Protein AF-A0A956SIF2-F1 (afdb_monomer_lite)

Radius of gyration: 22.91 Å; chains: 1; bounding box: 54×37×64 Å

Structure (mmCIF, N/CA/C/O backbone):
data_AF-A0A956SIF2-F1
#
_entry.id   AF-A0A956SIF2-F1
#
loop_
_atom_site.group_PDB
_atom_site.id
_atom_site.type_symbol
_atom_site.label_atom_id
_atom_site.label_alt_id
_atom_site.label_comp_id
_atom_site.label_asym_id
_atom_site.label_entity_id
_atom_site.label_seq_id
_atom_site.pdbx_PDB_ins_code
_atom_site.Cartn_x
_atom_site.Cartn_y
_atom_site.Cartn_z
_atom_site.occupancy
_atom_site.B_iso_or_equiv
_atom_site.auth_seq_id
_atom_site.auth_comp_id
_atom_site.auth_asym_id
_atom_site.auth_atom_id
_atom_site.pdbx_PDB_model_num
ATOM 1 N N . MET A 1 1 ? -20.694 8.276 26.377 1.00 60.16 1 MET A N 1
ATOM 2 C CA . MET A 1 1 ? -20.682 8.475 24.906 1.00 60.16 1 MET A CA 1
ATOM 3 C C . MET A 1 1 ? -21.919 7.781 24.366 1.00 60.16 1 MET A C 1
ATOM 5 O O . MET A 1 1 ? -22.034 6.595 24.635 1.00 60.16 1 MET A O 1
ATOM 9 N N . SER A 1 2 ? -22.864 8.487 23.737 1.00 79.62 2 SER A N 1
ATOM 10 C CA . SER A 1 2 ? -24.140 7.879 23.324 1.00 79.62 2 SER A CA 1
ATOM 11 C C . SER A 1 2 ? -23.956 6.894 22.166 1.00 79.62 2 SER A C 1
ATOM 13 O O . SER A 1 2 ? -23.118 7.118 21.286 1.00 79.62 2 SER A O 1
ATOM 15 N N . ASP A 1 3 ? -24.761 5.828 22.154 1.00 87.00 3 ASP A N 1
ATOM 16 C CA . ASP A 1 3 ? -24.793 4.824 21.080 1.00 87.00 3 ASP A CA 1
ATOM 17 C C . ASP A 1 3 ? -24.985 5.485 19.696 1.00 87.00 3 ASP A C 1
ATOM 19 O O . ASP A 1 3 ? -24.411 5.032 18.710 1.00 87.00 3 ASP A O 1
ATOM 23 N N . THR A 1 4 ? -25.678 6.630 19.629 1.00 92.31 4 THR A N 1
ATOM 24 C CA . THR A 1 4 ? -25.914 7.428 18.413 1.00 92.31 4 THR A CA 1
ATOM 25 C C . THR A 1 4 ? -24.638 7.800 17.653 1.00 92.31 4 THR A C 1
ATOM 27 O O . THR A 1 4 ? -24.607 7.671 16.433 1.00 92.31 4 THR A O 1
ATOM 30 N N . ARG A 1 5 ? -23.557 8.214 18.335 1.00 92.06 5 ARG A N 1
ATOM 31 C CA . ARG A 1 5 ? -22.318 8.641 17.647 1.00 92.06 5 ARG A CA 1
ATOM 32 C C . ARG A 1 5 ? -21.661 7.492 16.881 1.00 92.06 5 ARG A C 1
ATOM 34 O O . ARG A 1 5 ? -21.171 7.692 15.777 1.00 92.06 5 ARG A O 1
ATOM 41 N N . TRP A 1 6 ? -21.695 6.285 17.444 1.00 93.75 6 TRP A N 1
ATOM 42 C CA . TRP A 1 6 ? -21.158 5.085 16.798 1.00 93.75 6 TRP A CA 1
ATOM 43 C C . TRP A 1 6 ? -22.004 4.634 15.610 1.00 93.75 6 TRP A C 1
ATOM 45 O O . TRP A 1 6 ? -21.460 4.116 14.643 1.00 93.75 6 TRP A O 1
ATOM 55 N N . ARG A 1 7 ? -23.320 4.877 15.647 1.00 94.56 7 ARG A N 1
ATOM 56 C CA . ARG A 1 7 ? -24.207 4.636 14.497 1.00 94.56 7 ARG A CA 1
ATOM 57 C C . ARG A 1 7 ? -23.887 5.574 13.338 1.00 94.56 7 ARG A C 1
ATOM 59 O O . ARG A 1 7 ? -23.773 5.111 12.211 1.00 94.56 7 ARG A O 1
ATOM 66 N N . VAL A 1 8 ? -23.690 6.862 13.629 1.00 95.38 8 VAL A N 1
ATOM 67 C CA . VAL A 1 8 ? -23.274 7.853 12.623 1.00 95.38 8 VAL A CA 1
ATOM 68 C C . VAL A 1 8 ? -21.906 7.492 12.044 1.00 95.38 8 VAL A C 1
ATOM 70 O O . VAL A 1 8 ? -21.747 7.492 10.829 1.00 95.38 8 VAL A O 1
ATOM 73 N N . ALA A 1 9 ? -20.944 7.107 12.891 1.00 94.75 9 ALA A N 1
ATOM 74 C CA . ALA A 1 9 ? -19.629 6.655 12.437 1.00 94.75 9 ALA A CA 1
ATOM 75 C C . ALA A 1 9 ? -19.717 5.408 11.541 1.00 94.75 9 ALA A C 1
ATOM 77 O O . ALA A 1 9 ? -19.087 5.375 10.490 1.00 94.75 9 ALA A O 1
ATOM 78 N N . ALA A 1 10 ? -20.538 4.417 11.909 1.00 97.00 10 ALA A N 1
ATOM 79 C CA . ALA A 1 10 ? -20.771 3.233 11.084 1.00 97.00 10 ALA A CA 1
ATOM 80 C C . ALA A 1 10 ? -21.364 3.599 9.713 1.00 97.00 10 ALA A C 1
ATOM 82 O O . ALA A 1 10 ? -20.868 3.129 8.696 1.00 97.00 10 ALA A O 1
ATOM 83 N N . ALA A 1 11 ? -22.379 4.469 9.672 1.00 96.88 11 ALA A N 1
ATOM 84 C CA . ALA A 1 11 ? -22.995 4.911 8.421 1.00 96.88 11 ALA A CA 1
ATOM 85 C C . ALA A 1 11 ? -22.008 5.679 7.525 1.00 96.88 11 ALA A C 1
ATOM 87 O O . ALA A 1 11 ? -21.899 5.387 6.336 1.00 96.88 11 ALA A O 1
ATOM 88 N N . GLY A 1 12 ? -21.243 6.612 8.104 1.00 96.94 12 GLY A N 1
ATOM 89 C CA . GLY A 1 12 ? -20.192 7.328 7.380 1.00 96.94 12 GLY A CA 1
ATOM 90 C C . GLY A 1 12 ? -19.112 6.386 6.843 1.00 96.94 12 GLY A C 1
ATOM 91 O O . GLY A 1 12 ? -18.636 6.567 5.727 1.00 96.94 12 GLY A O 1
ATOM 92 N N . TRP A 1 13 ? -18.775 5.336 7.595 1.00 97.50 13 TRP A N 1
ATOM 93 C CA . TRP A 1 13 ? -17.820 4.331 7.143 1.00 97.50 13 TRP A CA 1
ATOM 94 C C . TRP A 1 13 ? -18.364 3.468 6.002 1.00 97.50 13 TRP A C 1
ATOM 96 O O . TRP A 1 13 ? -17.638 3.213 5.050 1.00 97.50 13 TRP A O 1
ATOM 106 N N . VAL A 1 14 ? -19.640 3.067 6.040 1.00 97.81 14 VAL A N 1
ATOM 107 C CA . VAL A 1 14 ? -20.282 2.381 4.903 1.00 97.81 14 VAL A CA 1
ATOM 108 C C . VAL A 1 14 ? -20.205 3.247 3.646 1.00 97.81 14 VAL A C 1
ATOM 110 O O . VAL A 1 14 ? -19.796 2.751 2.601 1.00 97.81 14 VAL A O 1
ATOM 113 N N . ALA A 1 15 ? -20.525 4.541 3.744 1.00 97.56 15 ALA A N 1
ATOM 114 C CA . ALA A 1 15 ? -20.428 5.456 2.607 1.00 97.56 15 ALA A CA 1
ATOM 115 C C . ALA A 1 15 ? -18.996 5.540 2.047 1.00 97.56 15 ALA A C 1
ATOM 117 O O . ALA A 1 15 ? -18.812 5.498 0.832 1.00 97.56 15 ALA A O 1
ATOM 118 N N . LEU A 1 16 ? -17.984 5.598 2.921 1.00 9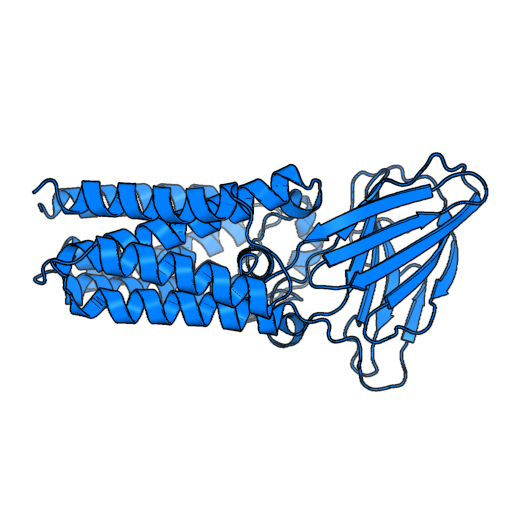5.88 16 LEU A N 1
ATOM 119 C CA . LEU A 1 16 ? -16.578 5.578 2.516 1.00 95.88 16 LEU A CA 1
ATOM 120 C C . LEU A 1 16 ? -16.203 4.273 1.802 1.00 95.88 16 LEU A C 1
ATOM 122 O O . LEU A 1 16 ? -15.580 4.321 0.747 1.00 95.88 16 LEU A O 1
ATOM 126 N N . VAL A 1 17 ? -16.588 3.120 2.358 1.00 96.50 17 VAL A N 1
ATOM 127 C CA . VAL A 1 17 ? -16.316 1.806 1.757 1.00 96.50 17 VAL A CA 1
ATOM 128 C C . VAL A 1 17 ? -16.916 1.734 0.358 1.00 96.50 17 VAL A C 1
ATOM 130 O O . VAL A 1 17 ? -16.192 1.434 -0.584 1.00 96.50 17 VAL A O 1
ATOM 133 N N . LEU A 1 18 ? -18.194 2.092 0.206 1.00 96.88 18 LEU A N 1
ATOM 134 C CA . LEU A 1 18 ? -18.869 2.104 -1.093 1.00 96.88 18 LEU A CA 1
ATOM 135 C C . LEU A 1 18 ? -18.176 3.046 -2.088 1.00 96.88 18 LEU A C 1
ATOM 137 O O . LEU A 1 18 ? -17.979 2.677 -3.242 1.00 96.88 18 LEU A O 1
ATOM 141 N N . ALA A 1 19 ? -17.756 4.237 -1.651 1.00 95.62 19 ALA A N 1
ATOM 142 C CA . ALA A 1 19 ? -17.047 5.180 -2.514 1.00 95.62 19 ALA A CA 1
ATOM 143 C C . ALA A 1 19 ? -15.689 4.638 -2.998 1.00 95.62 19 ALA A C 1
ATOM 145 O O . ALA A 1 19 ? -15.297 4.888 -4.137 1.00 95.62 19 ALA A O 1
ATOM 146 N N . LEU A 1 20 ? -14.969 3.898 -2.150 1.00 92.94 20 LEU A N 1
ATOM 147 C CA . LEU A 1 20 ? -13.656 3.341 -2.482 1.00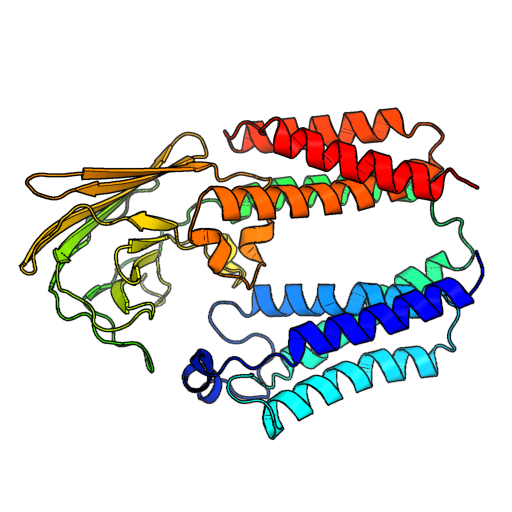 92.94 20 LEU A CA 1
ATOM 148 C C . LEU A 1 20 ? -13.745 2.080 -3.352 1.00 92.94 20 LEU A C 1
ATOM 150 O O . LEU A 1 20 ? -12.917 1.903 -4.249 1.00 92.94 20 LEU A O 1
ATOM 154 N N . THR A 1 21 ? -14.724 1.207 -3.105 1.00 94.25 21 THR A N 1
ATOM 155 C CA . THR A 1 21 ? -14.832 -0.087 -3.798 1.00 94.25 21 THR A CA 1
ATOM 156 C C . THR A 1 21 ? -15.588 0.012 -5.116 1.00 94.25 21 THR A C 1
ATOM 158 O O . THR A 1 21 ? -15.221 -0.661 -6.079 1.00 94.25 21 THR A O 1
ATOM 161 N N . LEU A 1 22 ? -16.591 0.887 -5.214 1.00 95.75 22 LEU A N 1
ATOM 162 C CA . LEU A 1 22 ? -17.439 0.994 -6.405 1.00 95.75 22 LEU A CA 1
ATOM 163 C C . LEU A 1 22 ? -16.898 1.969 -7.464 1.00 95.75 22 LEU A C 1
ATOM 165 O O . LEU A 1 22 ? -17.555 2.224 -8.471 1.00 95.75 22 LEU A O 1
ATOM 169 N N . TRP A 1 23 ? -15.695 2.515 -7.269 1.00 94.12 23 TRP A N 1
ATOM 170 C CA . TRP A 1 23 ? -15.050 3.351 -8.279 1.00 94.12 23 TRP A CA 1
ATOM 171 C C . TRP A 1 23 ? -14.576 2.491 -9.466 1.00 94.12 23 TRP A C 1
ATOM 173 O O . TRP A 1 23 ? -13.809 1.555 -9.236 1.00 94.12 23 TRP A O 1
ATOM 183 N N . PRO A 1 24 ? -14.960 2.767 -10.722 1.00 92.44 24 PRO A N 1
ATOM 184 C CA . PRO A 1 24 ? -14.575 1.937 -11.867 1.00 92.44 24 PRO A CA 1
ATOM 185 C C . PRO A 1 24 ? -13.070 2.008 -12.167 1.00 92.44 24 PRO A C 1
ATOM 187 O O . PRO A 1 24 ? -12.422 3.026 -11.918 1.00 92.44 24 PRO A O 1
ATOM 190 N N . ASN A 1 25 ? -12.511 0.936 -12.737 1.00 89.25 25 ASN A N 1
ATOM 191 C CA . ASN A 1 25 ? -11.107 0.892 -13.164 1.00 89.25 25 ASN A CA 1
ATOM 192 C C . ASN A 1 25 ? -10.946 0.185 -14.525 1.00 89.25 25 ASN A C 1
ATOM 194 O O . ASN A 1 25 ? -10.386 -0.909 -14.600 1.00 89.25 25 ASN A O 1
ATOM 198 N N . PRO A 1 26 ? -11.413 0.799 -15.628 1.00 86.25 26 PRO A N 1
ATOM 199 C CA . PRO A 1 26 ? -11.502 0.132 -16.929 1.00 86.25 26 PRO A CA 1
ATOM 200 C C . PRO A 1 26 ? -10.147 -0.359 -17.462 1.00 86.25 26 PRO A C 1
ATOM 202 O O . PRO A 1 26 ? -10.097 -1.362 -18.166 1.00 86.25 26 PRO A O 1
ATOM 205 N N . GLY A 1 27 ? -9.040 0.286 -17.074 1.00 82.25 27 GLY A N 1
ATOM 206 C CA . GLY A 1 27 ? -7.688 -0.121 -17.467 1.00 82.25 27 GLY A CA 1
ATOM 207 C C . GLY A 1 27 ? -7.222 -1.465 -16.895 1.00 82.25 27 GLY A C 1
ATOM 208 O O . GLY A 1 27 ? -6.195 -1.972 -17.328 1.00 82.25 27 GLY A O 1
ATOM 209 N N . ALA A 1 28 ? -7.947 -2.050 -15.936 1.00 84.06 28 ALA A N 1
ATOM 210 C CA . ALA A 1 28 ? -7.636 -3.360 -15.364 1.00 84.06 28 ALA A CA 1
ATOM 211 C C . ALA A 1 28 ? -8.506 -4.502 -15.921 1.00 84.06 28 ALA A C 1
ATOM 213 O O . ALA A 1 28 ? -8.266 -5.655 -15.574 1.00 84.06 28 ALA A O 1
ATOM 214 N N . ALA A 1 29 ? -9.495 -4.217 -16.780 1.00 85.31 29 ALA A N 1
ATOM 215 C CA . ALA A 1 29 ? -10.500 -5.200 -17.201 1.00 85.31 29 ALA A CA 1
ATOM 216 C C . ALA A 1 29 ? -9.904 -6.479 -17.811 1.00 85.31 29 ALA A C 1
ATOM 218 O O . ALA A 1 29 ? -10.391 -7.571 -17.534 1.00 85.31 29 ALA A O 1
ATOM 219 N N . GLN A 1 30 ? -8.825 -6.359 -18.589 1.00 82.38 30 GLN A N 1
ATOM 220 C CA . GLN A 1 30 ? -8.192 -7.514 -19.224 1.00 82.38 30 GLN A CA 1
ATOM 221 C C . GLN A 1 30 ? -7.457 -8.413 -18.223 1.00 82.38 30 GLN A C 1
ATOM 223 O O . GLN A 1 30 ? -7.614 -9.625 -18.280 1.00 82.38 30 GLN A O 1
ATOM 228 N N . ALA A 1 3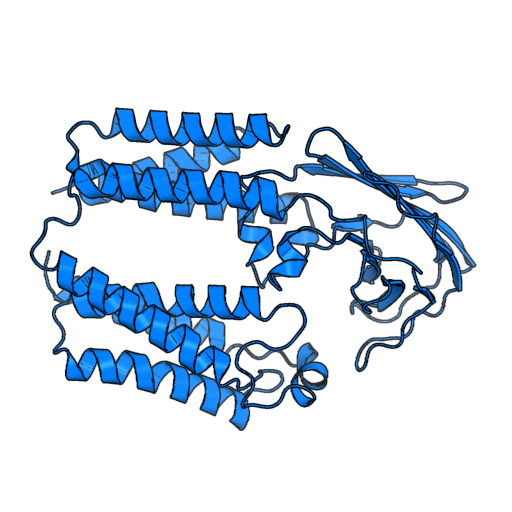1 ? -6.718 -7.828 -17.275 1.00 79.69 31 ALA A N 1
ATOM 229 C CA . ALA A 1 31 ? -6.026 -8.589 -16.232 1.00 79.69 31 ALA A CA 1
ATOM 230 C C . ALA A 1 31 ? -7.009 -9.306 -15.290 1.00 79.69 31 ALA A C 1
ATOM 232 O O . ALA A 1 31 ? -6.700 -10.358 -14.747 1.00 79.69 31 ALA A O 1
ATOM 233 N N . ILE A 1 32 ? -8.199 -8.733 -15.106 1.00 82.75 32 ILE A N 1
ATOM 234 C CA . ILE A 1 32 ? -9.249 -9.274 -14.237 1.00 82.75 32 ILE A CA 1
ATOM 235 C C . ILE A 1 32 ? -9.954 -10.472 -14.877 1.00 82.75 32 ILE A C 1
ATOM 237 O O . ILE A 1 32 ? -10.299 -11.416 -14.176 1.00 82.75 32 ILE A O 1
ATOM 241 N N . ALA A 1 33 ? -10.126 -10.478 -16.202 1.00 84.19 33 ALA A N 1
ATOM 242 C CA . ALA A 1 33 ? -10.767 -11.588 -16.911 1.00 84.19 33 ALA A CA 1
ATOM 243 C C . ALA A 1 33 ? -10.031 -12.933 -16.741 1.00 84.19 33 ALA A C 1
ATOM 245 O O . ALA A 1 33 ? -10.619 -13.990 -16.963 1.00 84.19 33 ALA A O 1
ATOM 246 N N . GLU A 1 34 ? -8.756 -12.899 -16.348 1.00 85.88 34 GLU A N 1
ATOM 247 C CA . GLU A 1 34 ? -7.930 -14.083 -16.107 1.00 85.88 34 GLU A CA 1
ATOM 248 C C . GLU A 1 34 ? -8.070 -14.636 -14.677 1.00 85.88 34 GLU A C 1
ATOM 250 O O . GLU A 1 34 ? -7.689 -15.782 -14.425 1.00 85.88 34 GLU A O 1
ATOM 255 N N . THR A 1 35 ? -8.632 -13.866 -13.738 1.00 88.00 35 THR A N 1
ATOM 256 C CA . THR A 1 35 ? -8.782 -14.287 -12.341 1.00 88.00 35 THR A CA 1
ATOM 257 C C . THR A 1 35 ? -10.119 -15.002 -12.130 1.00 88.00 35 THR A C 1
ATOM 259 O O . THR A 1 35 ? -11.181 -14.423 -12.354 1.00 88.00 35 THR A O 1
ATOM 262 N N . PRO A 1 36 ? -10.129 -16.260 -11.655 1.00 91.75 36 PRO A N 1
ATOM 263 C CA . PRO A 1 36 ? -11.376 -16.931 -11.318 1.00 91.75 36 PRO A CA 1
ATOM 264 C C . PRO A 1 36 ? -12.013 -16.339 -10.056 1.00 91.75 36 PRO A C 1
ATOM 266 O O . PRO A 1 36 ? -11.338 -16.176 -9.038 1.00 91.75 36 PRO A O 1
ATOM 269 N N . TRP A 1 37 ? -13.334 -16.152 -10.071 1.00 92.75 37 TRP A N 1
ATOM 270 C CA . TRP A 1 37 ? -14.084 -15.579 -8.943 1.00 92.75 37 TRP A CA 1
ATOM 271 C C . TRP A 1 37 ? -13.946 -16.369 -7.629 1.00 92.75 37 TRP A C 1
ATOM 273 O O . TRP A 1 37 ? -14.090 -15.812 -6.545 1.00 92.75 37 TRP A O 1
ATOM 283 N N . TRP A 1 38 ? -13.651 -17.673 -7.684 1.00 93.88 38 TRP A N 1
ATOM 284 C CA . TRP A 1 38 ? -13.454 -18.517 -6.493 1.00 93.88 38 TRP A CA 1
ATOM 285 C C . TRP A 1 38 ? -12.064 -18.383 -5.862 1.00 93.88 38 TRP A C 1
ATOM 287 O O . TRP A 1 38 ? -11.759 -19.071 -4.883 1.00 93.88 38 TRP A O 1
ATOM 297 N N . CYS A 1 39 ? -11.187 -17.545 -6.413 1.00 93.19 39 CYS A N 1
ATOM 298 C CA . CYS A 1 39 ? -9.853 -17.396 -5.872 1.00 93.19 39 CYS A CA 1
ATOM 299 C C . CYS A 1 39 ? -9.846 -16.634 -4.541 1.00 93.19 39 CYS A C 1
ATOM 301 O O . CYS A 1 39 ? -10.475 -15.589 -4.394 1.00 93.19 39 CYS A O 1
ATOM 303 N N . ILE A 1 40 ? -9.100 -17.160 -3.563 1.00 93.94 40 ILE A N 1
ATOM 304 C CA . ILE A 1 40 ? -8.977 -16.549 -2.231 1.00 93.94 40 ILE A CA 1
ATOM 305 C C . ILE A 1 40 ? -7.784 -15.588 -2.168 1.00 93.94 40 ILE A C 1
ATOM 307 O O . ILE A 1 40 ? -7.879 -14.517 -1.584 1.00 93.94 40 ILE A O 1
ATOM 311 N N . VAL A 1 41 ? -6.649 -15.967 -2.762 1.00 94.38 41 VAL A N 1
ATOM 312 C CA . VAL A 1 41 ? -5.435 -15.140 -2.816 1.00 94.38 41 VAL A CA 1
ATOM 313 C C . VAL A 1 41 ? -4.863 -15.237 -4.225 1.00 94.38 41 VAL A C 1
ATOM 315 O O . VAL A 1 41 ? -4.073 -16.140 -4.518 1.00 94.38 41 VAL A O 1
ATOM 318 N N . CYS A 1 42 ? -5.279 -14.324 -5.102 1.00 88.31 42 CYS A N 1
ATOM 319 C CA . CYS A 1 42 ? -4.889 -14.311 -6.511 1.00 88.31 42 CYS A CA 1
ATOM 320 C C . CYS A 1 42 ? -3.997 -13.133 -6.892 1.00 88.31 42 CYS A C 1
ATOM 322 O O . CYS A 1 42 ? -3.865 -12.156 -6.161 1.00 88.31 42 CYS A O 1
ATOM 324 N N . GLY A 1 43 ? -3.351 -13.273 -8.050 1.00 88.56 43 GLY A N 1
ATOM 325 C CA . GLY A 1 43 ? -2.475 -12.258 -8.618 1.00 88.56 43 GLY A CA 1
ATOM 326 C C . GLY A 1 43 ? -1.165 -12.050 -7.852 1.00 88.56 43 GLY A C 1
ATOM 327 O O . GLY A 1 43 ? -0.883 -12.666 -6.819 1.00 88.56 43 GLY A O 1
ATOM 328 N N . ALA A 1 44 ? -0.351 -11.136 -8.380 1.00 87.62 44 ALA A N 1
ATOM 329 C CA . ALA A 1 44 ? 0.945 -10.773 -7.806 1.00 87.62 44 ALA A CA 1
ATOM 330 C C . ALA A 1 44 ? 0.831 -10.054 -6.446 1.00 87.62 44 ALA A C 1
ATOM 332 O O . ALA A 1 44 ? 1.811 -9.976 -5.704 1.00 87.62 44 ALA A O 1
ATOM 333 N N . HIS A 1 45 ? -0.352 -9.525 -6.114 1.00 92.25 45 HIS A N 1
ATOM 334 C CA . HIS A 1 45 ? -0.584 -8.683 -4.936 1.00 92.25 45 HIS A CA 1
ATOM 335 C C . HIS A 1 45 ? -1.656 -9.220 -3.980 1.00 92.25 45 HIS A C 1
ATOM 337 O O . HIS A 1 45 ? -2.061 -8.500 -3.068 1.00 92.25 45 HIS A O 1
ATOM 343 N N . GLY A 1 46 ? -2.072 -10.484 -4.123 1.00 94.12 46 GLY A N 1
ATOM 344 C CA . GLY A 1 46 ? -3.190 -11.028 -3.346 1.00 94.12 46 GLY A CA 1
ATOM 345 C C . GLY A 1 46 ? -3.025 -10.926 -1.825 1.00 94.12 46 GLY A C 1
ATOM 346 O O . GLY A 1 46 ? -4.013 -10.822 -1.108 1.00 94.12 46 GLY A O 1
ATOM 347 N N . GLY A 1 47 ? -1.793 -10.903 -1.303 1.00 96.00 47 GLY A N 1
ATOM 348 C CA . GLY A 1 47 ? -1.558 -10.685 0.128 1.00 96.00 47 GLY A CA 1
ATOM 349 C C . GLY A 1 47 ? -1.861 -9.250 0.568 1.00 96.00 47 GLY A C 1
ATOM 350 O O . GLY A 1 47 ? -2.454 -9.038 1.628 1.00 96.00 47 GLY A O 1
ATOM 351 N N . ALA A 1 48 ? -1.495 -8.260 -0.253 1.00 95.44 48 ALA A N 1
ATOM 352 C CA . ALA A 1 48 ? -1.843 -6.865 0.004 1.00 95.44 48 ALA A CA 1
ATOM 353 C C . ALA A 1 48 ? -3.356 -6.656 -0.081 1.00 95.44 48 ALA A C 1
ATOM 355 O O . ALA A 1 48 ? -3.906 -5.947 0.758 1.00 95.44 48 ALA A O 1
ATOM 356 N N . ASP A 1 49 ? -4.017 -7.299 -1.040 1.00 94.25 49 ASP A N 1
ATOM 357 C CA . ASP A 1 49 ? -5.458 -7.156 -1.249 1.00 94.25 49 ASP A CA 1
ATOM 358 C C . ASP A 1 49 ? -6.247 -7.767 -0.069 1.00 94.25 49 ASP A C 1
ATOM 360 O O . ASP A 1 49 ? -7.106 -7.099 0.511 1.00 94.25 49 ASP A O 1
ATOM 364 N N . VAL A 1 50 ? -5.845 -8.945 0.436 1.00 96.25 50 VAL A N 1
ATOM 365 C CA . VAL A 1 50 ? -6.384 -9.511 1.693 1.00 96.25 50 VAL A CA 1
ATOM 366 C C . VAL A 1 50 ? -6.201 -8.546 2.869 1.00 96.25 50 VAL A C 1
ATOM 368 O O . VAL A 1 50 ? -7.137 -8.316 3.638 1.00 96.25 50 VAL A O 1
ATOM 371 N N . PHE A 1 51 ? -5.009 -7.964 3.031 1.00 95.62 51 PHE A N 1
ATOM 372 C CA . PHE A 1 51 ? -4.737 -7.042 4.136 1.00 95.62 51 PHE A CA 1
ATOM 373 C C . PHE A 1 51 ? -5.573 -5.757 4.041 1.00 95.62 51 PHE A C 1
ATOM 375 O O . PHE A 1 51 ? -6.124 -5.301 5.044 1.00 95.62 51 PHE A O 1
ATOM 382 N N . GLN A 1 52 ? -5.703 -5.190 2.841 1.00 94.75 52 GLN A N 1
ATOM 383 C CA . GLN A 1 52 ? -6.538 -4.017 2.584 1.00 94.75 52 GLN A CA 1
ATOM 384 C C . GLN A 1 52 ? -8.005 -4.300 2.922 1.00 94.75 52 GLN A C 1
ATOM 386 O O . 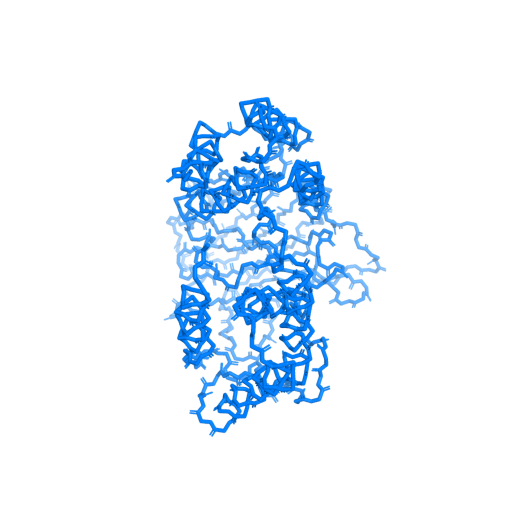GLN A 1 52 ? -8.614 -3.515 3.646 1.00 94.75 52 GLN A O 1
ATOM 391 N N . ASN A 1 53 ? -8.546 -5.438 2.482 1.00 95.75 53 ASN A N 1
ATOM 392 C CA . ASN A 1 53 ? -9.933 -5.826 2.739 1.00 95.75 53 ASN A CA 1
ATOM 393 C C . ASN A 1 53 ? -10.201 -6.095 4.230 1.00 95.75 53 ASN A C 1
ATOM 395 O O . ASN A 1 53 ? -11.205 -5.643 4.786 1.00 95.75 53 ASN A O 1
ATOM 399 N N . LEU A 1 54 ? -9.256 -6.711 4.948 1.00 96.69 54 LEU A N 1
ATOM 400 C CA . LEU A 1 54 ? -9.338 -6.827 6.410 1.00 96.69 54 LEU A CA 1
ATOM 401 C C . LEU A 1 54 ? -9.437 -5.449 7.085 1.00 96.69 54 LEU A C 1
ATOM 403 O O . LEU A 1 54 ? -10.287 -5.239 7.956 1.00 96.69 54 LEU A O 1
ATOM 407 N N . LEU A 1 55 ? -8.582 -4.503 6.686 1.00 94.69 55 LEU A N 1
ATOM 408 C CA . LEU A 1 55 ? -8.576 -3.148 7.239 1.00 94.69 55 LEU A CA 1
ATOM 409 C C . LEU A 1 55 ? -9.801 -2.324 6.830 1.00 94.69 55 LEU A C 1
ATOM 411 O O . LEU A 1 55 ? -10.193 -1.424 7.573 1.00 94.69 55 LEU A O 1
ATOM 415 N N . LEU A 1 56 ? -10.411 -2.626 5.686 1.00 95.50 56 LEU A N 1
ATOM 416 C CA . LEU A 1 56 ? -11.522 -1.862 5.137 1.00 95.50 56 LEU A CA 1
ATOM 417 C C . LEU A 1 56 ? -12.795 -2.010 5.980 1.00 95.50 56 LEU A C 1
ATOM 419 O O . LEU A 1 56 ? -13.428 -1.003 6.289 1.00 95.50 56 LEU A O 1
ATOM 423 N N . LEU A 1 57 ? -13.164 -3.223 6.412 1.00 97.44 57 LEU A N 1
ATOM 424 C CA . LEU A 1 57 ? -14.377 -3.439 7.225 1.00 97.44 57 LEU A CA 1
ATOM 425 C C . LEU A 1 57 ? -14.143 -3.525 8.736 1.00 97.44 57 LEU A C 1
ATOM 427 O O . LEU A 1 57 ? -15.110 -3.443 9.503 1.00 97.44 57 LEU A O 1
ATOM 431 N N . LEU A 1 58 ? -12.896 -3.622 9.201 1.00 97.62 58 LEU A N 1
ATOM 432 C CA . LEU A 1 58 ? -12.599 -3.635 10.637 1.00 97.62 58 LEU A CA 1
ATOM 433 C C . LEU A 1 58 ? -13.165 -2.408 11.381 1.00 97.62 58 LEU A C 1
ATOM 435 O O . LEU A 1 58 ? -13.821 -2.600 12.413 1.00 97.62 58 LEU A O 1
ATOM 439 N N . PRO A 1 59 ? -13.028 -1.162 10.886 1.00 96.38 59 PRO A N 1
ATOM 440 C CA . PRO A 1 59 ? -13.601 0.001 11.561 1.00 96.38 59 PRO A CA 1
ATOM 441 C C . PRO A 1 59 ? -15.136 0.006 11.570 1.00 96.38 59 PRO A C 1
ATOM 443 O O . PRO A 1 59 ? -15.734 0.416 12.571 1.00 96.38 59 PRO A O 1
ATOM 446 N N . LEU A 1 60 ? -15.787 -0.508 10.517 1.00 98.00 60 LEU A N 1
ATOM 447 C CA . LEU A 1 60 ? -17.245 -0.677 10.491 1.00 98.00 60 LEU A CA 1
ATOM 448 C C . LEU A 1 60 ? -17.700 -1.636 11.590 1.00 98.00 60 LEU A C 1
ATOM 450 O O . LEU A 1 60 ? -18.548 -1.281 12.412 1.00 98.00 60 LEU A O 1
ATOM 454 N N . GLY A 1 61 ? -17.099 -2.828 11.636 1.00 98.06 61 GLY A N 1
ATOM 455 C CA . GLY A 1 61 ? -17.371 -3.822 12.668 1.00 98.06 61 GLY A CA 1
ATOM 456 C C . GLY A 1 61 ? -17.203 -3.233 14.066 1.00 98.06 61 GLY A C 1
ATOM 457 O O . GLY A 1 61 ? -18.099 -3.343 14.908 1.00 98.06 61 GLY A O 1
ATOM 458 N N . PHE A 1 62 ? -16.094 -2.521 14.290 1.00 96.62 62 PHE A N 1
ATOM 459 C CA . PHE A 1 62 ? -15.818 -1.839 15.552 1.00 96.62 62 PHE A CA 1
ATOM 460 C C . PHE A 1 62 ? -16.939 -0.875 15.943 1.00 96.62 62 PHE A C 1
ATOM 462 O O . PHE A 1 62 ? -17.431 -0.938 17.073 1.00 96.62 62 PHE A O 1
ATOM 469 N N . CYS A 1 63 ? -17.395 -0.030 15.016 1.00 96.81 63 CYS A N 1
ATOM 470 C CA . CYS A 1 63 ? -18.487 0.907 15.268 1.00 96.81 63 CYS A CA 1
ATOM 471 C C . CYS A 1 63 ? -19.807 0.190 15.593 1.00 96.81 63 CYS A C 1
ATOM 473 O O . CYS A 1 63 ? -20.492 0.584 16.540 1.00 96.81 63 CYS A O 1
ATOM 475 N N . LEU A 1 64 ? -20.145 -0.891 14.881 1.00 97.56 64 LEU A N 1
ATOM 476 C CA . LEU A 1 64 ? -21.356 -1.685 15.135 1.00 97.56 64 LEU A CA 1
ATOM 477 C C . LEU A 1 64 ? -21.337 -2.326 16.531 1.00 97.56 64 LEU A C 1
ATOM 479 O O . LEU A 1 64 ? -22.308 -2.213 17.288 1.00 97.56 64 LEU A O 1
ATOM 483 N N . GLY A 1 65 ? -20.217 -2.952 16.905 1.00 96.88 65 GLY A N 1
ATOM 484 C CA . GLY A 1 65 ? -20.043 -3.570 18.221 1.00 96.88 65 GLY A CA 1
ATOM 485 C C . GLY A 1 65 ? -20.050 -2.550 19.351 1.00 96.88 65 GLY A C 1
ATOM 486 O O . GLY A 1 65 ? -20.702 -2.747 20.380 1.00 96.88 65 GLY A O 1
ATOM 487 N N . ARG A 1 66 ? -19.370 -1.419 19.142 1.00 94.50 66 ARG A N 1
ATOM 488 C CA . ARG A 1 66 ? -19.260 -0.357 20.142 1.00 94.50 66 ARG A CA 1
ATOM 489 C C . ARG A 1 66 ? -20.558 0.422 20.328 1.00 94.50 66 ARG A C 1
ATOM 491 O O . ARG A 1 66 ? -20.838 0.833 21.455 1.00 94.50 66 ARG A O 1
ATOM 498 N N . GLY A 1 67 ? -21.327 0.599 19.252 1.00 95.44 67 GLY A N 1
ATOM 499 C CA . GLY A 1 67 ? -22.642 1.244 19.226 1.00 95.44 67 GLY A CA 1
ATOM 500 C C . GLY A 1 67 ? -23.793 0.347 19.675 1.00 95.44 67 GLY A C 1
ATOM 501 O O . GLY A 1 67 ? -24.946 0.777 19.639 1.00 95.44 67 GLY A O 1
ATOM 502 N N . GLY A 1 68 ? -23.498 -0.894 20.075 1.00 95.38 68 GLY A N 1
ATOM 503 C CA . GLY A 1 68 ? -24.465 -1.746 20.749 1.00 95.38 68 GLY A CA 1
ATOM 504 C C . GLY A 1 68 ? -25.525 -2.379 19.866 1.00 95.38 68 GLY A C 1
ATOM 505 O O . GLY A 1 68 ? -26.610 -2.687 20.360 1.00 95.38 68 GLY A O 1
ATOM 506 N N . TRP A 1 69 ? -25.242 -2.546 18.577 1.00 96.56 69 TRP A N 1
ATOM 507 C CA . TRP A 1 69 ? -26.176 -3.189 17.661 1.00 96.56 69 TRP A CA 1
ATOM 508 C C . TRP A 1 69 ? -26.423 -4.654 18.058 1.00 96.56 69 TRP A C 1
ATOM 510 O O . TRP A 1 69 ? -25.501 -5.319 18.548 1.00 96.56 69 TRP A O 1
ATOM 520 N N . PRO A 1 70 ? -27.643 -5.190 17.843 1.00 97.00 70 PRO A N 1
ATOM 521 C CA . PRO A 1 70 ? -27.910 -6.610 18.043 1.00 97.00 70 PRO A CA 1
ATOM 522 C C . PRO A 1 70 ? -26.946 -7.464 17.213 1.00 97.00 70 PRO A C 1
ATOM 524 O O . PRO A 1 70 ? -26.803 -7.230 16.013 1.00 97.00 70 PRO A O 1
ATOM 527 N N . ARG A 1 71 ? -26.318 -8.476 17.833 1.00 96.94 71 ARG A N 1
ATOM 528 C CA . ARG A 1 71 ? -25.259 -9.292 17.203 1.00 96.94 71 ARG A CA 1
ATOM 529 C C . ARG A 1 71 ? -25.666 -9.849 15.838 1.00 96.94 71 ARG A C 1
ATOM 531 O O . ARG A 1 71 ? -24.896 -9.722 14.896 1.00 96.94 71 ARG A O 1
ATOM 538 N N . GLY A 1 72 ? -26.882 -10.388 15.720 1.00 97.88 72 GLY A N 1
ATOM 539 C CA . GLY A 1 72 ? -27.394 -10.920 14.454 1.00 97.88 72 GLY A CA 1
ATOM 540 C C . GLY A 1 72 ? -27.466 -9.869 13.342 1.00 97.88 72 GLY A C 1
ATOM 541 O O . GLY A 1 72 ? -27.052 -10.143 12.224 1.00 97.88 72 GLY A O 1
ATOM 542 N N . ARG A 1 73 ? -27.897 -8.638 13.657 1.00 97.94 73 ARG A N 1
ATOM 543 C CA . ARG A 1 73 ? -27.945 -7.535 12.679 1.00 97.94 73 ARG A CA 1
ATOM 544 C C . ARG A 1 73 ? -26.545 -7.074 12.280 1.00 97.94 73 ARG A C 1
ATOM 546 O O . ARG A 1 73 ? -26.309 -6.822 11.108 1.00 97.94 73 ARG A O 1
ATOM 553 N N . SER A 1 74 ? -25.618 -6.989 13.234 1.00 97.81 74 SER A N 1
ATOM 554 C CA . SER A 1 74 ? -24.230 -6.616 12.940 1.00 97.81 74 SER A CA 1
ATOM 555 C C . SER A 1 74 ? -23.539 -7.642 12.048 1.00 97.81 74 SER A C 1
ATOM 557 O O . SER A 1 74 ? -22.868 -7.257 11.098 1.00 97.81 74 SER A O 1
ATOM 559 N N . LEU A 1 75 ? -23.725 -8.937 12.330 1.00 98.19 75 LEU A N 1
ATOM 560 C CA . LEU A 1 75 ? -23.199 -10.014 11.492 1.00 98.19 75 LEU A CA 1
ATOM 561 C C . LEU A 1 75 ? -23.812 -9.956 10.094 1.00 98.19 75 LEU A C 1
ATOM 563 O O . LEU A 1 75 ? -23.075 -9.980 9.117 1.00 98.19 75 LEU A O 1
ATOM 567 N N . LEU A 1 76 ? -25.134 -9.784 9.998 1.00 98.00 76 LEU A N 1
ATOM 568 C CA . LEU A 1 76 ? -25.814 -9.631 8.715 1.00 98.00 76 LEU A CA 1
ATOM 569 C C . LEU A 1 76 ? -25.206 -8.491 7.882 1.00 98.00 76 LEU A C 1
ATOM 571 O O . LEU A 1 76 ? -24.901 -8.701 6.717 1.00 98.00 76 LEU A O 1
ATOM 575 N N . VAL A 1 77 ? -24.961 -7.316 8.474 1.00 97.75 77 VAL A N 1
ATOM 576 C CA . VAL A 1 77 ? -24.310 -6.191 7.774 1.00 97.75 77 VAL A CA 1
ATOM 577 C C . VAL A 1 77 ? -22.894 -6.555 7.323 1.00 97.75 77 VAL A C 1
ATOM 579 O O . VAL A 1 77 ? -22.546 -6.309 6.174 1.00 97.75 77 VAL A O 1
ATOM 582 N N . VAL A 1 78 ? -22.087 -7.153 8.203 1.00 97.81 78 VAL A N 1
ATOM 583 C CA . VAL A 1 78 ? -20.691 -7.516 7.905 1.00 97.81 78 VAL A CA 1
ATOM 584 C C . VAL A 1 78 ? -20.575 -8.577 6.804 1.00 97.81 78 VAL A C 1
ATOM 586 O O . VAL A 1 78 ? -19.585 -8.564 6.083 1.00 97.81 78 VAL A O 1
ATOM 589 N N . PHE A 1 79 ? -21.566 -9.458 6.640 1.00 97.88 79 PHE A N 1
ATOM 590 C CA . PHE A 1 79 ? -21.580 -10.461 5.569 1.00 97.88 79 PHE A CA 1
ATOM 591 C C . PHE A 1 79 ? -22.260 -9.968 4.287 1.00 97.88 79 PHE A C 1
ATOM 593 O O . PHE A 1 79 ? -21.725 -10.166 3.202 1.00 97.88 79 PHE A O 1
ATOM 600 N N . LEU A 1 80 ? -23.419 -9.309 4.384 1.00 98.19 80 LEU A N 1
ATOM 601 C CA . LEU A 1 80 ? -24.165 -8.873 3.200 1.00 98.19 80 LEU A CA 1
ATOM 602 C C . LEU A 1 80 ? -23.501 -7.702 2.478 1.00 98.19 80 LEU A C 1
ATOM 604 O O . LEU A 1 80 ? -23.600 -7.628 1.258 1.00 98.19 80 LEU A O 1
ATOM 608 N N . LEU A 1 81 ? -22.833 -6.794 3.199 1.00 98.06 81 LEU A N 1
ATOM 609 C CA . LEU A 1 81 ? -22.167 -5.649 2.579 1.00 98.06 81 LEU A CA 1
ATOM 610 C C . LEU A 1 81 ? -21.075 -6.071 1.577 1.00 98.06 81 LEU A C 1
ATOM 612 O O . LEU A 1 81 ? -21.170 -5.639 0.431 1.00 98.06 81 LEU A O 1
ATOM 616 N N . PRO A 1 82 ? -20.076 -6.905 1.934 1.00 97.62 82 PRO A N 1
ATOM 617 C CA . PRO A 1 82 ? -19.067 -7.327 0.969 1.00 97.62 82 PRO A CA 1
ATOM 618 C C . PRO A 1 82 ? -19.650 -8.195 -0.151 1.00 97.62 82 PRO A C 1
ATOM 620 O O . PRO A 1 82 ? -19.297 -7.976 -1.299 1.00 97.62 82 PRO A O 1
ATOM 623 N N . ILE A 1 83 ? -20.609 -9.091 0.128 1.00 97.94 83 ILE A N 1
ATOM 624 C CA . ILE A 1 83 ? -21.297 -9.859 -0.931 1.00 97.94 83 ILE A CA 1
ATOM 625 C C . ILE A 1 83 ? -21.972 -8.916 -1.938 1.00 97.94 83 ILE A C 1
ATOM 627 O O . ILE A 1 83 ? -21.860 -9.115 -3.143 1.00 97.94 83 ILE A O 1
ATOM 631 N N . GLY A 1 84 ? -22.662 -7.882 -1.450 1.00 98.00 84 GLY A N 1
ATOM 632 C CA . GLY A 1 84 ? -23.323 -6.896 -2.301 1.00 98.00 84 GLY A CA 1
ATOM 633 C C . GLY A 1 84 ? -22.343 -6.053 -3.118 1.00 98.00 84 GLY A C 1
ATOM 634 O O . GLY A 1 84 ? -22.616 -5.779 -4.283 1.00 98.00 84 GLY A O 1
ATOM 635 N N . ILE A 1 85 ? -21.204 -5.667 -2.531 1.00 97.19 85 ILE A N 1
ATOM 636 C CA . ILE A 1 85 ? -20.137 -4.931 -3.227 1.00 97.19 85 ILE A CA 1
ATOM 637 C C . ILE A 1 85 ? -19.557 -5.777 -4.362 1.00 97.19 85 ILE A C 1
ATOM 639 O O . ILE A 1 85 ? -19.545 -5.313 -5.498 1.00 97.19 85 ILE A O 1
ATOM 643 N N . GLU A 1 86 ? -19.151 -7.012 -4.074 1.00 96.06 86 GLU A N 1
ATOM 644 C CA . GLU A 1 86 ? -18.528 -7.916 -5.050 1.00 96.06 86 GLU A CA 1
ATOM 645 C C . GLU A 1 86 ? -19.511 -8.305 -6.162 1.00 96.06 86 GLU A C 1
ATOM 647 O O . GLU A 1 86 ? -19.165 -8.295 -7.342 1.00 96.06 86 GLU A O 1
ATOM 652 N N . ALA A 1 87 ? -20.781 -8.558 -5.818 1.00 96.81 87 ALA A N 1
ATOM 653 C CA . ALA A 1 87 ? -21.826 -8.799 -6.810 1.00 96.81 87 ALA A CA 1
ATOM 654 C C . ALA A 1 87 ? -22.031 -7.580 -7.722 1.00 96.81 87 ALA A C 1
ATOM 656 O O . ALA A 1 87 ? -22.139 -7.730 -8.937 1.00 96.81 87 ALA A O 1
ATOM 657 N N . LEU A 1 88 ? -22.059 -6.365 -7.163 1.00 96.88 88 LEU A N 1
ATOM 658 C CA . LEU A 1 88 ? -22.199 -5.148 -7.960 1.00 96.88 88 LEU A CA 1
ATOM 659 C C . LEU A 1 88 ? -20.968 -4.906 -8.841 1.00 96.88 88 LEU A C 1
ATOM 661 O O . LEU A 1 88 ? -21.116 -4.508 -9.994 1.00 96.88 88 LEU A O 1
ATOM 665 N N . GLN A 1 89 ? -19.770 -5.179 -8.326 1.00 95.31 89 GLN A N 1
ATOM 666 C CA . GLN A 1 89 ? -18.530 -5.072 -9.085 1.00 95.31 89 GLN A CA 1
ATOM 667 C C . GLN A 1 89 ? -18.515 -6.035 -10.273 1.00 95.31 89 GLN A C 1
ATOM 669 O O . GLN A 1 89 ? -18.335 -5.586 -11.402 1.00 95.31 89 GLN A O 1
ATOM 674 N N . GLY A 1 90 ? -18.805 -7.317 -10.036 1.00 93.44 90 GLY A N 1
ATOM 675 C CA . GLY A 1 90 ? -18.814 -8.344 -11.078 1.00 93.44 90 GLY A CA 1
ATOM 676 C C . GLY A 1 90 ? -19.930 -8.179 -12.113 1.00 93.44 90 GLY A C 1
ATOM 677 O O . GLY A 1 90 ? -19.751 -8.563 -13.266 1.00 93.44 90 GLY A O 1
ATOM 678 N N . LEU A 1 91 ? -21.076 -7.601 -11.732 1.00 95.25 91 LEU A N 1
ATOM 679 C CA . LEU A 1 91 ? -22.230 -7.458 -12.628 1.00 95.25 91 LEU A CA 1
ATOM 680 C C . LEU A 1 91 ? -22.311 -6.105 -13.343 1.00 95.25 91 LEU A C 1
ATOM 682 O O . LEU A 1 91 ? -22.884 -6.040 -14.428 1.00 95.25 91 LEU A O 1
ATOM 686 N N . ALA A 1 92 ? -21.807 -5.022 -12.745 1.00 95.62 92 ALA A N 1
ATOM 687 C CA . ALA A 1 92 ? -22.123 -3.669 -13.209 1.00 95.62 92 ALA A CA 1
ATOM 688 C C . ALA A 1 92 ? -20.934 -2.705 -13.301 1.00 95.62 92 ALA A C 1
ATOM 690 O O . ALA A 1 92 ? -21.105 -1.621 -13.861 1.00 95.62 92 ALA A O 1
ATOM 691 N N . ILE A 1 93 ? -19.751 -3.038 -12.768 1.00 94.56 93 ILE A N 1
ATOM 692 C CA . ILE A 1 93 ? -18.628 -2.090 -12.696 1.00 94.56 93 ILE A CA 1
ATOM 693 C C . ILE A 1 93 ? -17.457 -2.585 -13.553 1.00 94.56 93 ILE A C 1
ATOM 695 O O . ILE A 1 93 ? -16.699 -3.455 -13.128 1.00 94.56 93 ILE A O 1
ATOM 699 N N . PRO A 1 94 ? -17.243 -1.994 -14.743 1.00 91.44 94 PRO A N 1
ATOM 700 C CA . PRO A 1 94 ? -16.151 -2.389 -15.620 1.00 91.44 94 PRO A CA 1
ATOM 701 C C . PRO A 1 94 ? -14.777 -2.273 -14.950 1.00 91.44 94 PRO A C 1
ATOM 703 O O . PRO A 1 94 ? -14.432 -1.249 -14.345 1.00 91.44 94 PRO A O 1
ATOM 706 N N . GLY A 1 95 ? -13.970 -3.322 -15.117 1.00 88.44 95 GLY A N 1
ATOM 707 C CA . GLY A 1 95 ? -12.600 -3.364 -14.617 1.00 88.44 95 GLY A CA 1
ATOM 708 C C . GLY A 1 95 ? -12.486 -3.498 -13.098 1.00 88.44 95 GLY A C 1
ATOM 709 O O . GLY A 1 95 ? -11.511 -3.025 -12.511 1.00 88.44 95 GLY A O 1
ATOM 710 N N . ARG A 1 96 ? -13.471 -4.135 -12.458 1.00 90.94 96 ARG A N 1
ATOM 711 C CA . ARG A 1 96 ? -13.369 -4.630 -11.083 1.00 90.94 96 ARG A CA 1
ATOM 712 C C . ARG A 1 96 ? -13.480 -6.148 -11.056 1.00 90.94 96 ARG A C 1
ATOM 714 O O . ARG A 1 96 ? -14.261 -6.719 -11.808 1.00 90.94 96 ARG A O 1
ATOM 721 N N . ASP A 1 97 ? -12.633 -6.759 -10.235 1.00 88.00 97 ASP A N 1
ATOM 722 C CA . ASP A 1 97 ? -12.632 -8.197 -9.993 1.00 88.00 97 ASP A CA 1
ATOM 723 C C . ASP A 1 97 ? -13.664 -8.501 -8.913 1.00 88.00 97 ASP A C 1
ATOM 725 O O . ASP A 1 97 ? -13.799 -7.713 -7.979 1.00 88.00 97 ASP A O 1
ATOM 729 N N . ALA A 1 98 ? -14.397 -9.596 -9.083 1.00 92.00 98 ALA A N 1
ATOM 730 C CA .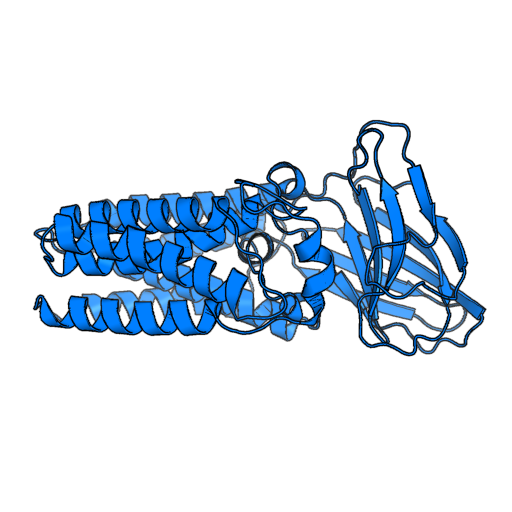 ALA A 1 98 ? -15.304 -10.108 -8.072 1.00 92.00 98 ALA A CA 1
ATOM 731 C C . ALA A 1 98 ? -14.669 -11.369 -7.489 1.00 92.00 98 ALA A C 1
ATOM 733 O O . ALA A 1 98 ? -14.712 -12.433 -8.112 1.00 92.00 98 ALA A O 1
ATOM 734 N N . ALA A 1 99 ? -14.071 -11.255 -6.307 1.00 93.62 99 ALA A N 1
ATOM 735 C CA . ALA A 1 99 ? -13.264 -12.315 -5.720 1.00 93.62 99 ALA A CA 1
ATOM 736 C C . ALA A 1 99 ? -13.865 -12.826 -4.407 1.00 93.62 99 ALA A C 1
ATOM 738 O O . ALA A 1 99 ? -14.143 -12.085 -3.462 1.00 93.62 99 ALA A O 1
ATOM 739 N N . LEU A 1 100 ? -13.984 -14.150 -4.288 1.00 96.31 100 LEU A N 1
ATOM 740 C CA . LEU A 1 100 ? -14.380 -14.808 -3.043 1.00 96.31 100 LEU A CA 1
ATOM 741 C C . LEU A 1 100 ? -13.421 -14.453 -1.896 1.00 96.31 100 LEU A C 1
ATOM 743 O O . LEU A 1 100 ? -13.856 -14.296 -0.753 1.00 96.31 100 LEU A O 1
ATOM 747 N N . GLY A 1 101 ? -12.128 -14.297 -2.198 1.00 95.81 101 GLY A N 1
ATOM 748 C CA . GLY A 1 101 ? -11.123 -13.816 -1.251 1.00 95.81 101 GLY A CA 1
ATOM 749 C C . GLY A 1 101 ? -11.478 -12.477 -0.616 1.00 95.81 101 GLY A C 1
ATOM 750 O O . GLY A 1 101 ? -11.344 -12.325 0.601 1.00 95.81 101 GLY A O 1
ATOM 751 N N . ASP A 1 102 ? -12.019 -11.552 -1.403 1.00 94.94 102 ASP A N 1
ATOM 752 C CA . ASP A 1 102 ? -12.357 -10.205 -0.958 1.00 94.94 102 ASP A CA 1
ATOM 753 C C . ASP A 1 102 ? -13.595 -10.216 -0.063 1.00 94.94 102 ASP A C 1
ATOM 755 O O . ASP A 1 102 ? -13.591 -9.575 0.995 1.00 94.94 102 ASP A O 1
ATOM 759 N N . VAL A 1 103 ? -14.602 -11.040 -0.388 1.00 97.12 103 VAL A N 1
ATOM 760 C CA . VAL A 1 103 ? -15.751 -11.290 0.503 1.00 97.12 103 VAL A CA 1
ATOM 761 C C . VAL A 1 103 ? -15.280 -11.798 1.865 1.00 97.12 103 VAL A C 1
ATOM 763 O O . VAL A 1 103 ? -15.681 -11.270 2.907 1.00 97.12 103 VAL A O 1
ATOM 766 N N . LEU A 1 104 ? -14.426 -12.826 1.866 1.00 97.81 104 LEU A N 1
ATOM 767 C CA . LEU A 1 104 ? -13.954 -13.476 3.086 1.00 97.81 104 LEU A CA 1
ATOM 768 C C . LEU A 1 104 ? -13.079 -12.539 3.925 1.00 97.81 104 LEU A C 1
ATOM 770 O O . LEU A 1 104 ? -13.305 -12.417 5.129 1.00 97.81 104 LEU A O 1
ATOM 774 N N . ALA A 1 105 ? -12.115 -11.850 3.311 1.00 97.19 105 ALA A N 1
ATOM 775 C CA . ALA A 1 105 ? -11.223 -10.923 4.000 1.00 97.19 105 ALA A CA 1
ATOM 776 C C . ALA A 1 105 ? -12.001 -9.757 4.629 1.00 97.19 105 ALA A C 1
ATOM 778 O O . ALA A 1 105 ? -11.835 -9.471 5.818 1.00 97.19 105 ALA A O 1
ATOM 779 N N . ASN A 1 106 ? -12.921 -9.142 3.881 1.00 97.44 106 ASN A N 1
ATOM 780 C CA . ASN A 1 106 ? -13.791 -8.091 4.402 1.00 97.44 106 ASN A CA 1
ATOM 781 C C . ASN A 1 106 ? -14.669 -8.602 5.560 1.00 97.44 106 ASN A C 1
ATOM 783 O O . ASN A 1 106 ? -14.740 -7.966 6.617 1.00 97.44 106 ASN A O 1
ATOM 787 N N . ALA A 1 107 ? -15.297 -9.774 5.416 1.00 98.06 107 ALA A N 1
ATOM 788 C CA . ALA A 1 107 ? -16.125 -10.360 6.469 1.00 98.06 107 ALA A CA 1
ATOM 789 C C . ALA A 1 107 ? -15.318 -10.653 7.747 1.00 98.06 107 ALA A C 1
ATOM 791 O O . ALA A 1 107 ? -15.751 -10.298 8.846 1.00 98.06 107 ALA A O 1
ATOM 792 N N . VAL A 1 108 ? -14.117 -11.233 7.624 1.00 98.38 108 VAL A N 1
ATOM 793 C CA . VAL A 1 108 ? -13.209 -11.469 8.760 1.00 98.38 108 VAL A CA 1
ATOM 794 C C . VAL A 1 108 ? -12.835 -10.148 9.433 1.00 98.38 108 VAL A C 1
ATOM 796 O O . VAL A 1 108 ? -12.937 -10.041 10.657 1.00 98.38 108 VAL A O 1
ATOM 799 N N . GLY A 1 109 ? -12.477 -9.122 8.655 1.00 98.00 109 GLY A N 1
ATOM 800 C CA . GLY A 1 109 ? -12.174 -7.783 9.163 1.00 98.00 109 GLY A CA 1
ATOM 801 C C . GLY A 1 109 ? -13.334 -7.209 9.975 1.00 98.00 109 GLY A C 1
ATOM 802 O O . GLY A 1 109 ? -13.158 -6.811 11.130 1.00 98.00 109 GLY A O 1
ATOM 803 N N . GLY A 1 110 ? -14.548 -7.253 9.423 1.00 98.38 110 GLY A N 1
ATOM 804 C CA . GLY A 1 110 ? -15.755 -6.788 10.100 1.00 98.38 110 GLY A CA 1
ATOM 805 C C . GLY A 1 110 ? -16.110 -7.590 11.357 1.00 98.38 110 GLY A C 1
ATOM 806 O O . GLY A 1 110 ? -16.503 -6.996 12.362 1.00 98.38 110 GLY A O 1
ATOM 807 N N . VAL A 1 111 ? -15.926 -8.915 11.365 1.00 98.56 111 VAL A N 1
ATOM 808 C CA . VAL A 1 111 ? -16.163 -9.756 12.553 1.00 98.56 111 VAL A CA 1
ATOM 809 C C . VAL A 1 111 ? -15.145 -9.449 13.653 1.00 98.56 111 VAL A C 1
ATOM 811 O O . VAL A 1 111 ? -15.532 -9.288 14.814 1.00 98.56 111 VAL A O 1
ATOM 814 N N . LEU A 1 112 ? -13.861 -9.308 13.307 1.00 98.06 112 LEU A N 1
ATOM 815 C CA . LEU A 1 112 ? -12.811 -8.914 14.249 1.00 98.06 112 LEU A CA 1
ATOM 816 C C . LEU A 1 112 ? -13.103 -7.538 14.848 1.00 98.06 112 LEU A C 1
ATOM 818 O O . LEU A 1 112 ? -13.108 -7.379 16.071 1.00 98.06 112 LEU A O 1
ATOM 822 N N . GLY A 1 113 ? -13.431 -6.563 13.998 1.00 97.38 113 GLY A N 1
ATOM 823 C CA . GLY A 1 113 ? -13.869 -5.240 14.422 1.00 97.38 113 GLY A CA 1
ATOM 824 C C . GLY A 1 113 ? -15.048 -5.317 15.391 1.00 97.38 113 GLY A C 1
ATOM 825 O O . GLY A 1 113 ? -14.992 -4.750 16.482 1.00 97.38 113 GLY A O 1
ATOM 826 N N . LEU A 1 114 ? -16.092 -6.071 15.036 1.00 98.25 114 LEU A N 1
ATOM 827 C CA . LEU A 1 114 ? -17.293 -6.274 15.851 1.00 98.25 114 LEU A CA 1
ATOM 828 C C . LEU A 1 114 ? -16.965 -6.856 17.226 1.00 98.25 114 LEU A C 1
ATOM 830 O O . LEU A 1 114 ? -17.444 -6.336 18.238 1.00 98.25 114 LEU A O 1
ATOM 834 N N . ALA A 1 115 ? -16.126 -7.889 17.279 1.00 97.25 115 ALA A N 1
ATOM 835 C CA . ALA A 1 115 ? -15.694 -8.510 18.524 1.00 97.25 115 ALA A CA 1
ATOM 836 C C . ALA A 1 115 ? -14.924 -7.520 19.416 1.00 97.25 115 ALA A C 1
ATOM 838 O O . ALA A 1 115 ? -15.216 -7.407 20.611 1.00 97.25 115 ALA A O 1
ATOM 839 N N . ILE A 1 116 ? -13.989 -6.757 18.837 1.00 94.00 116 ILE A N 1
ATOM 840 C 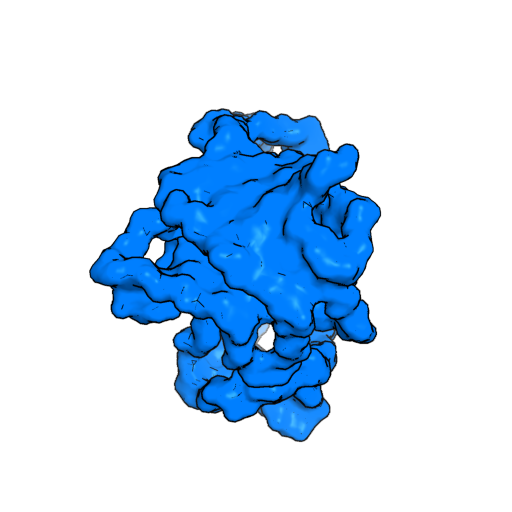CA . ILE A 1 116 ? -13.218 -5.727 19.548 1.00 94.00 116 ILE A CA 1
ATOM 841 C C . ILE A 1 116 ? -14.155 -4.630 20.074 1.00 94.00 116 ILE A C 1
ATOM 843 O O . ILE A 1 116 ? -14.138 -4.316 21.267 1.00 94.00 116 ILE A O 1
ATOM 847 N N . GLY A 1 117 ? -15.016 -4.080 19.216 1.00 93.81 117 GLY A N 1
ATOM 848 C CA . GLY A 1 117 ? -15.956 -3.014 19.565 1.00 93.81 117 GLY A CA 1
ATOM 849 C C . GLY A 1 117 ? -16.938 -3.430 20.661 1.00 93.81 117 GLY A C 1
ATOM 850 O O . GLY A 1 117 ? -17.148 -2.684 21.620 1.00 93.81 117 GLY A O 1
ATOM 851 N N . ALA A 1 118 ? -17.487 -4.646 20.573 1.00 95.12 118 ALA A N 1
ATOM 852 C CA . ALA A 1 118 ? -18.386 -5.205 21.580 1.00 95.12 118 ALA A CA 1
ATOM 853 C C . ALA A 1 118 ? -17.674 -5.424 22.924 1.00 95.12 118 ALA A C 1
ATOM 855 O O . ALA A 1 118 ? -18.197 -5.034 23.970 1.00 95.12 118 ALA A O 1
ATOM 856 N N . ARG A 1 119 ? -16.450 -5.975 22.911 1.00 92.88 119 ARG A N 1
ATOM 857 C CA . ARG A 1 119 ? -15.631 -6.162 24.123 1.00 92.88 119 ARG A CA 1
ATOM 858 C C . ARG A 1 119 ? -15.299 -4.835 24.809 1.00 92.88 119 ARG A C 1
ATOM 860 O O . ARG A 1 119 ? -15.193 -4.782 26.035 1.00 92.88 119 ARG A O 1
ATOM 867 N N . LEU A 1 120 ? -15.147 -3.763 24.034 1.00 89.88 120 LEU A N 1
ATOM 868 C CA . LEU A 1 120 ? -14.849 -2.420 24.531 1.00 89.88 120 LEU A CA 1
ATOM 869 C C . LEU A 1 120 ? -16.100 -1.563 24.792 1.00 89.88 120 LEU A C 1
ATOM 871 O O . LEU A 1 120 ? -15.965 -0.410 25.202 1.00 89.88 120 LEU A O 1
ATOM 875 N N . ARG A 1 121 ? -17.322 -2.094 24.620 1.00 90.62 121 ARG A N 1
ATOM 876 C CA . ARG A 1 121 ? -18.575 -1.331 24.788 1.00 90.62 121 ARG A CA 1
ATOM 877 C C . ARG A 1 121 ? -18.742 -0.729 26.182 1.00 90.62 121 ARG A C 1
ATOM 879 O O . ARG A 1 121 ? -19.097 0.443 26.313 1.00 90.62 121 ARG A O 1
ATOM 886 N N . HIS A 1 122 ? -18.462 -1.516 27.212 1.00 86.75 122 HIS A N 1
ATOM 887 C CA . HIS A 1 122 ? -18.619 -1.098 28.610 1.00 86.75 122 HIS A CA 1
ATOM 888 C C . HIS A 1 122 ? -17.307 -0.642 29.246 1.00 86.75 122 HIS A C 1
ATOM 890 O O . HIS A 1 122 ? -17.299 -0.183 30.383 1.00 86.75 122 HIS A O 1
ATOM 896 N N . ARG A 1 123 ? -16.191 -0.754 28.519 1.00 83.81 123 ARG A N 1
ATOM 897 C CA . ARG A 1 123 ? -14.898 -0.280 28.998 1.00 83.81 123 ARG A CA 1
ATOM 898 C C . ARG A 1 123 ? -14.702 1.166 28.548 1.00 83.81 123 ARG A C 1
ATOM 900 O O . ARG A 1 123 ? -15.052 1.497 27.405 1.00 83.81 123 ARG A O 1
ATOM 907 N N . PRO A 1 124 ? -14.159 2.042 29.411 1.00 75.00 124 PRO A N 1
ATOM 908 C CA . PRO A 1 124 ? -13.668 3.320 28.938 1.00 75.00 124 PRO A CA 1
ATOM 909 C C . PRO A 1 124 ? -12.652 3.022 27.844 1.00 75.00 124 PRO A C 1
ATOM 911 O O . PRO A 1 124 ? -11.756 2.201 28.003 1.00 75.00 124 PRO A O 1
ATOM 914 N N . ILE A 1 125 ? -12.874 3.632 26.691 1.00 66.38 125 ILE A N 1
ATOM 915 C CA . ILE A 1 125 ? -12.094 3.391 25.482 1.00 66.38 125 ILE A CA 1
ATOM 916 C C . ILE A 1 125 ? -10.596 3.646 25.727 1.00 66.38 125 ILE A C 1
ATOM 918 O O . ILE A 1 125 ? -9.741 2.937 25.210 1.00 66.38 125 ILE A O 1
ATOM 922 N N . ALA A 1 126 ? -10.298 4.595 26.602 1.00 66.06 126 ALA A N 1
ATOM 923 C CA . ALA A 1 126 ? -8.972 4.887 27.088 1.00 66.06 126 ALA A CA 1
ATOM 924 C C . ALA A 1 126 ? -8.666 4.006 28.316 1.00 66.06 126 ALA A C 1
ATOM 926 O O . ALA A 1 126 ? -8.738 4.466 29.453 1.00 66.06 126 ALA A O 1
ATOM 927 N N . THR A 1 127 ? -8.368 2.715 28.121 1.00 73.00 127 THR A N 1
ATOM 928 C CA . THR A 1 127 ? -7.779 1.909 29.209 1.00 73.00 127 THR A CA 1
ATOM 929 C C . THR A 1 127 ? -6.262 1.951 29.115 1.00 73.00 127 THR A C 1
ATOM 931 O O . THR A 1 127 ? -5.716 1.695 28.043 1.00 73.00 127 THR A O 1
ATOM 934 N N . ALA A 1 128 ? -5.575 2.166 30.241 1.00 81.06 128 ALA A N 1
ATOM 935 C CA . ALA A 1 128 ? -4.111 2.132 30.312 1.00 81.06 128 ALA A CA 1
ATOM 936 C C . ALA A 1 128 ? -3.483 0.851 29.718 1.00 81.06 128 ALA A C 1
ATOM 938 O O . ALA A 1 128 ? -2.337 0.862 29.284 1.00 81.06 128 ALA A O 1
ATOM 939 N N . ARG A 1 129 ? -4.253 -0.247 29.653 1.00 85.50 129 ARG A N 1
ATOM 940 C CA . ARG A 1 129 ? -3.842 -1.537 29.079 1.00 85.50 129 ARG A CA 1
ATOM 941 C C . ARG A 1 129 ? -3.712 -1.532 27.551 1.00 85.50 129 ARG A C 1
ATOM 943 O O . ARG A 1 129 ? -3.046 -2.411 27.021 1.00 85.50 129 ARG A O 1
ATOM 950 N N . LEU A 1 130 ? -4.336 -0.585 26.843 1.00 87.31 130 LEU A N 1
ATOM 951 C CA . LEU A 1 130 ? -4.245 -0.502 25.379 1.00 87.31 130 LEU A CA 1
ATOM 952 C C . LEU A 1 130 ? -2.978 0.208 24.906 1.00 87.31 130 LEU A C 1
ATOM 954 O O . LEU A 1 130 ? -2.501 -0.094 23.819 1.00 87.31 130 LEU A O 1
ATOM 958 N N . ALA A 1 131 ? -2.413 1.108 25.713 1.00 89.38 131 ALA A N 1
ATOM 959 C CA . ALA A 1 131 ? -1.192 1.829 25.368 1.00 89.38 131 ALA A CA 1
ATOM 960 C C . ALA A 1 131 ? 0.001 0.904 25.041 1.00 89.38 131 ALA A C 1
ATOM 962 O O . ALA A 1 131 ? 0.550 1.049 23.948 1.00 89.38 131 ALA A O 1
ATOM 963 N N . PRO A 1 132 ? 0.368 -0.098 25.873 1.00 90.44 132 PRO A N 1
ATOM 964 C CA . PRO A 1 132 ? 1.459 -1.012 25.527 1.00 90.44 132 PRO A CA 1
ATOM 965 C C . PRO A 1 132 ? 1.151 -1.852 24.283 1.00 90.44 132 PRO A C 1
ATOM 967 O O . PRO A 1 132 ? 2.053 -2.103 23.493 1.00 90.44 132 PRO A O 1
ATOM 970 N N . ALA A 1 133 ? -0.108 -2.249 24.067 1.00 91.12 133 ALA A N 1
ATOM 971 C CA . ALA A 1 133 ? -0.497 -2.988 22.868 1.00 91.12 133 ALA A CA 1
ATOM 972 C C . ALA A 1 133 ? -0.366 -2.126 21.602 1.00 91.12 133 ALA A C 1
ATOM 974 O O . ALA A 1 133 ? 0.183 -2.586 20.608 1.00 91.12 133 ALA A O 1
ATOM 975 N N . ALA A 1 134 ? -0.814 -0.868 21.643 1.00 91.88 134 ALA A N 1
ATOM 976 C CA . ALA A 1 134 ? -0.689 0.064 20.524 1.00 91.88 134 ALA A CA 1
ATOM 977 C C . ALA A 1 134 ? 0.782 0.374 20.206 1.00 91.88 134 ALA A C 1
ATOM 979 O O . ALA A 1 134 ? 1.172 0.373 19.041 1.00 91.88 134 ALA A O 1
ATOM 980 N N . VAL A 1 135 ? 1.612 0.565 21.236 1.00 93.12 135 VAL A N 1
ATOM 981 C CA . VAL A 1 135 ? 3.063 0.728 21.079 1.00 93.12 135 VAL A CA 1
ATOM 982 C C . VAL A 1 135 ? 3.718 -0.527 20.513 1.00 93.12 135 VAL A C 1
ATOM 984 O O . VAL A 1 135 ? 4.517 -0.421 19.589 1.00 93.12 135 VAL A O 1
ATOM 987 N N . GLY A 1 136 ? 3.361 -1.710 21.018 1.00 94.44 136 GLY A N 1
ATOM 988 C CA . GLY A 1 136 ? 3.861 -2.982 20.501 1.00 94.44 136 GLY A CA 1
ATOM 989 C C . GLY A 1 136 ? 3.494 -3.194 19.033 1.00 94.44 136 GLY A C 1
ATOM 990 O O . GLY A 1 136 ? 4.346 -3.591 18.245 1.00 94.44 136 GLY A O 1
ATOM 991 N N . LEU A 1 137 ? 2.262 -2.855 18.639 1.00 94.50 137 LEU A N 1
ATOM 992 C CA . LEU A 1 137 ? 1.821 -2.895 17.242 1.00 94.50 137 LEU A CA 1
ATOM 993 C C . LEU A 1 137 ? 2.582 -1.896 16.367 1.00 94.50 137 LEU A C 1
ATOM 995 O O . LEU A 1 137 ? 2.971 -2.245 15.257 1.00 94.50 137 LEU A O 1
ATOM 999 N N . PHE A 1 138 ? 2.835 -0.681 16.858 1.00 96.06 138 PHE A N 1
ATOM 1000 C CA . PHE A 1 138 ? 3.629 0.305 16.126 1.00 96.06 138 PHE A CA 1
ATOM 1001 C C . PHE A 1 138 ? 5.091 -0.139 15.972 1.00 96.06 138 PHE A C 1
ATOM 1003 O O . PHE A 1 138 ? 5.649 -0.057 14.882 1.00 96.06 138 PHE A O 1
ATOM 1010 N N . ALA A 1 139 ? 5.701 -0.687 17.026 1.00 95.69 139 ALA A N 1
ATOM 1011 C CA . ALA A 1 139 ? 7.046 -1.254 16.964 1.00 95.69 139 ALA A CA 1
ATOM 1012 C C . ALA A 1 139 ? 7.119 -2.438 15.985 1.00 95.69 139 ALA A C 1
ATOM 1014 O O . ALA A 1 139 ? 8.035 -2.500 15.166 1.00 95.69 139 ALA A O 1
ATOM 1015 N N . LEU A 1 140 ? 6.126 -3.335 16.017 1.00 96.19 140 LEU A N 1
ATOM 1016 C CA . LEU A 1 140 ? 6.009 -4.448 15.074 1.00 96.19 140 LEU A CA 1
ATOM 1017 C C . LEU A 1 140 ? 5.854 -3.948 13.636 1.00 96.19 140 LEU A C 1
ATOM 1019 O O . LEU A 1 140 ? 6.495 -4.483 12.738 1.00 96.19 140 LEU A O 1
ATOM 1023 N N . GLN A 1 141 ? 5.055 -2.902 13.415 1.00 96.06 141 GLN A N 1
ATOM 1024 C CA . GLN A 1 141 ? 4.922 -2.265 12.109 1.00 96.06 141 GLN A CA 1
ATOM 1025 C C . GLN A 1 141 ? 6.266 -1.724 11.614 1.00 96.06 141 GLN A C 1
ATOM 1027 O O . GLN A 1 141 ? 6.617 -1.962 10.460 1.00 96.06 141 GLN A O 1
ATOM 1032 N N . LEU A 1 142 ? 7.021 -1.007 12.451 1.00 95.81 142 LEU A N 1
ATOM 1033 C CA . LEU A 1 142 ? 8.318 -0.440 12.069 1.00 95.81 142 LEU A CA 1
ATOM 1034 C C . LEU A 1 142 ? 9.337 -1.542 11.747 1.00 95.81 142 LEU A C 1
ATOM 1036 O O . LEU A 1 142 ? 9.950 -1.518 10.678 1.00 95.81 142 LEU A O 1
ATOM 1040 N N . ALA A 1 143 ? 9.472 -2.535 12.632 1.00 95.75 143 ALA A N 1
ATOM 1041 C CA . ALA A 1 143 ? 10.377 -3.667 12.444 1.00 95.75 143 ALA A CA 1
ATOM 1042 C C . ALA A 1 143 ? 9.994 -4.499 11.210 1.00 95.75 143 ALA A C 1
ATOM 1044 O O . ALA A 1 143 ? 10.839 -4.792 10.366 1.00 95.75 143 ALA A O 1
ATOM 1045 N N . GLY A 1 144 ? 8.704 -4.813 11.067 1.00 96.44 144 GLY A N 1
ATOM 1046 C CA . GLY A 1 144 ? 8.162 -5.539 9.924 1.00 96.44 144 GLY A CA 1
ATOM 1047 C C . GLY A 1 144 ? 8.381 -4.789 8.615 1.00 96.44 144 GLY A C 1
ATOM 1048 O O . GLY A 1 144 ? 8.848 -5.383 7.654 1.00 96.44 144 GLY A O 1
ATOM 1049 N N . SER A 1 145 ? 8.138 -3.477 8.578 1.00 95.94 145 SER A N 1
ATOM 1050 C CA . SER A 1 145 ? 8.372 -2.662 7.377 1.00 95.94 145 SER A CA 1
ATOM 1051 C C . SER A 1 145 ? 9.851 -2.626 7.005 1.00 95.94 145 SER A C 1
ATOM 1053 O O . SER A 1 145 ? 10.180 -2.775 5.832 1.00 95.94 145 SER A O 1
ATOM 1055 N N . SER A 1 146 ? 10.740 -2.475 7.995 1.00 95.12 146 SER A N 1
ATOM 1056 C CA . SER A 1 146 ? 12.189 -2.515 7.772 1.00 95.12 146 SER A CA 1
ATOM 1057 C C . SER A 1 146 ? 12.611 -3.837 7.135 1.00 95.12 146 SER A C 1
ATOM 1059 O O . SER A 1 146 ? 13.308 -3.830 6.127 1.00 95.12 146 SER A O 1
ATOM 1061 N N . TRP A 1 147 ? 12.143 -4.959 7.688 1.00 96.00 147 TRP A N 1
ATOM 1062 C CA . TRP A 1 147 ? 12.464 -6.295 7.194 1.00 96.00 147 TRP A CA 1
ATOM 1063 C C . TRP A 1 147 ? 11.853 -6.576 5.812 1.00 96.00 147 TRP A C 1
ATOM 1065 O O . TRP A 1 147 ? 12.535 -7.097 4.934 1.00 96.00 147 TRP A O 1
ATOM 1075 N N . LEU A 1 148 ? 10.585 -6.214 5.593 1.00 96.75 148 LEU A N 1
ATOM 1076 C CA . LEU A 1 148 ? 9.851 -6.482 4.349 1.00 96.75 148 LEU A CA 1
ATOM 1077 C C . LEU A 1 148 ? 10.357 -5.660 3.156 1.00 96.75 148 LEU A C 1
ATOM 1079 O O . LEU A 1 148 ? 10.279 -6.136 2.025 1.00 96.75 148 LEU A O 1
ATOM 1083 N N . LEU A 1 149 ? 10.870 -4.448 3.396 1.00 95.00 149 LEU A N 1
ATOM 1084 C CA . LEU A 1 149 ? 11.419 -3.559 2.363 1.00 95.00 149 LEU A CA 1
ATOM 1085 C C . LEU A 1 149 ? 12.876 -3.878 1.990 1.00 95.00 149 LEU A C 1
ATOM 1087 O O . LEU A 1 149 ? 13.436 -3.224 1.109 1.00 95.00 149 LEU A O 1
ATOM 1091 N N . GLU A 1 150 ? 13.517 -4.853 2.640 1.00 94.06 150 GLU A N 1
ATOM 1092 C CA . GLU A 1 150 ? 14.851 -5.289 2.234 1.00 94.06 150 GLU A CA 1
ATOM 1093 C C . GLU A 1 150 ? 14.805 -5.982 0.859 1.00 94.06 150 GLU A C 1
ATOM 1095 O O . GLU A 1 150 ? 13.974 -6.875 0.655 1.00 94.06 150 GLU A O 1
ATOM 1100 N N . PRO A 1 151 ? 15.696 -5.608 -0.084 1.00 93.38 151 PRO A N 1
ATOM 1101 C CA . PRO A 1 151 ? 15.830 -6.292 -1.361 1.00 93.38 151 PRO A CA 1
ATOM 1102 C C . PRO A 1 151 ? 16.169 -7.771 -1.187 1.00 93.38 151 PRO A C 1
ATOM 1104 O O . PRO A 1 151 ? 16.975 -8.153 -0.338 1.00 93.38 151 PRO A O 1
ATOM 1107 N N . GLU A 1 152 ? 15.598 -8.594 -2.055 1.00 93.31 152 GLU A N 1
ATOM 1108 C CA . GLU A 1 152 ? 15.830 -10.030 -2.140 1.00 93.31 152 GLU A CA 1
ATOM 1109 C C . GLU A 1 152 ? 16.259 -10.397 -3.566 1.00 93.31 152 GLU A C 1
ATOM 1111 O O . GLU A 1 152 ? 15.562 -11.091 -4.309 1.00 93.31 152 GLU A O 1
ATOM 1116 N N . LEU A 1 153 ? 17.435 -9.902 -3.960 1.00 86.88 153 LEU A N 1
ATOM 1117 C CA . LEU A 1 153 ? 18.013 -10.126 -5.292 1.00 86.88 153 LEU A CA 1
ATOM 1118 C C . LEU A 1 153 ? 18.660 -11.515 -5.456 1.00 86.88 153 LEU A C 1
ATOM 1120 O O . LEU A 1 153 ? 18.981 -11.926 -6.569 1.00 86.88 153 LEU A O 1
ATOM 1124 N N . ALA A 1 154 ? 18.815 -12.274 -4.368 1.00 82.81 154 ALA A N 1
ATOM 1125 C CA . ALA A 1 154 ? 19.307 -13.648 -4.397 1.00 82.81 154 ALA A CA 1
ATOM 1126 C C . ALA A 1 154 ? 18.158 -14.633 -4.687 1.00 82.81 154 ALA A C 1
ATOM 1128 O O . ALA A 1 154 ? 17.549 -15.184 -3.776 1.00 82.81 154 ALA A O 1
ATOM 1129 N N . GLY A 1 155 ? 17.827 -14.834 -5.965 1.00 83.81 155 GLY A N 1
ATOM 1130 C CA . GLY A 1 155 ? 16.907 -15.891 -6.405 1.00 83.81 155 GLY A CA 1
ATOM 1131 C C . GLY A 1 155 ? 17.622 -17.183 -6.817 1.00 83.81 155 GLY A C 1
ATOM 1132 O O . GLY A 1 155 ? 18.790 -17.121 -7.222 1.00 83.81 155 GLY A O 1
ATOM 1133 N N . PRO A 1 156 ? 16.943 -18.347 -6.757 1.00 90.19 156 PRO A N 1
ATOM 1134 C CA . PRO A 1 156 ? 17.466 -19.595 -7.303 1.00 90.19 156 PRO A CA 1
ATOM 1135 C C . PRO A 1 156 ? 17.829 -19.433 -8.784 1.00 90.19 156 PRO A C 1
ATOM 1137 O O . PRO A 1 156 ? 17.102 -18.817 -9.561 1.00 90.19 156 PRO A O 1
ATOM 1140 N N . ARG A 1 157 ? 18.980 -19.985 -9.165 1.00 92.00 157 ARG A N 1
ATOM 1141 C CA . ARG A 1 157 ? 19.472 -19.997 -10.547 1.00 92.00 157 ARG A CA 1
ATOM 1142 C C . ARG A 1 157 ? 18.905 -21.198 -11.325 1.00 92.00 157 ARG A C 1
ATOM 1144 O O . ARG A 1 157 ? 18.568 -22.194 -10.684 1.00 92.00 157 ARG A O 1
ATOM 1151 N N . PRO A 1 158 ? 18.868 -21.150 -12.671 1.00 94.50 158 PRO A N 1
ATOM 1152 C CA . PRO A 1 158 ? 19.300 -20.045 -13.537 1.00 94.50 158 PRO A CA 1
ATOM 1153 C C . PRO A 1 158 ? 18.365 -18.833 -13.461 1.00 94.50 158 PRO A C 1
ATOM 1155 O O . PRO A 1 158 ? 17.207 -18.959 -13.080 1.00 94.50 158 PRO A O 1
ATOM 1158 N N . TRP A 1 159 ? 18.895 -17.657 -13.794 1.00 94.31 159 TRP A N 1
ATOM 1159 C CA . TRP A 1 159 ? 18.078 -16.463 -14.007 1.00 94.31 159 TRP A CA 1
ATOM 1160 C C . TRP A 1 159 ? 17.752 -16.353 -15.492 1.00 94.31 159 TRP A C 1
ATOM 1162 O O . TRP A 1 159 ? 18.626 -16.605 -16.325 1.00 94.31 159 TRP A O 1
ATOM 1172 N N . VAL A 1 160 ? 16.515 -15.990 -15.809 1.00 95.31 160 VAL A N 1
ATOM 1173 C CA . VAL A 1 160 ? 16.016 -15.887 -17.181 1.00 95.31 160 VAL A CA 1
ATOM 1174 C C . VAL A 1 160 ? 15.717 -14.425 -17.480 1.00 95.31 160 VAL A C 1
ATOM 1176 O O . VAL A 1 160 ? 14.941 -13.779 -16.777 1.00 95.31 160 VAL A O 1
ATOM 1179 N N . GLU A 1 161 ? 16.378 -13.884 -18.501 1.00 95.56 161 GLU A N 1
ATOM 1180 C CA . GLU A 1 161 ? 16.115 -12.534 -18.996 1.00 95.56 161 GLU A CA 1
ATOM 1181 C C . GLU A 1 161 ? 15.014 -12.592 -20.058 1.00 95.56 161 GLU A C 1
ATOM 1183 O O . GLU A 1 161 ? 15.113 -13.330 -21.038 1.00 95.56 161 GLU A O 1
ATOM 1188 N N . HIS A 1 162 ? 13.971 -11.793 -19.860 1.00 95.81 162 HIS A N 1
ATOM 1189 C CA . HIS A 1 162 ? 12.868 -11.608 -20.791 1.00 95.81 162 HIS A CA 1
ATOM 1190 C C . HIS A 1 162 ? 12.961 -10.194 -21.377 1.00 95.81 162 HIS A C 1
ATOM 1192 O O . HIS A 1 162 ? 12.438 -9.247 -20.776 1.00 95.81 162 HIS A O 1
ATOM 1198 N N . PRO A 1 163 ? 13.653 -10.011 -22.517 1.00 96.06 163 PRO A N 1
ATOM 1199 C CA . PRO A 1 163 ? 13.659 -8.733 -23.211 1.00 96.06 163 PRO A CA 1
ATOM 1200 C C . PRO A 1 163 ? 12.282 -8.497 -23.838 1.00 96.06 163 PRO A C 1
ATOM 1202 O O . PRO A 1 163 ? 11.754 -9.368 -24.526 1.00 96.06 163 PRO A O 1
ATOM 1205 N N . ILE A 1 164 ? 11.713 -7.313 -23.610 1.00 95.12 164 ILE A N 1
ATOM 1206 C CA . ILE A 1 164 ? 10.427 -6.869 -24.166 1.00 95.12 164 ILE A CA 1
ATOM 1207 C C . ILE A 1 164 ? 9.316 -7.902 -23.870 1.00 95.12 164 ILE A C 1
ATOM 1209 O O . ILE A 1 164 ? 8.746 -8.502 -24.791 1.00 95.12 164 ILE A O 1
ATOM 1213 N N . PRO A 1 165 ? 9.030 -8.181 -22.579 1.00 94.81 165 PRO A N 1
ATOM 1214 C CA . PRO A 1 165 ? 8.048 -9.193 -22.217 1.00 94.81 165 PRO A CA 1
ATOM 1215 C C . PRO A 1 165 ? 6.656 -8.771 -22.698 1.00 94.81 165 PRO A C 1
ATOM 1217 O O . PRO A 1 165 ? 6.274 -7.603 -22.617 1.00 94.81 165 PRO A O 1
ATOM 1220 N N . ARG A 1 166 ? 5.892 -9.739 -23.212 1.00 93.31 166 ARG A N 1
ATOM 1221 C CA . ARG A 1 166 ? 4.521 -9.520 -23.678 1.00 93.31 166 ARG A CA 1
ATOM 1222 C C . ARG A 1 166 ? 3.553 -9.763 -22.533 1.00 93.31 166 ARG A C 1
ATOM 1224 O O . ARG A 1 166 ? 3.190 -10.905 -22.267 1.00 93.31 166 ARG A O 1
ATOM 1231 N N . ASP A 1 167 ? 3.130 -8.682 -21.895 1.00 88.75 167 ASP A N 1
ATOM 1232 C CA . ASP A 1 167 ? 2.037 -8.725 -20.932 1.00 88.75 167 ASP A CA 1
ATOM 1233 C C . ASP A 1 167 ? 0.699 -8.502 -21.647 1.00 88.75 167 ASP A C 1
ATOM 1235 O O . ASP A 1 167 ? 0.560 -7.511 -22.376 1.00 88.75 167 ASP A O 1
ATOM 1239 N N . PRO A 1 168 ? -0.311 -9.359 -21.428 1.00 86.19 168 PRO A N 1
ATOM 1240 C CA . PRO A 1 168 ? -1.662 -9.114 -21.915 1.00 86.19 168 PRO A CA 1
ATOM 1241 C C . PRO A 1 168 ? -2.164 -7.718 -21.514 1.00 86.19 168 PRO A C 1
ATOM 1243 O O . PRO A 1 168 ? -2.076 -7.311 -20.355 1.00 86.19 168 PRO A O 1
ATOM 1246 N N . GLY A 1 169 ? -2.679 -6.966 -22.489 1.00 83.56 169 GLY A N 1
ATOM 1247 C CA . GLY A 1 169 ? -3.267 -5.641 -22.266 1.00 83.56 169 GLY A CA 1
ATOM 1248 C C . GLY A 1 169 ? -2.283 -4.500 -22.017 1.00 83.56 169 GLY A C 1
ATOM 1249 O O . GLY A 1 169 ? -2.718 -3.398 -21.686 1.00 83.56 169 GLY A O 1
ATOM 1250 N N . ARG A 1 170 ? -0.974 -4.725 -22.179 1.00 87.44 170 ARG A N 1
ATOM 1251 C CA . ARG A 1 170 ? 0.029 -3.653 -22.152 1.00 87.44 170 ARG A CA 1
ATOM 1252 C C . ARG A 1 170 ? 0.621 -3.413 -23.542 1.00 87.44 170 ARG A C 1
ATOM 1254 O O . ARG A 1 170 ? 0.771 -4.367 -24.310 1.00 87.44 170 ARG A O 1
ATOM 1261 N N . PRO A 1 171 ? 0.982 -2.160 -23.873 1.00 90.38 171 PRO A N 1
ATOM 1262 C CA . PRO A 1 171 ? 1.695 -1.867 -25.109 1.00 90.38 171 PRO A CA 1
ATOM 1263 C C . PRO A 1 171 ? 3.053 -2.579 -25.139 1.00 90.38 171 PRO A C 1
ATOM 1265 O O . PRO A 1 171 ? 3.676 -2.826 -24.103 1.00 90.38 171 PRO A O 1
ATOM 1268 N N . ILE A 1 172 ? 3.519 -2.893 -26.348 1.00 92.94 172 ILE A N 1
ATOM 1269 C CA . ILE A 1 172 ? 4.832 -3.502 -26.581 1.00 92.94 172 ILE A CA 1
ATOM 1270 C C . ILE A 1 172 ? 5.862 -2.384 -26.733 1.00 92.94 172 ILE A C 1
ATOM 1272 O O . ILE A 1 172 ? 5.666 -1.447 -27.506 1.00 92.94 172 ILE A O 1
ATOM 1276 N N . TYR A 1 173 ? 6.981 -2.487 -26.018 1.00 94.06 173 TYR A N 1
ATOM 1277 C CA . TYR A 1 173 ? 8.074 -1.535 -26.169 1.00 94.06 173 TYR A CA 1
ATOM 1278 C C . TYR A 1 173 ? 8.715 -1.644 -27.561 1.00 94.06 173 TYR A C 1
ATOM 1280 O O . TYR A 1 173 ? 9.183 -2.711 -27.948 1.00 94.06 173 TYR A O 1
ATOM 1288 N N . ALA A 1 174 ? 8.761 -0.532 -28.300 1.00 93.44 174 ALA A N 1
ATOM 1289 C CA . ALA A 1 174 ? 9.292 -0.485 -29.667 1.00 93.44 174 ALA A CA 1
ATOM 1290 C C . ALA A 1 174 ? 10.831 -0.392 -29.750 1.00 93.44 174 ALA A C 1
ATOM 1292 O O . ALA A 1 174 ? 11.395 -0.468 -30.839 1.00 93.44 174 ALA A O 1
ATOM 1293 N N . GLY A 1 175 ? 11.513 -0.175 -28.621 1.00 90.75 175 GLY A N 1
ATOM 1294 C CA . GLY A 1 175 ? 12.975 -0.117 -28.570 1.00 90.75 175 GLY A CA 1
ATOM 1295 C C . GLY A 1 175 ? 13.616 -1.500 -28.462 1.00 90.75 175 GLY A C 1
ATOM 1296 O O . GLY A 1 175 ? 12.967 -2.524 -28.644 1.00 90.75 175 GLY A O 1
ATOM 1297 N N . ALA A 1 176 ? 14.905 -1.531 -28.129 1.00 91.19 176 ALA A N 1
ATOM 1298 C CA . ALA A 1 176 ? 15.663 -2.765 -27.931 1.00 91.19 176 ALA A CA 1
ATOM 1299 C C . ALA A 1 176 ? 16.255 -2.828 -26.518 1.00 91.19 176 ALA A C 1
ATOM 1301 O O . ALA A 1 176 ? 16.595 -1.802 -25.927 1.00 91.19 176 ALA A O 1
ATOM 1302 N N . VAL A 1 177 ? 16.409 -4.039 -25.984 1.00 88.38 177 VAL A N 1
ATOM 1303 C CA . VAL A 1 177 ? 17.137 -4.291 -24.734 1.00 88.38 177 VAL A CA 1
ATOM 1304 C C . VAL A 1 177 ? 18.492 -4.860 -25.107 1.00 88.38 177 VAL A C 1
ATOM 1306 O O . VAL A 1 177 ? 18.563 -5.913 -25.733 1.00 88.38 177 VAL A O 1
ATOM 1309 N N . ALA A 1 178 ? 19.563 -4.149 -24.758 1.00 83.50 178 ALA A N 1
ATOM 1310 C CA . ALA A 1 178 ? 20.907 -4.605 -25.075 1.00 83.50 178 ALA A CA 1
ATOM 1311 C C . ALA A 1 178 ? 21.374 -5.662 -24.070 1.00 83.50 178 ALA A C 1
ATOM 1313 O O . ALA A 1 178 ? 21.934 -6.679 -24.478 1.00 83.50 178 ALA A O 1
ATOM 1314 N N . ARG A 1 179 ? 21.187 -5.409 -22.761 1.00 84.00 179 ARG A N 1
ATOM 1315 C CA . ARG A 1 179 ? 21.621 -6.332 -21.699 1.00 84.00 179 ARG A CA 1
ATOM 1316 C C . ARG A 1 179 ? 21.152 -5.935 -20.294 1.00 84.00 179 ARG A C 1
ATOM 1318 O O . ARG A 1 179 ? 21.246 -4.759 -19.928 1.00 84.00 179 ARG A O 1
ATOM 1325 N N . ALA A 1 180 ? 20.821 -6.924 -19.464 1.00 82.25 180 ALA A N 1
ATOM 1326 C CA . ALA A 1 180 ? 20.855 -6.811 -18.004 1.00 82.25 180 ALA A CA 1
ATOM 1327 C C . ALA A 1 180 ? 22.267 -7.083 -17.456 1.00 82.25 180 ALA A C 1
ATOM 1329 O O . ALA A 1 180 ? 22.874 -8.122 -17.737 1.00 82.25 180 ALA A O 1
ATOM 1330 N N . ALA A 1 181 ? 22.802 -6.198 -16.613 1.00 86.50 181 ALA A N 1
ATOM 1331 C CA . ALA A 1 181 ? 23.920 -6.598 -15.762 1.00 86.50 181 ALA A CA 1
ATOM 1332 C C . ALA A 1 181 ? 23.403 -7.603 -14.713 1.00 86.50 181 ALA A C 1
ATOM 1334 O O . ALA A 1 181 ? 22.319 -7.382 -14.165 1.00 86.50 181 ALA A O 1
ATOM 1335 N N . PRO A 1 182 ? 24.149 -8.678 -14.386 1.00 85.38 182 PRO A N 1
ATOM 1336 C CA . PRO A 1 182 ? 23.754 -9.584 -13.314 1.00 85.38 182 PRO A CA 1
ATOM 1337 C C . PRO A 1 182 ? 23.506 -8.786 -12.024 1.00 85.38 182 PRO A C 1
ATOM 1339 O O . PRO A 1 182 ? 24.401 -8.032 -11.619 1.00 85.38 182 PRO A O 1
ATOM 1342 N N . PRO A 1 183 ? 22.332 -8.915 -11.379 1.00 87.69 183 PRO A N 1
ATOM 1343 C CA . PRO A 1 183 ? 22.038 -8.177 -10.162 1.00 87.69 183 PRO A CA 1
ATOM 1344 C C . PRO A 1 183 ? 23.063 -8.513 -9.077 1.00 87.69 183 PRO A C 1
ATOM 1346 O O . PRO A 1 183 ? 23.411 -9.674 -8.845 1.00 87.69 183 PRO A O 1
ATOM 1349 N N . ARG A 1 184 ? 23.546 -7.470 -8.405 1.00 89.94 184 ARG A N 1
ATOM 1350 C CA . ARG A 1 184 ? 24.312 -7.564 -7.158 1.00 89.94 184 ARG A CA 1
ATOM 1351 C C . ARG A 1 184 ? 23.365 -7.337 -5.987 1.00 89.94 184 ARG A C 1
ATOM 1353 O O . ARG A 1 184 ? 22.251 -6.871 -6.186 1.00 89.94 184 ARG A O 1
ATOM 1360 N N . ALA A 1 185 ? 23.796 -7.647 -4.766 1.00 86.06 185 ALA A N 1
ATOM 1361 C CA . ALA A 1 185 ? 22.943 -7.531 -3.578 1.00 86.06 185 ALA A CA 1
ATOM 1362 C C . ALA A 1 185 ? 22.336 -6.124 -3.384 1.00 86.06 185 ALA A C 1
ATOM 1364 O O . ALA A 1 185 ? 21.246 -5.988 -2.833 1.00 86.06 185 ALA A O 1
ATOM 1365 N N . ASP A 1 186 ? 23.028 -5.092 -3.856 1.00 90.38 186 ASP A N 1
ATOM 1366 C CA . ASP A 1 186 ? 22.719 -3.679 -3.663 1.00 90.38 186 ASP A CA 1
ATOM 1367 C C . ASP A 1 186 ? 22.569 -2.892 -4.975 1.00 90.38 186 ASP A C 1
ATOM 1369 O O . ASP A 1 186 ? 22.275 -1.698 -4.928 1.00 90.38 186 ASP A O 1
ATOM 1373 N N . GLN A 1 187 ? 22.763 -3.520 -6.141 1.00 94.56 187 GLN A N 1
ATOM 1374 C CA . GLN A 1 187 ? 22.803 -2.818 -7.423 1.00 94.56 187 GLN A CA 1
ATOM 1375 C C . GLN A 1 187 ? 22.201 -3.631 -8.573 1.00 94.56 187 GLN A C 1
ATOM 1377 O O . GLN A 1 187 ? 22.518 -4.806 -8.764 1.00 94.56 187 GLN A O 1
ATOM 1382 N N . VAL A 1 188 ? 21.408 -2.955 -9.402 1.00 94.94 188 VAL A N 1
ATOM 1383 C CA . VAL A 1 188 ? 20.896 -3.448 -10.685 1.00 94.94 188 VAL A CA 1
ATOM 1384 C C . VAL A 1 188 ? 21.197 -2.412 -11.767 1.00 94.94 188 VAL A C 1
ATOM 1386 O O . VAL A 1 188 ? 21.110 -1.209 -11.516 1.00 94.94 188 VAL A O 1
ATOM 1389 N N . SER A 1 189 ? 21.563 -2.861 -12.969 1.00 96.06 189 SER A N 1
ATOM 1390 C CA . SER A 1 189 ? 21.771 -1.980 -14.120 1.00 96.06 189 SER A CA 1
ATOM 1391 C C . SER A 1 189 ? 21.239 -2.614 -15.399 1.00 96.06 189 SER A C 1
ATOM 1393 O O . SER A 1 189 ? 21.446 -3.801 -15.643 1.00 96.06 189 SER A O 1
ATOM 1395 N N . TRP A 1 190 ? 20.615 -1.791 -16.231 1.00 96.25 190 TRP A N 1
ATOM 1396 C CA . TRP A 1 190 ? 20.051 -2.144 -17.526 1.00 96.25 190 TRP A CA 1
ATOM 1397 C C . TRP A 1 190 ? 20.615 -1.229 -18.608 1.00 96.25 190 TRP A C 1
ATOM 1399 O O . TRP A 1 190 ? 20.799 -0.033 -18.374 1.00 96.25 190 TRP A O 1
ATOM 1409 N N . THR A 1 191 ? 20.848 -1.774 -19.798 1.00 96.81 191 THR A N 1
ATOM 1410 C CA . THR A 1 191 ? 21.177 -0.984 -20.989 1.00 96.81 191 THR A CA 1
ATOM 1411 C C . THR A 1 191 ? 20.108 -1.203 -22.048 1.00 96.81 191 THR A C 1
ATOM 1413 O O . THR A 1 191 ? 19.871 -2.336 -22.474 1.00 96.81 191 THR A O 1
ATOM 1416 N N . VAL A 1 192 ? 19.453 -0.120 -22.464 1.00 96.69 192 VAL A N 1
ATOM 1417 C CA . VAL A 1 192 ? 18.313 -0.154 -23.389 1.00 96.69 192 VAL A CA 1
ATOM 1418 C C . VAL A 1 192 ? 18.438 0.922 -24.453 1.00 96.69 192 VAL A C 1
ATOM 1420 O O . VAL A 1 192 ? 18.973 1.997 -24.204 1.00 96.69 192 VAL A O 1
ATOM 1423 N N . THR A 1 193 ? 17.916 0.648 -25.638 1.00 96.44 193 THR A N 1
ATOM 1424 C CA . THR A 1 193 ? 17.753 1.637 -26.700 1.00 96.44 193 THR A CA 1
ATOM 1425 C C . THR A 1 193 ? 16.415 2.334 -26.516 1.00 96.44 193 THR A C 1
ATOM 1427 O O . THR A 1 193 ? 15.377 1.672 -26.429 1.00 96.44 193 THR A O 1
ATOM 1430 N N . TRP A 1 194 ? 16.431 3.661 -26.446 1.00 95.88 194 TRP A N 1
ATOM 1431 C CA . TRP A 1 194 ? 15.244 4.486 -26.288 1.00 95.88 194 TRP A CA 1
ATOM 1432 C C . TRP A 1 194 ? 14.382 4.457 -27.548 1.00 95.88 194 TRP A C 1
ATOM 1434 O O . TRP A 1 194 ? 14.873 4.631 -28.662 1.00 95.88 194 TRP A O 1
ATOM 1444 N N . ALA A 1 195 ? 13.081 4.286 -27.367 1.00 93.81 195 ALA A N 1
ATOM 1445 C CA . ALA A 1 195 ? 12.076 4.497 -28.400 1.00 93.81 195 ALA A CA 1
ATOM 1446 C C . ALA A 1 195 ? 11.029 5.479 -27.865 1.00 93.81 195 ALA A C 1
ATOM 1448 O O . ALA A 1 195 ? 10.881 5.578 -26.651 1.00 93.81 195 ALA A O 1
ATOM 1449 N N . PRO A 1 196 ? 10.282 6.214 -28.699 1.00 83.56 196 PRO A N 1
ATOM 1450 C CA . PRO A 1 196 ? 9.105 6.957 -28.253 1.00 83.56 196 PRO A CA 1
ATOM 1451 C C . PRO A 1 196 ? 7.976 5.985 -27.854 1.00 83.56 196 PRO A C 1
ATOM 1453 O O . PRO A 1 196 ? 8.046 4.796 -28.152 1.00 83.56 196 PRO A O 1
ATOM 1456 N N . ALA A 1 197 ? 7.003 6.456 -27.076 1.00 81.62 197 ALA A N 1
ATOM 1457 C CA . ALA A 1 197 ? 5.802 5.696 -26.728 1.00 81.62 197 ALA A CA 1
ATOM 1458 C C . ALA A 1 197 ? 4.625 6.621 -26.943 1.00 81.62 197 ALA A C 1
ATOM 1460 O O . ALA A 1 197 ? 4.652 7.767 -26.489 1.00 81.62 197 ALA A O 1
ATOM 1461 N N . ASP A 1 198 ? 3.607 6.084 -27.594 1.00 77.31 198 ASP A N 1
ATOM 1462 C CA . ASP A 1 198 ? 2.401 6.828 -27.926 1.00 77.31 198 ASP A CA 1
ATOM 1463 C C . ASP A 1 198 ? 1.389 6.812 -26.766 1.00 77.31 198 ASP A C 1
ATOM 1465 O O . ASP A 1 198 ? 0.439 7.590 -26.757 1.00 77.31 198 ASP A O 1
ATOM 1469 N N . GLU A 1 199 ? 1.611 5.972 -25.742 1.00 75.31 199 GLU A N 1
ATOM 1470 C CA . GLU A 1 199 ? 0.652 5.734 -24.663 1.00 75.31 199 GLU A CA 1
ATOM 1471 C C . GLU A 1 199 ? 1.170 6.082 -23.250 1.00 75.31 199 GLU A C 1
ATOM 1473 O O . GLU A 1 199 ? 2.328 5.825 -22.907 1.00 75.31 199 GLU A O 1
ATOM 1478 N N . PRO A 1 200 ? 0.293 6.596 -22.361 1.00 76.81 200 PRO A N 1
ATOM 1479 C CA . PRO A 1 200 ? 0.616 6.886 -20.960 1.00 76.81 200 PRO A CA 1
ATOM 1480 C C . PRO A 1 200 ? 0.655 5.635 -20.055 1.00 76.81 200 PRO A C 1
ATOM 1482 O O . PRO A 1 200 ? 0.856 5.757 -18.836 1.00 76.81 200 PRO A O 1
ATOM 1485 N N . ALA A 1 201 ? 0.406 4.448 -20.617 1.00 83.12 201 ALA A N 1
ATOM 1486 C CA . ALA A 1 201 ? 0.395 3.177 -19.904 1.00 83.12 201 ALA A CA 1
ATOM 1487 C C . ALA A 1 201 ? 1.814 2.719 -19.514 1.00 83.12 201 ALA A C 1
ATOM 1489 O O . ALA A 1 201 ? 2.813 3.112 -20.117 1.00 83.12 201 ALA A O 1
ATOM 1490 N N . MET A 1 202 ? 1.901 1.881 -18.477 1.00 87.25 202 MET A N 1
ATOM 1491 C CA . MET A 1 202 ? 3.157 1.217 -18.115 1.00 87.25 202 MET A CA 1
ATOM 1492 C C . MET A 1 202 ? 3.515 0.211 -19.214 1.00 87.25 202 MET A C 1
ATOM 1494 O O . MET A 1 202 ? 2.761 -0.731 -19.446 1.00 87.25 202 MET A O 1
ATOM 1498 N N . THR A 1 203 ? 4.647 0.422 -19.877 1.00 92.94 203 THR A N 1
ATOM 1499 C CA . THR A 1 203 ? 5.156 -0.410 -20.974 1.00 92.94 203 THR A CA 1
ATOM 1500 C C . THR A 1 203 ? 6.348 -1.225 -20.468 1.00 92.94 203 THR A C 1
ATOM 1502 O O . THR A 1 203 ? 7.381 -0.621 -20.162 1.00 92.94 203 THR A O 1
ATOM 1505 N N . PRO A 1 204 ? 6.250 -2.560 -20.370 1.00 95.06 204 PRO A N 1
ATOM 1506 C CA . PRO A 1 204 ? 7.375 -3.394 -19.964 1.00 95.06 204 PRO A CA 1
ATOM 1507 C C . PRO A 1 204 ? 8.526 -3.318 -20.970 1.00 95.06 204 PRO A C 1
ATOM 1509 O O . PRO A 1 204 ? 8.320 -3.493 -22.170 1.00 95.06 204 PRO A O 1
ATOM 1512 N N . ILE A 1 205 ? 9.745 -3.073 -20.485 1.00 95.81 205 ILE A N 1
ATOM 1513 C CA . ILE A 1 205 ? 10.959 -3.063 -21.312 1.00 95.81 205 ILE A CA 1
ATOM 1514 C C . ILE A 1 205 ? 11.735 -4.360 -21.124 1.00 95.81 205 ILE A C 1
ATOM 1516 O O . ILE A 1 205 ? 12.107 -4.996 -22.105 1.00 95.81 205 ILE A O 1
ATOM 1520 N N . ALA A 1 206 ? 11.990 -4.761 -19.881 1.00 96.81 206 ALA A N 1
ATOM 1521 C CA . ALA A 1 206 ? 12.755 -5.965 -19.583 1.00 96.81 206 ALA A CA 1
ATOM 1522 C C . ALA A 1 206 ? 12.374 -6.546 -18.223 1.00 96.81 206 ALA A C 1
ATOM 1524 O O . ALA A 1 206 ? 11.997 -5.813 -17.306 1.00 96.81 206 ALA A O 1
ATOM 1525 N N . ARG A 1 207 ? 12.518 -7.863 -18.077 1.00 96.19 207 ARG A N 1
ATOM 1526 C CA . ARG A 1 207 ? 12.392 -8.563 -16.795 1.00 96.19 207 ARG A CA 1
ATOM 1527 C C . ARG A 1 207 ? 13.517 -9.557 -16.611 1.00 96.19 207 ARG A C 1
ATOM 1529 O O . ARG A 1 207 ? 13.966 -10.179 -17.567 1.00 96.19 207 ARG A O 1
ATOM 1536 N N . LEU A 1 208 ? 13.940 -9.715 -15.367 1.00 95.62 208 LEU A N 1
ATOM 1537 C CA . LEU A 1 208 ? 14.793 -10.810 -14.943 1.00 95.62 208 LEU A CA 1
ATOM 1538 C C . LEU A 1 208 ? 14.011 -11.656 -13.947 1.00 95.62 208 LEU A C 1
ATOM 1540 O O . LEU A 1 208 ? 13.598 -11.148 -12.905 1.00 95.62 208 LEU A O 1
ATOM 1544 N N . GLU A 1 209 ? 13.830 -12.930 -14.255 1.00 95.94 209 GLU A N 1
ATOM 1545 C CA . GLU A 1 209 ? 13.129 -13.891 -13.408 1.00 95.94 209 GLU A CA 1
ATOM 1546 C C . GLU A 1 209 ? 14.103 -14.922 -12.841 1.00 95.94 209 GLU A C 1
ATOM 1548 O O . GLU A 1 209 ? 15.151 -15.211 -13.424 1.00 95.94 209 GLU A O 1
ATOM 1553 N N . ASP A 1 210 ? 13.783 -15.461 -11.668 1.00 95.25 210 ASP A N 1
ATOM 1554 C CA . ASP A 1 210 ? 14.494 -16.612 -11.121 1.00 95.25 210 ASP A CA 1
ATOM 1555 C C . ASP A 1 210 ? 13.975 -17.939 -11.700 1.00 95.25 210 ASP A C 1
ATOM 1557 O O . ASP A 1 210 ? 13.017 -17.976 -12.470 1.00 95.25 210 ASP A O 1
ATOM 1561 N N . ALA A 1 211 ? 14.582 -19.059 -11.301 1.00 95.44 211 ALA A N 1
ATOM 1562 C CA . ALA A 1 211 ? 14.191 -20.386 -11.784 1.00 95.44 211 ALA A CA 1
ATOM 1563 C C . ALA A 1 211 ? 12.736 -20.789 -11.458 1.00 95.44 211 ALA A C 1
ATOM 1565 O O . ALA A 1 211 ? 12.260 -21.808 -11.955 1.00 95.44 211 ALA A O 1
ATOM 1566 N N . LYS A 1 212 ? 12.036 -20.034 -10.601 1.00 95.31 212 LYS A N 1
ATOM 1567 C CA . LYS A 1 212 ? 10.627 -20.247 -10.246 1.00 95.31 212 LYS A CA 1
ATOM 1568 C C . LYS A 1 212 ? 9.686 -19.296 -10.996 1.00 95.31 212 LYS A C 1
ATOM 1570 O O . LYS A 1 212 ? 8.498 -19.280 -10.682 1.00 95.31 212 LYS A O 1
ATOM 1575 N N . GLY A 1 213 ? 10.198 -18.483 -11.923 1.00 94.00 213 GLY A N 1
ATOM 1576 C CA . GLY A 1 213 ? 9.426 -17.450 -12.620 1.00 94.00 213 GLY A CA 1
ATOM 1577 C C . GLY A 1 213 ? 9.094 -16.242 -11.739 1.00 94.00 213 GLY A C 1
ATOM 1578 O O . GLY A 1 213 ? 8.170 -15.489 -12.026 1.00 94.00 213 GLY A O 1
ATOM 1579 N N . SER A 1 214 ? 9.785 -16.058 -10.606 1.00 93.62 214 SER A N 1
ATOM 1580 C CA . SER A 1 214 ? 9.577 -14.873 -9.771 1.00 93.62 214 SER A CA 1
ATOM 1581 C C . SER A 1 214 ? 10.443 -13.727 -10.276 1.00 93.62 214 SER A C 1
ATOM 1583 O O . SER A 1 214 ? 11.666 -13.856 -10.350 1.00 93.62 214 SER A O 1
ATOM 1585 N N . VAL A 1 215 ? 9.819 -12.585 -10.563 1.00 94.25 215 VAL A N 1
ATOM 1586 C CA . VAL A 1 215 ? 10.512 -11.373 -11.019 1.00 94.25 215 VAL A CA 1
ATOM 1587 C C . VAL A 1 215 ? 11.497 -10.896 -9.948 1.00 94.25 215 VAL A C 1
ATOM 1589 O O . VAL A 1 215 ? 11.101 -10.525 -8.844 1.00 94.25 215 VAL A O 1
ATOM 1592 N N . LEU A 1 216 ? 12.789 -10.902 -10.280 1.00 95.12 216 LEU A N 1
ATOM 1593 C CA . LEU A 1 216 ? 13.884 -10.346 -9.481 1.00 95.12 216 LEU A CA 1
ATOM 1594 C C . LEU A 1 216 ? 13.994 -8.841 -9.669 1.00 95.12 216 LEU A C 1
ATOM 1596 O O . LEU A 1 216 ? 14.199 -8.096 -8.713 1.00 95.12 216 LEU A O 1
ATOM 1600 N N . THR A 1 217 ? 13.877 -8.396 -10.913 1.00 96.00 217 THR A N 1
ATOM 1601 C CA . THR A 1 217 ? 13.844 -6.985 -11.270 1.00 96.00 217 THR A CA 1
ATOM 1602 C C . THR A 1 217 ? 13.112 -6.805 -12.592 1.00 96.00 217 THR A C 1
ATOM 1604 O O . THR A 1 217 ? 13.188 -7.663 -13.474 1.00 96.00 217 THR A O 1
ATOM 1607 N N . ALA A 1 218 ? 12.393 -5.695 -12.714 1.00 95.81 218 ALA A N 1
ATOM 1608 C CA . ALA A 1 218 ? 11.755 -5.274 -13.948 1.00 95.81 218 ALA A CA 1
ATOM 1609 C C . ALA A 1 218 ? 12.179 -3.846 -14.285 1.00 95.81 218 ALA A C 1
ATOM 1611 O O . ALA A 1 218 ? 12.430 -3.030 -13.394 1.00 95.81 218 ALA A O 1
ATOM 1612 N N . LEU A 1 219 ? 12.268 -3.569 -15.579 1.00 96.56 219 LEU A N 1
ATOM 1613 C CA . LEU A 1 219 ? 12.386 -2.234 -16.129 1.00 96.56 219 LEU A CA 1
ATOM 1614 C C . LEU A 1 219 ? 11.135 -1.972 -16.959 1.00 96.56 219 LEU A C 1
ATOM 1616 O O . LEU A 1 219 ? 10.856 -2.688 -17.922 1.00 96.56 219 LEU A O 1
ATOM 1620 N N . ASP A 1 220 ? 10.421 -0.917 -16.609 1.00 95.31 220 ASP A N 1
ATOM 1621 C CA . ASP A 1 220 ? 9.217 -0.468 -17.286 1.00 95.31 220 ASP A CA 1
ATOM 1622 C C . ASP A 1 220 ? 9.370 0.994 -17.700 1.00 95.31 220 ASP A C 1
ATOM 1624 O O . ASP A 1 220 ? 10.202 1.746 -17.186 1.00 95.31 220 ASP A O 1
ATOM 1628 N N . ARG A 1 221 ? 8.521 1.434 -18.618 1.00 93.56 221 ARG A N 1
ATOM 1629 C CA . ARG A 1 221 ? 8.418 2.828 -19.027 1.00 93.56 221 ARG A CA 1
ATOM 1630 C C . ARG A 1 221 ? 7.031 3.372 -18.765 1.00 93.56 221 ARG A C 1
ATOM 1632 O O . ARG A 1 221 ? 6.038 2.682 -18.967 1.00 93.56 221 ARG A O 1
ATOM 1639 N N . ARG A 1 222 ? 6.964 4.655 -18.419 1.00 91.31 222 ARG A N 1
ATOM 1640 C CA . ARG A 1 222 ? 5.718 5.414 -18.361 1.00 91.31 222 ARG A CA 1
ATOM 1641 C C . ARG A 1 222 ? 5.933 6.835 -18.861 1.00 91.31 222 ARG A C 1
ATOM 1643 O O . ARG A 1 222 ? 6.492 7.656 -18.139 1.00 91.31 222 ARG A O 1
ATOM 1650 N N . GLY A 1 223 ? 5.478 7.130 -20.077 1.00 90.81 223 GLY A N 1
ATOM 1651 C CA . GLY A 1 223 ? 5.713 8.433 -20.703 1.00 90.81 223 GLY A CA 1
ATOM 1652 C C . GLY A 1 223 ? 7.210 8.739 -20.834 1.00 90.81 223 GLY A C 1
ATOM 1653 O O . GLY A 1 223 ? 7.946 8.004 -21.496 1.00 90.81 223 GLY A O 1
ATOM 1654 N N . ASP A 1 224 ? 7.650 9.809 -20.180 1.00 91.88 224 ASP A N 1
ATOM 1655 C CA . ASP A 1 224 ? 9.030 10.308 -20.091 1.00 91.88 224 ASP A CA 1
ATOM 1656 C C . ASP A 1 224 ? 9.794 9.795 -18.854 1.00 91.88 224 ASP A C 1
ATOM 1658 O O . ASP A 1 224 ? 10.869 10.295 -18.537 1.00 91.88 224 ASP A O 1
ATOM 1662 N N . HIS A 1 225 ? 9.258 8.801 -18.141 1.00 93.81 225 HIS A N 1
ATOM 1663 C CA . HIS A 1 225 ? 9.904 8.182 -16.984 1.00 93.81 225 HIS A CA 1
ATOM 1664 C C . HIS A 1 225 ? 10.229 6.708 -17.240 1.00 93.81 225 HIS A C 1
ATOM 1666 O O . HIS A 1 225 ? 9.479 5.990 -17.908 1.00 93.81 225 HIS A O 1
ATOM 1672 N N . LEU A 1 226 ? 11.318 6.241 -16.630 1.00 94.94 226 LEU A N 1
ATOM 1673 C CA . LEU A 1 226 ? 11.646 4.824 -16.489 1.00 94.94 226 LEU A CA 1
ATOM 1674 C C . LEU A 1 226 ? 11.370 4.379 -15.056 1.00 94.94 226 LEU A C 1
ATOM 1676 O O . LEU A 1 226 ? 11.742 5.065 -14.106 1.00 94.94 226 LEU A O 1
ATOM 1680 N N . GLY A 1 227 ? 10.696 3.245 -14.908 1.00 93.88 227 GLY A N 1
ATOM 1681 C CA . GLY A 1 227 ? 10.442 2.580 -13.642 1.00 93.88 227 GLY A CA 1
ATOM 1682 C C . GLY A 1 227 ? 11.343 1.374 -13.484 1.00 93.88 227 GLY A C 1
ATOM 1683 O O . GLY A 1 227 ? 11.410 0.543 -14.381 1.00 93.88 227 GLY A O 1
ATOM 1684 N N . ILE A 1 228 ? 12.024 1.271 -12.348 1.00 95.00 228 ILE A N 1
ATOM 1685 C CA . ILE A 1 228 ? 12.701 0.036 -11.958 1.00 95.00 228 ILE A CA 1
ATOM 1686 C C . ILE A 1 228 ? 11.925 -0.582 -10.804 1.00 95.00 228 ILE A C 1
ATOM 1688 O O . ILE A 1 228 ? 11.588 0.109 -9.845 1.00 95.00 228 ILE A O 1
ATOM 1692 N N . GLU A 1 229 ? 11.692 -1.883 -10.879 1.00 94.62 229 GLU A N 1
ATOM 1693 C CA . GLU A 1 229 ? 11.251 -2.712 -9.765 1.00 94.62 229 GLU A CA 1
ATOM 1694 C C . GLU A 1 229 ? 12.386 -3.655 -9.369 1.00 94.62 229 GLU A C 1
ATOM 1696 O O . GLU A 1 229 ? 13.120 -4.173 -10.214 1.00 94.62 229 GLU A O 1
ATOM 1701 N N . VAL A 1 230 ? 12.537 -3.885 -8.071 1.00 94.56 230 VAL A N 1
ATOM 1702 C CA . VAL A 1 230 ? 13.497 -4.830 -7.492 1.00 94.56 230 VAL A CA 1
ATOM 1703 C C . VAL A 1 230 ? 12.738 -5.641 -6.477 1.00 94.56 230 VAL A C 1
ATOM 1705 O O . VAL A 1 230 ? 12.040 -5.074 -5.643 1.00 94.56 230 VAL A O 1
ATOM 1708 N N . ARG A 1 231 ? 12.853 -6.962 -6.541 1.00 95.38 231 ARG A N 1
ATOM 1709 C CA . ARG A 1 231 ? 12.200 -7.846 -5.588 1.00 95.38 231 ARG A CA 1
ATOM 1710 C C . ARG A 1 231 ? 12.640 -7.497 -4.174 1.00 95.38 231 ARG A C 1
ATOM 1712 O O . ARG A 1 231 ? 13.834 -7.434 -3.885 1.00 95.38 231 ARG A O 1
ATOM 1719 N N . ILE A 1 232 ? 11.663 -7.314 -3.300 1.00 95.62 232 ILE A N 1
ATOM 1720 C CA . ILE A 1 232 ? 11.838 -7.163 -1.855 1.00 95.62 232 ILE A CA 1
ATOM 1721 C C . ILE A 1 232 ? 11.248 -8.382 -1.146 1.00 95.62 232 ILE A C 1
ATOM 1723 O O . ILE A 1 232 ? 10.415 -9.084 -1.725 1.00 95.62 232 ILE A O 1
ATOM 1727 N N . ARG A 1 233 ? 11.608 -8.607 0.121 1.00 96.50 233 ARG A N 1
ATOM 1728 C CA . ARG A 1 233 ? 11.074 -9.733 0.916 1.00 96.50 233 ARG A CA 1
ATOM 1729 C C . ARG A 1 233 ? 9.549 -9.760 0.990 1.00 96.50 233 ARG A C 1
ATOM 1731 O O . ARG A 1 233 ? 8.943 -10.824 1.083 1.00 96.50 233 ARG A O 1
ATOM 1738 N N . ALA A 1 234 ? 8.910 -8.594 0.902 1.00 96.44 234 ALA A N 1
ATOM 1739 C CA . ALA A 1 234 ? 7.456 -8.481 0.857 1.00 96.44 234 ALA A CA 1
ATOM 1740 C C . ALA A 1 234 ? 6.806 -9.254 -0.311 1.00 96.44 234 ALA A C 1
ATOM 1742 O O . ALA A 1 234 ? 5.650 -9.667 -0.196 1.00 96.44 234 ALA A O 1
ATOM 1743 N N . ALA A 1 235 ? 7.543 -9.514 -1.398 1.00 94.81 235 ALA A N 1
ATOM 1744 C CA . ALA A 1 235 ? 7.057 -10.303 -2.527 1.00 94.81 235 ALA A CA 1
ATOM 1745 C C . ALA A 1 235 ? 6.735 -11.757 -2.135 1.00 94.81 235 ALA A C 1
ATOM 1747 O O . ALA A 1 235 ? 5.779 -12.328 -2.657 1.00 94.81 235 ALA A O 1
ATOM 1748 N N . ALA A 1 236 ? 7.448 -12.337 -1.158 1.00 94.69 236 ALA A N 1
ATOM 1749 C CA . ALA A 1 236 ? 7.155 -13.677 -0.638 1.00 94.69 236 ALA A CA 1
ATOM 1750 C C . ALA A 1 236 ? 5.776 -13.757 0.043 1.00 94.69 236 ALA A C 1
ATOM 1752 O O . ALA A 1 236 ? 5.149 -14.814 0.072 1.00 94.69 236 ALA A O 1
ATOM 1753 N N . LEU A 1 237 ? 5.285 -12.625 0.554 1.00 96.12 237 LEU A N 1
ATOM 1754 C CA . LEU A 1 237 ? 3.952 -12.485 1.136 1.00 96.12 237 LEU A CA 1
ATOM 1755 C C . LEU A 1 237 ? 2.921 -11.957 0.128 1.00 96.12 237 LEU A C 1
ATOM 1757 O O . LEU A 1 237 ? 1.809 -11.619 0.527 1.00 96.12 237 LEU A O 1
ATOM 1761 N N . ARG A 1 238 ? 3.280 -11.852 -1.162 1.00 95.62 238 ARG A N 1
ATOM 1762 C CA . ARG A 1 238 ? 2.454 -11.229 -2.213 1.00 95.62 238 ARG A CA 1
ATOM 1763 C C . ARG A 1 238 ? 1.962 -9.833 -1.817 1.00 95.62 238 ARG A C 1
ATOM 1765 O O . ARG A 1 238 ? 0.824 -9.459 -2.098 1.00 95.62 238 ARG A O 1
ATOM 1772 N N . LEU A 1 239 ? 2.805 -9.081 -1.111 1.00 96.12 239 LEU A N 1
ATOM 1773 C CA . LEU A 1 239 ? 2.590 -7.660 -0.866 1.00 96.12 239 LEU A CA 1
ATOM 1774 C C . LEU A 1 239 ? 3.071 -6.852 -2.075 1.00 96.12 239 LEU A C 1
ATOM 1776 O O . LEU A 1 239 ? 3.745 -7.368 -2.970 1.00 96.12 239 LEU A O 1
ATOM 1780 N N . ARG A 1 240 ? 2.714 -5.569 -2.123 1.00 94.56 240 ARG A N 1
ATOM 1781 C CA . ARG A 1 240 ? 3.086 -4.705 -3.245 1.00 94.56 240 ARG A CA 1
ATOM 1782 C C . ARG A 1 240 ? 4.586 -4.440 -3.237 1.00 94.56 240 ARG A C 1
ATOM 1784 O O . ARG A 1 240 ? 5.171 -4.130 -2.200 1.00 94.56 240 ARG A O 1
ATOM 1791 N N . ASN A 1 241 ? 5.180 -4.538 -4.421 1.00 93.12 241 ASN A N 1
ATOM 1792 C CA . ASN A 1 241 ? 6.558 -4.154 -4.667 1.00 93.12 241 ASN A CA 1
ATOM 1793 C C . ASN A 1 241 ? 6.570 -2.742 -5.274 1.00 93.12 241 ASN A C 1
ATOM 1795 O O . ASN A 1 241 ? 5.947 -2.542 -6.319 1.00 93.12 241 ASN A O 1
ATOM 1799 N N . PRO A 1 242 ? 7.177 -1.733 -4.629 1.00 92.81 242 PRO A N 1
ATOM 1800 C CA . PRO A 1 242 ? 7.197 -0.394 -5.192 1.00 92.81 242 PRO A CA 1
ATOM 1801 C C . PRO A 1 242 ? 8.094 -0.327 -6.437 1.00 92.81 242 PRO A C 1
ATOM 1803 O O . PRO A 1 242 ? 9.251 -0.734 -6.393 1.00 92.81 242 PRO A O 1
ATOM 1806 N N . ALA A 1 243 ? 7.580 0.263 -7.516 1.00 91.75 243 ALA A N 1
ATOM 1807 C CA . ALA A 1 243 ? 8.383 0.696 -8.650 1.00 91.75 243 ALA A CA 1
ATOM 1808 C C . ALA A 1 243 ? 8.921 2.100 -8.382 1.00 91.75 243 ALA A C 1
ATOM 1810 O O . ALA A 1 243 ? 8.203 2.987 -7.910 1.00 91.75 243 ALA A O 1
ATOM 1811 N N . TRP A 1 244 ? 10.186 2.334 -8.697 1.00 92.25 244 TRP A N 1
ATOM 1812 C CA . TRP A 1 244 ? 10.805 3.640 -8.527 1.00 92.25 244 TRP A CA 1
ATOM 1813 C C . TRP A 1 244 ? 10.984 4.298 -9.886 1.00 92.25 244 TRP A C 1
ATOM 1815 O O . TRP A 1 244 ? 11.682 3.775 -10.752 1.00 92.25 244 TRP A O 1
ATOM 1825 N N . LEU A 1 245 ? 10.339 5.452 -10.060 1.00 93.31 245 LEU A N 1
ATOM 1826 C CA . LEU A 1 245 ? 10.360 6.204 -11.310 1.00 93.31 245 LEU A CA 1
ATOM 1827 C C . LEU A 1 245 ? 11.505 7.222 -11.322 1.00 93.31 245 LEU A C 1
ATOM 1829 O O . LEU A 1 245 ? 11.710 7.948 -10.344 1.00 93.31 245 LEU A O 1
ATOM 1833 N N . VAL A 1 246 ? 12.202 7.324 -12.446 1.00 94.75 246 VAL A N 1
ATOM 1834 C CA . VAL A 1 246 ? 13.242 8.320 -12.719 1.00 94.75 246 VAL A CA 1
ATOM 1835 C C . VAL A 1 246 ? 12.952 8.976 -14.076 1.00 94.75 246 VAL A C 1
ATOM 1837 O O . VAL A 1 246 ? 12.637 8.259 -15.030 1.00 94.75 246 VAL A O 1
ATOM 1840 N N . PRO A 1 247 ? 12.986 10.318 -14.181 1.00 95.00 247 PRO A N 1
ATOM 1841 C CA . PRO A 1 247 ? 12.767 10.995 -15.454 1.00 95.00 247 PRO A CA 1
ATOM 1842 C C . PRO A 1 247 ? 13.891 10.647 -16.425 1.00 95.00 247 PRO A C 1
ATOM 1844 O O . PRO A 1 247 ? 15.056 10.572 -16.032 1.00 95.00 247 PRO A O 1
ATOM 1847 N N . VAL A 1 248 ? 13.555 10.442 -17.690 1.00 95.62 248 VAL A N 1
ATOM 1848 C CA . VAL A 1 248 ? 14.539 10.212 -18.744 1.00 95.62 248 VAL A CA 1
ATOM 1849 C C . VAL A 1 248 ? 15.121 11.575 -19.146 1.00 95.62 248 VAL A C 1
ATOM 1851 O O . VAL A 1 248 ? 14.350 12.506 -19.384 1.00 95.62 248 VAL A O 1
ATOM 1854 N N . PRO A 1 249 ? 16.456 11.744 -19.191 1.00 96.62 249 PRO A N 1
ATOM 1855 C CA . PRO A 1 249 ? 17.062 12.940 -19.781 1.00 96.62 249 PRO A CA 1
ATOM 1856 C C . PRO A 1 249 ? 16.620 13.102 -21.247 1.00 96.62 249 PRO A C 1
ATOM 1858 O O . PRO A 1 249 ? 16.139 12.137 -21.842 1.00 96.62 249 PRO A O 1
ATOM 1861 N N . PRO A 1 250 ? 16.809 14.278 -21.871 1.00 95.81 250 PRO A N 1
ATOM 1862 C CA . PRO A 1 250 ? 16.588 14.433 -23.306 1.00 95.81 250 PRO A CA 1
ATOM 1863 C C . PRO A 1 250 ? 17.270 13.304 -24.097 1.00 95.81 250 PRO A C 1
ATOM 1865 O O . PRO A 1 250 ? 18.487 13.142 -24.059 1.00 95.81 250 PRO A O 1
ATOM 1868 N N . ALA A 1 251 ? 16.462 12.485 -24.771 1.00 95.31 251 ALA A N 1
ATOM 1869 C CA . ALA A 1 251 ? 16.913 11.314 -25.513 1.00 95.31 251 ALA A CA 1
ATOM 1870 C C . ALA A 1 251 ? 16.148 11.220 -26.832 1.00 95.31 251 ALA A C 1
ATOM 1872 O O . ALA A 1 251 ? 14.923 11.380 -26.880 1.00 95.31 251 ALA A O 1
ATOM 1873 N N . ARG A 1 252 ? 16.873 10.956 -27.913 1.00 95.62 252 ARG A N 1
ATOM 1874 C CA . ARG A 1 252 ? 16.324 10.718 -29.245 1.00 95.62 252 ARG A CA 1
ATOM 1875 C C . ARG A 1 252 ? 16.000 9.232 -29.415 1.00 95.62 252 ARG A C 1
ATOM 1877 O O . ARG A 1 252 ? 16.639 8.385 -28.789 1.00 95.62 252 ARG A O 1
ATOM 1884 N N . PRO A 1 253 ? 15.011 8.882 -30.252 1.00 95.50 253 PRO A N 1
ATOM 1885 C CA . PRO A 1 253 ? 14.811 7.496 -30.659 1.00 95.50 253 PRO A CA 1
ATOM 1886 C C . PRO A 1 253 ? 16.125 6.896 -31.186 1.00 95.50 253 PRO A C 1
ATOM 1888 O O . PRO A 1 253 ? 16.775 7.502 -32.034 1.00 95.50 253 PRO A O 1
ATOM 1891 N N . GLY A 1 254 ? 16.517 5.729 -30.676 1.00 95.12 254 GLY A N 1
ATOM 1892 C CA . GLY A 1 254 ? 17.790 5.075 -30.994 1.00 95.12 254 GLY A CA 1
ATOM 1893 C C . GLY A 1 254 ? 18.925 5.344 -29.998 1.00 95.12 254 GLY A C 1
ATOM 1894 O O . GLY A 1 254 ? 19.911 4.605 -30.004 1.00 95.12 254 GLY A O 1
ATOM 1895 N N . ASP A 1 255 ? 18.793 6.330 -29.106 1.00 96.50 255 ASP A N 1
ATOM 1896 C CA . ASP A 1 255 ? 19.814 6.598 -28.091 1.00 96.50 255 ASP A CA 1
ATOM 1897 C C . ASP A 1 255 ? 19.932 5.434 -27.102 1.00 96.50 255 ASP A C 1
ATOM 1899 O O . ASP A 1 255 ? 18.943 4.816 -26.707 1.00 96.50 255 ASP A O 1
ATOM 1903 N N . THR A 1 256 ? 21.154 5.143 -26.657 1.00 96.81 256 THR A N 1
ATOM 1904 C CA . THR A 1 256 ? 21.389 4.135 -25.617 1.00 96.81 256 THR A CA 1
ATOM 1905 C C . THR A 1 256 ? 21.297 4.769 -24.235 1.00 96.81 256 THR A C 1
ATOM 1907 O O . THR A 1 256 ? 22.029 5.706 -23.914 1.00 96.81 256 THR A O 1
ATOM 1910 N N . LEU A 1 257 ? 20.421 4.217 -23.402 1.00 97.50 257 LEU A N 1
ATOM 1911 C CA . LEU A 1 257 ? 20.232 4.586 -22.009 1.00 97.50 257 LEU A CA 1
ATOM 1912 C C . LEU A 1 257 ? 20.845 3.516 -21.110 1.00 97.50 257 LEU A C 1
ATOM 1914 O O . LEU A 1 257 ? 20.578 2.324 -21.265 1.00 97.50 257 LEU A O 1
ATOM 1918 N N . THR A 1 258 ? 21.628 3.948 -20.128 1.00 97.62 258 THR A N 1
ATOM 1919 C CA . THR A 1 258 ? 22.035 3.113 -18.996 1.00 97.62 258 THR A CA 1
ATOM 1920 C C . THR A 1 258 ? 21.201 3.501 -17.790 1.00 97.62 258 THR A C 1
ATOM 1922 O O . THR A 1 258 ? 21.294 4.625 -17.296 1.00 97.62 258 THR A O 1
ATOM 1925 N N . VAL A 1 259 ? 20.381 2.568 -17.323 1.00 97.12 259 VAL A N 1
ATOM 1926 C CA . VAL A 1 259 ? 19.502 2.734 -16.170 1.00 97.12 259 VAL A CA 1
ATOM 1927 C C . VAL A 1 259 ? 20.113 1.962 -15.018 1.00 97.12 259 VAL A C 1
ATOM 1929 O O . VAL A 1 259 ? 20.394 0.776 -15.160 1.00 97.12 259 VAL A O 1
ATOM 1932 N N . SER A 1 260 ? 20.326 2.601 -13.877 1.00 96.94 260 SER A N 1
ATOM 1933 C CA . SER A 1 260 ? 20.860 1.927 -12.697 1.00 96.94 260 SER A CA 1
ATOM 1934 C C . SER A 1 260 ? 20.036 2.236 -11.460 1.00 96.94 260 SER A C 1
ATOM 1936 O O . SER A 1 260 ? 19.514 3.339 -11.295 1.00 96.94 260 SER A O 1
ATOM 1938 N N . LEU A 1 261 ? 19.938 1.238 -10.590 1.00 96.25 261 LEU A N 1
ATOM 1939 C CA . LEU A 1 261 ? 19.405 1.353 -9.247 1.00 96.25 261 LEU A CA 1
ATOM 1940 C C . LEU A 1 261 ? 20.462 0.836 -8.282 1.00 96.25 261 LEU A C 1
ATOM 1942 O O . LEU A 1 261 ? 20.952 -0.280 -8.438 1.00 96.25 261 LEU A O 1
ATOM 1946 N N . ARG A 1 262 ? 20.805 1.646 -7.282 1.00 96.25 262 ARG A N 1
ATOM 1947 C CA . ARG A 1 262 ? 21.730 1.289 -6.206 1.00 96.25 262 ARG A CA 1
ATOM 1948 C C . ARG A 1 262 ? 21.105 1.598 -4.853 1.00 96.25 262 ARG A C 1
ATOM 1950 O O . ARG A 1 262 ? 20.564 2.684 -4.663 1.00 96.25 262 ARG A O 1
ATOM 1957 N N . ARG A 1 263 ? 21.202 0.675 -3.900 1.00 94.00 263 ARG A N 1
ATOM 1958 C CA . ARG A 1 263 ? 20.789 0.891 -2.512 1.00 94.00 263 ARG A CA 1
ATOM 1959 C C . ARG A 1 263 ? 22.006 1.231 -1.662 1.00 94.00 263 ARG A C 1
ATOM 1961 O O . ARG A 1 263 ? 22.944 0.453 -1.593 1.00 94.00 263 ARG A O 1
ATOM 1968 N N . GLU A 1 264 ? 21.968 2.366 -0.981 1.00 94.75 264 GLU A N 1
ATOM 1969 C CA . GLU A 1 264 ? 23.044 2.812 -0.094 1.00 94.75 264 GLU A CA 1
ATOM 1970 C C . GLU A 1 264 ? 22.435 3.505 1.127 1.00 94.75 264 GLU A C 1
ATOM 1972 O O . GLU A 1 264 ? 21.589 4.381 0.974 1.00 94.75 264 GLU A O 1
ATOM 1977 N N . ALA A 1 265 ? 22.821 3.082 2.337 1.00 91.06 265 ALA A N 1
ATOM 1978 C CA . ALA A 1 265 ? 22.410 3.701 3.604 1.00 91.06 265 ALA A CA 1
ATOM 1979 C C . ALA A 1 265 ? 20.900 4.035 3.692 1.00 91.06 265 ALA A C 1
ATOM 1981 O O . ALA A 1 265 ? 20.513 5.182 3.893 1.00 91.06 265 ALA A O 1
ATOM 1982 N N . GLY A 1 266 ? 20.026 3.045 3.464 1.00 90.62 266 GLY A N 1
ATOM 1983 C CA . GLY A 1 266 ? 18.569 3.248 3.540 1.00 90.62 266 GLY A CA 1
ATOM 1984 C C . GLY A 1 266 ? 17.981 4.117 2.417 1.00 90.62 266 GLY A C 1
ATOM 1985 O O . GLY A 1 266 ? 16.808 4.486 2.452 1.00 90.62 266 GLY A O 1
ATOM 1986 N N . ARG A 1 267 ? 18.769 4.457 1.395 1.00 94.19 267 ARG A N 1
ATOM 1987 C CA . ARG A 1 267 ? 18.320 5.207 0.223 1.00 94.19 267 ARG A CA 1
ATOM 1988 C C . ARG A 1 267 ? 18.415 4.357 -1.028 1.00 94.19 267 ARG A C 1
ATOM 1990 O O . ARG A 1 267 ? 19.301 3.517 -1.169 1.00 94.19 267 ARG A O 1
ATOM 1997 N N . ILE A 1 268 ? 17.497 4.603 -1.950 1.00 93.81 268 ILE A N 1
ATOM 1998 C CA . ILE A 1 268 ? 17.514 4.047 -3.297 1.00 93.81 268 ILE A CA 1
ATOM 1999 C C . ILE A 1 268 ? 17.920 5.171 -4.238 1.00 93.81 268 ILE A C 1
ATOM 2001 O O . ILE A 1 268 ? 17.224 6.179 -4.347 1.00 93.81 268 ILE A O 1
ATOM 2005 N N . HIS A 1 269 ? 19.066 5.001 -4.883 1.00 96.38 269 HIS A N 1
ATOM 2006 C CA . HIS A 1 269 ? 19.612 5.887 -5.896 1.00 96.38 269 HIS A CA 1
ATOM 2007 C C . HIS A 1 269 ? 19.267 5.320 -7.265 1.00 96.38 269 HIS A C 1
ATOM 2009 O O . HIS A 1 269 ? 19.708 4.229 -7.613 1.00 96.38 269 HIS A O 1
ATOM 2015 N N . LEU A 1 270 ? 18.482 6.065 -8.027 1.00 95.88 270 LEU A N 1
ATOM 2016 C CA . LEU A 1 270 ? 18.150 5.770 -9.409 1.00 95.88 270 LEU A CA 1
ATOM 2017 C C . LEU A 1 270 ? 18.897 6.731 -10.313 1.00 95.88 270 LEU A C 1
ATOM 2019 O O . LEU A 1 270 ? 18.959 7.923 -10.017 1.00 95.88 270 LEU A O 1
ATOM 2023 N N . GLY A 1 271 ? 19.431 6.229 -11.416 1.00 97.38 271 GLY A N 1
ATOM 2024 C CA . GLY A 1 271 ? 20.095 7.044 -12.421 1.00 97.38 271 GLY A CA 1
ATOM 2025 C C . GLY A 1 271 ? 19.748 6.576 -13.822 1.00 97.38 271 GLY A C 1
ATOM 2026 O O . GLY A 1 271 ? 19.747 5.374 -14.080 1.00 97.38 271 GLY A O 1
ATOM 2027 N N . VAL A 1 272 ? 19.499 7.522 -14.722 1.00 97.81 272 VAL A N 1
ATOM 2028 C CA . VAL A 1 272 ? 19.450 7.289 -16.167 1.00 97.81 272 VAL A CA 1
ATOM 2029 C C . VAL A 1 272 ? 20.558 8.112 -16.792 1.00 97.81 272 VAL A C 1
ATOM 2031 O O . VAL A 1 272 ? 20.670 9.310 -16.539 1.00 97.81 272 VAL A O 1
ATOM 2034 N N . ARG A 1 273 ? 21.390 7.477 -17.607 1.00 98.06 273 ARG A N 1
ATOM 2035 C CA . ARG A 1 273 ? 22.498 8.131 -18.296 1.00 98.06 273 ARG A CA 1
ATOM 2036 C C . ARG A 1 273 ? 22.432 7.850 -19.790 1.00 98.06 273 ARG A C 1
ATOM 2038 O O . ARG A 1 273 ? 22.263 6.699 -20.184 1.00 98.06 273 ARG A O 1
ATOM 2045 N N . THR A 1 274 ? 22.604 8.889 -20.598 1.00 97.19 274 THR A N 1
ATOM 2046 C CA . THR A 1 274 ? 22.860 8.804 -22.042 1.00 97.19 274 THR A CA 1
ATOM 2047 C C . THR A 1 274 ? 24.340 9.085 -22.311 1.00 97.19 274 THR A C 1
ATOM 2049 O O . THR A 1 274 ? 25.144 9.232 -21.385 1.00 97.19 274 THR A O 1
ATOM 2052 N N . ALA A 1 275 ? 24.728 9.167 -23.583 1.00 96.44 275 ALA A N 1
ATOM 2053 C CA . ALA A 1 275 ? 26.061 9.635 -23.946 1.00 96.44 275 ALA A CA 1
ATOM 2054 C C . ALA A 1 275 ? 26.316 11.102 -23.537 1.00 96.44 275 ALA A C 1
ATOM 2056 O O . ALA A 1 275 ? 27.460 11.459 -23.265 1.00 96.44 275 ALA A O 1
ATOM 2057 N N . GLN A 1 276 ? 25.270 11.935 -23.498 1.00 97.06 276 GLN A N 1
ATOM 2058 C CA . GLN A 1 276 ? 25.370 13.393 -23.348 1.00 97.06 276 GLN A CA 1
ATOM 2059 C C . GLN A 1 276 ? 24.872 13.886 -21.986 1.00 97.06 276 GLN A C 1
ATOM 2061 O O . GLN A 1 276 ? 25.476 14.782 -21.407 1.00 97.06 276 GLN A O 1
ATOM 2066 N N . ASP A 1 277 ? 23.823 13.261 -21.453 1.00 97.62 277 ASP A N 1
ATOM 2067 C CA . ASP A 1 277 ? 23.085 13.748 -20.292 1.00 97.62 277 ASP A CA 1
ATOM 2068 C C . ASP A 1 277 ? 22.902 12.662 -19.231 1.00 97.62 277 ASP A C 1
ATOM 2070 O O . ASP A 1 277 ? 23.019 11.457 -19.481 1.00 97.62 277 ASP A O 1
ATOM 2074 N N . SER A 1 278 ? 22.575 13.087 -18.012 1.00 97.56 278 SER A N 1
ATOM 2075 C CA . SER A 1 278 ? 22.175 12.169 -16.951 1.00 97.56 278 SER A CA 1
ATOM 2076 C C . SER A 1 278 ? 21.150 12.794 -16.021 1.00 97.56 278 SER A C 1
ATOM 2078 O O . SER A 1 278 ? 21.225 13.979 -15.700 1.00 97.56 278 SER A O 1
ATOM 2080 N N . THR A 1 279 ? 20.217 11.976 -15.556 1.00 97.44 279 THR A N 1
ATOM 2081 C CA . THR A 1 279 ? 19.292 12.301 -14.474 1.00 97.44 279 THR A CA 1
ATOM 2082 C C . THR A 1 279 ? 19.504 11.314 -13.340 1.00 97.44 279 THR A C 1
ATOM 2084 O O . THR A 1 279 ? 19.808 10.138 -13.552 1.00 97.44 279 THR A O 1
ATOM 2087 N N . ALA A 1 280 ? 19.338 11.786 -12.109 1.00 96.44 280 ALA A N 1
ATOM 2088 C CA . ALA A 1 280 ? 19.387 10.935 -10.936 1.00 96.44 280 ALA A CA 1
ATOM 2089 C C . ALA A 1 280 ? 18.310 11.341 -9.932 1.00 96.44 280 ALA A C 1
ATOM 2091 O O . ALA A 1 280 ? 17.945 12.511 -9.822 1.00 96.44 280 ALA A O 1
ATOM 2092 N N . ARG A 1 281 ? 17.813 10.361 -9.181 1.00 94.44 281 ARG A N 1
ATOM 2093 C CA . ARG A 1 281 ? 16.847 10.535 -8.096 1.00 94.44 281 ARG A CA 1
ATOM 2094 C C . ARG A 1 281 ? 17.293 9.704 -6.903 1.00 94.44 281 ARG A C 1
ATOM 2096 O O . ARG A 1 281 ? 17.806 8.603 -7.067 1.00 94.44 281 ARG A O 1
ATOM 2103 N N . SER A 1 282 ? 17.087 10.212 -5.692 1.00 94.19 282 SER A N 1
ATOM 2104 C CA . SER A 1 282 ? 17.377 9.464 -4.469 1.00 94.19 282 SER A CA 1
ATOM 2105 C C . SER A 1 282 ? 16.195 9.510 -3.514 1.00 94.19 282 SER A C 1
ATOM 2107 O O . SER A 1 282 ? 15.849 10.580 -3.017 1.00 94.19 282 SER A O 1
ATOM 2109 N N . VAL A 1 283 ? 15.617 8.349 -3.217 1.00 92.38 283 VAL A N 1
ATOM 2110 C CA . VAL A 1 283 ? 14.446 8.213 -2.341 1.00 92.38 283 VAL A CA 1
ATOM 2111 C C . VAL A 1 283 ? 14.850 7.497 -1.056 1.00 92.38 283 VAL A C 1
ATOM 2113 O O . VAL A 1 283 ? 15.501 6.455 -1.104 1.00 92.38 283 VAL A O 1
ATOM 2116 N N . ALA A 1 284 ? 14.476 8.049 0.098 1.00 93.06 284 ALA A N 1
ATOM 2117 C CA . ALA A 1 284 ? 14.657 7.373 1.380 1.00 93.06 284 ALA A CA 1
ATOM 2118 C C . ALA A 1 284 ? 13.603 6.267 1.542 1.00 93.06 284 ALA A C 1
ATOM 2120 O O . ALA A 1 284 ? 12.410 6.518 1.363 1.00 93.06 284 ALA A O 1
ATOM 2121 N N . VAL A 1 285 ? 14.039 5.056 1.891 1.00 93.19 285 VAL A N 1
ATOM 2122 C CA . VAL A 1 285 ? 13.172 3.893 2.107 1.00 93.19 285 VAL A CA 1
ATOM 2123 C C . VAL A 1 285 ? 13.552 3.235 3.426 1.00 93.19 285 VAL A C 1
ATOM 2125 O O . VAL A 1 285 ? 14.675 2.778 3.614 1.00 93.19 285 VAL A O 1
ATOM 2128 N N . GLY A 1 286 ? 12.594 3.189 4.343 1.00 93.88 286 GLY A N 1
ATOM 2129 C CA . GLY A 1 286 ? 12.825 2.819 5.737 1.00 93.88 286 GLY A CA 1
ATOM 2130 C C . GLY A 1 286 ? 11.556 2.356 6.438 1.00 93.88 286 GLY A C 1
ATOM 2131 O O . GLY A 1 286 ? 10.494 2.252 5.821 1.00 93.88 286 GLY A O 1
ATOM 2132 N N . SER A 1 287 ? 11.664 2.098 7.738 1.00 95.69 287 SER A N 1
ATOM 2133 C CA . SER A 1 287 ? 10.595 1.520 8.568 1.00 95.69 287 SER A CA 1
ATOM 2134 C C . SER A 1 287 ? 9.275 2.308 8.570 1.00 95.69 287 SER A C 1
ATOM 2136 O O . SER A 1 287 ? 8.205 1.721 8.732 1.00 95.69 287 SER A O 1
ATOM 2138 N N . GLN A 1 288 ? 9.304 3.618 8.318 1.00 94.44 288 GLN A N 1
ATOM 2139 C CA . GLN A 1 288 ? 8.107 4.459 8.228 1.00 94.44 288 GLN A CA 1
ATOM 2140 C C . GLN A 1 288 ? 7.288 4.260 6.936 1.00 94.44 288 GLN A C 1
ATOM 2142 O O . GLN A 1 288 ? 6.160 4.745 6.838 1.00 94.44 288 GLN A O 1
ATOM 2147 N N . HIS A 1 289 ? 7.823 3.528 5.954 1.00 95.38 289 HIS A N 1
ATOM 2148 C CA . HIS A 1 289 ? 7.238 3.356 4.620 1.00 95.38 289 HIS A CA 1
ATOM 2149 C C . HIS A 1 289 ? 6.424 2.068 4.454 1.00 95.38 289 HIS A C 1
ATOM 2151 O O . HIS A 1 289 ? 6.135 1.663 3.331 1.00 95.38 289 HIS A O 1
ATOM 2157 N N . GLY A 1 290 ? 6.013 1.423 5.550 1.00 94.56 290 GLY A N 1
ATOM 2158 C CA . GLY A 1 290 ? 5.201 0.201 5.492 1.00 94.56 290 GLY A CA 1
ATOM 2159 C C . GLY A 1 290 ? 3.894 0.340 4.711 1.00 94.56 290 GLY A C 1
ATOM 2160 O O . GLY A 1 290 ? 3.408 -0.638 4.148 1.00 94.56 290 GLY A O 1
ATOM 2161 N N . TRP A 1 291 ? 3.362 1.562 4.597 1.00 95.00 291 TRP A N 1
ATOM 2162 C CA . TRP A 1 291 ? 2.211 1.852 3.745 1.00 95.00 291 TRP A CA 1
ATOM 2163 C C . TRP A 1 291 ? 2.455 1.476 2.275 1.00 95.00 291 TRP A C 1
ATOM 2165 O O . TRP A 1 291 ? 1.517 1.062 1.604 1.00 95.00 291 TRP A O 1
ATOM 2175 N N . ALA A 1 292 ? 3.687 1.564 1.762 1.00 94.31 292 ALA A N 1
ATOM 2176 C CA . ALA A 1 292 ? 3.998 1.273 0.360 1.00 94.31 292 ALA A CA 1
ATOM 2177 C C . ALA A 1 292 ? 3.769 -0.205 -0.007 1.00 94.31 292 ALA A C 1
ATOM 2179 O O . ALA A 1 292 ? 3.500 -0.514 -1.164 1.00 94.31 292 ALA A O 1
ATOM 2180 N N . LEU A 1 293 ? 3.808 -1.100 0.985 1.00 95.19 293 LEU A N 1
ATOM 2181 C CA . LEU A 1 293 ? 3.585 -2.540 0.816 1.00 95.19 293 LEU A CA 1
ATOM 2182 C C . LEU A 1 293 ? 2.106 -2.894 0.609 1.00 95.19 293 LEU A C 1
ATOM 2184 O O . LEU A 1 293 ? 1.781 -3.972 0.114 1.00 95.19 293 LEU A O 1
ATOM 2188 N N . ILE A 1 294 ? 1.208 -1.993 1.010 1.00 93.81 294 ILE A N 1
ATOM 2189 C CA . ILE A 1 294 ? -0.237 -2.234 1.072 1.00 93.81 294 ILE A CA 1
ATOM 2190 C C . ILE A 1 294 ? -1.050 -1.124 0.413 1.00 93.81 294 ILE A C 1
ATOM 2192 O O . ILE A 1 294 ? -2.267 -1.186 0.444 1.00 93.81 294 ILE A O 1
ATOM 2196 N N . ASN A 1 295 ? -0.443 -0.079 -0.141 1.00 91.06 295 ASN A N 1
ATOM 2197 C CA . ASN A 1 295 ? -1.187 1.026 -0.737 1.00 91.06 295 ASN A CA 1
ATOM 2198 C C . ASN A 1 295 ? -1.515 0.702 -2.207 1.00 91.06 295 ASN A C 1
ATOM 2200 O O . ASN A 1 295 ? -0.585 0.527 -2.997 1.00 91.06 295 ASN A O 1
ATOM 2204 N N . PRO A 1 296 ? -2.802 0.643 -2.608 1.00 81.56 296 PRO A N 1
ATOM 2205 C CA . PRO A 1 296 ? -3.172 0.362 -3.995 1.00 81.56 296 PRO A CA 1
ATOM 2206 C C . PRO A 1 296 ? -2.921 1.558 -4.922 1.00 81.56 296 PRO A C 1
ATOM 2208 O O . PRO A 1 296 ? -2.899 1.417 -6.144 1.00 81.56 296 PRO A O 1
ATOM 2211 N N . PHE A 1 297 ? -2.714 2.751 -4.364 1.00 79.56 297 PHE A N 1
ATOM 2212 C CA . PHE A 1 297 ? -2.483 3.964 -5.123 1.00 79.56 297 PHE A CA 1
ATOM 2213 C C . PHE A 1 297 ? -1.012 4.038 -5.576 1.00 79.56 297 PHE A C 1
ATOM 2215 O O . PHE A 1 297 ? -0.151 4.631 -4.918 1.00 79.56 297 PHE A O 1
ATOM 2222 N N . SER A 1 298 ? -0.756 3.542 -6.792 1.00 61.06 298 SER A N 1
ATOM 2223 C CA . SER A 1 298 ? 0.494 3.743 -7.546 1.00 61.06 298 SER A CA 1
ATOM 2224 C C . SER A 1 298 ? 0.942 5.207 -7.769 1.00 61.06 298 SER A C 1
ATOM 2226 O O . SER A 1 298 ? 2.129 5.404 -8.034 1.00 61.06 298 SER A O 1
ATOM 2228 N N . PRO A 1 299 ? 0.101 6.273 -7.671 1.00 53.25 299 PRO A N 1
ATOM 2229 C CA . PRO A 1 299 ? 0.570 7.660 -7.793 1.00 53.25 299 PRO A CA 1
ATOM 2230 C C . PRO A 1 299 ? 1.667 8.057 -6.798 1.00 53.25 299 PRO A C 1
ATOM 2232 O O . PRO A 1 299 ? 2.397 9.013 -7.052 1.00 53.25 299 PRO A O 1
ATOM 2235 N N . SER A 1 300 ? 1.821 7.311 -5.701 1.00 51.66 300 SER A N 1
ATOM 2236 C CA . SER A 1 300 ? 2.866 7.525 -4.699 1.00 51.66 300 SER A CA 1
ATOM 2237 C C . SER A 1 300 ? 4.300 7.383 -5.236 1.00 51.66 300 SER A C 1
ATOM 2239 O O . SER A 1 300 ? 5.228 7.902 -4.622 1.00 51.66 300 SER A O 1
ATOM 2241 N N . GLN A 1 301 ? 4.479 6.781 -6.416 1.00 62.72 301 GLN A N 1
ATOM 2242 C CA . GLN A 1 301 ? 5.779 6.586 -7.069 1.00 62.72 301 GLN A CA 1
ATOM 2243 C C . GLN A 1 301 ? 6.158 7.723 -8.040 1.00 62.72 301 GLN A C 1
ATOM 2245 O O . GLN A 1 301 ? 7.314 7.816 -8.461 1.00 62.72 301 GLN A O 1
ATOM 2250 N N . ARG A 1 302 ? 5.207 8.617 -8.372 1.00 69.44 302 ARG A N 1
ATOM 2251 C CA . ARG A 1 302 ? 5.393 9.687 -9.374 1.00 69.44 302 ARG A CA 1
ATOM 2252 C C . ARG A 1 302 ? 6.284 10.829 -8.905 1.00 69.44 302 ARG A C 1
ATOM 2254 O O . ARG A 1 302 ? 6.946 11.446 -9.726 1.00 69.44 302 ARG A O 1
ATOM 2261 N N . SER A 1 303 ? 6.286 11.141 -7.611 1.00 84.00 303 SER A N 1
ATOM 2262 C CA . SER A 1 303 ? 7.090 12.244 -7.085 1.00 84.00 303 SER A CA 1
ATOM 2263 C C . SER A 1 303 ? 7.451 12.050 -5.621 1.00 84.00 303 SER A C 1
ATOM 2265 O O . SER A 1 303 ? 6.708 11.426 -4.859 1.00 84.00 303 SER A O 1
ATOM 2267 N N . ASP A 1 304 ? 8.570 12.649 -5.216 1.00 87.31 304 ASP A N 1
ATOM 2268 C CA . ASP A 1 304 ? 9.013 12.672 -3.818 1.00 87.31 304 ASP A CA 1
ATOM 2269 C C . ASP A 1 304 ? 7.961 13.326 -2.910 1.00 87.31 304 ASP A C 1
ATOM 2271 O O . ASP A 1 304 ? 7.735 12.882 -1.786 1.00 87.31 304 ASP A O 1
ATOM 2275 N N . ALA A 1 305 ? 7.225 14.313 -3.429 1.00 90.56 305 ALA A N 1
ATOM 2276 C CA . ALA A 1 305 ? 6.126 14.953 -2.715 1.00 90.56 305 ALA A CA 1
ATOM 2277 C C . ALA A 1 305 ? 4.955 13.994 -2.446 1.00 90.56 305 ALA A C 1
ATOM 2279 O O . ALA A 1 305 ? 4.343 14.043 -1.379 1.00 90.56 305 ALA A O 1
ATOM 2280 N N . SER A 1 306 ? 4.603 13.115 -3.393 1.00 89.31 306 SER A N 1
ATOM 2281 C CA . SER A 1 306 ? 3.545 12.130 -3.148 1.00 89.31 306 SER A CA 1
ATOM 2282 C C . SER A 1 306 ? 3.982 11.076 -2.136 1.00 89.31 306 SER A C 1
ATOM 2284 O O . SER A 1 306 ? 3.183 10.714 -1.274 1.00 89.31 306 SER A O 1
ATOM 2286 N N . TRP A 1 307 ? 5.230 10.619 -2.225 1.00 90.56 307 TRP A N 1
ATOM 2287 C CA . TRP A 1 307 ? 5.828 9.689 -1.271 1.00 90.56 307 TRP A CA 1
ATOM 2288 C C . TRP A 1 307 ? 5.809 10.268 0.153 1.00 90.56 307 TRP A C 1
ATOM 2290 O O . TRP A 1 307 ? 5.252 9.660 1.065 1.00 90.56 307 TRP A O 1
ATOM 2300 N N . ALA A 1 308 ? 6.290 11.505 0.319 1.00 92.38 308 ALA A N 1
ATOM 2301 C CA . ALA A 1 308 ? 6.294 12.206 1.601 1.00 92.38 308 ALA A CA 1
ATOM 2302 C C . ALA A 1 308 ? 4.881 12.407 2.176 1.00 92.38 308 ALA A C 1
ATOM 2304 O O . ALA A 1 308 ? 4.664 12.168 3.363 1.00 92.38 308 ALA A O 1
ATOM 2305 N N . ARG A 1 309 ? 3.897 12.797 1.349 1.00 93.50 309 ARG A N 1
ATOM 2306 C CA . ARG A 1 309 ? 2.502 12.985 1.796 1.00 93.50 309 ARG A CA 1
ATOM 2307 C C . ARG A 1 309 ? 1.883 11.701 2.344 1.00 93.50 309 ARG A C 1
ATOM 2309 O O . ARG A 1 309 ? 1.214 11.752 3.373 1.00 93.50 309 ARG A O 1
ATOM 2316 N N . TRP A 1 310 ? 2.107 10.564 1.686 1.00 92.88 310 TRP A N 1
ATOM 2317 C CA . TRP A 1 310 ? 1.598 9.280 2.172 1.00 92.88 310 TRP A CA 1
ATOM 2318 C C . TRP A 1 310 ? 2.289 8.840 3.459 1.00 92.88 310 TRP A C 1
ATOM 2320 O O . TRP A 1 310 ? 1.602 8.392 4.374 1.00 92.88 310 TRP A O 1
ATOM 2330 N N . THR A 1 311 ? 3.602 9.047 3.586 1.00 93.88 311 THR A N 1
ATOM 2331 C CA . THR A 1 311 ? 4.318 8.784 4.843 1.00 93.88 311 THR A CA 1
ATOM 2332 C C . THR A 1 311 ? 3.802 9.662 5.986 1.00 93.88 311 THR A C 1
ATOM 2334 O O . THR A 1 311 ? 3.549 9.159 7.079 1.00 93.88 311 THR A O 1
ATOM 2337 N N . VAL A 1 312 ? 3.557 10.950 5.732 1.00 95.31 312 VAL A N 1
ATOM 2338 C CA . VAL A 1 312 ? 2.944 11.877 6.698 1.00 95.31 312 VAL A CA 1
ATOM 2339 C C . VAL A 1 312 ? 1.556 11.397 7.126 1.00 95.31 312 VAL A C 1
ATOM 2341 O O . VAL A 1 312 ? 1.297 11.286 8.322 1.00 95.31 312 VAL A O 1
ATOM 2344 N N . ALA A 1 313 ? 0.678 11.058 6.178 1.00 94.62 313 ALA A N 1
ATOM 2345 C CA . ALA A 1 313 ? -0.670 10.573 6.481 1.00 94.62 313 ALA A CA 1
ATOM 2346 C C . ALA A 1 313 ? -0.649 9.249 7.265 1.00 94.62 313 ALA A C 1
ATOM 2348 O O . ALA A 1 313 ? -1.411 9.070 8.217 1.00 94.62 313 ALA A O 1
ATOM 2349 N N . TRP A 1 314 ? 0.259 8.342 6.902 1.00 95.25 314 TRP A N 1
ATOM 2350 C CA . TRP A 1 314 ? 0.471 7.072 7.587 1.00 95.25 314 TRP A CA 1
ATOM 2351 C C . TRP A 1 314 ? 0.892 7.270 9.047 1.00 95.25 314 TRP A C 1
ATOM 2353 O O . TRP A 1 314 ? 0.278 6.712 9.960 1.00 95.25 314 TRP A O 1
ATOM 2363 N N . LEU A 1 315 ? 1.904 8.107 9.284 1.00 96.31 315 LEU A N 1
ATOM 2364 C CA . LEU A 1 315 ? 2.399 8.404 10.628 1.00 96.31 315 LEU A CA 1
ATOM 2365 C C . LEU A 1 315 ? 1.393 9.207 11.454 1.00 96.31 315 LEU A C 1
ATOM 2367 O O . LEU A 1 315 ? 1.273 8.964 12.652 1.00 96.31 315 LEU A O 1
ATOM 2371 N N . LEU A 1 316 ? 0.624 10.101 10.829 1.00 96.44 316 LEU A N 1
ATOM 2372 C CA . LEU A 1 316 ? -0.491 10.789 11.475 1.00 96.44 316 LEU A CA 1
ATOM 2373 C C . LEU A 1 316 ? -1.521 9.780 12.005 1.00 96.44 316 LEU A C 1
ATOM 2375 O O . LEU A 1 316 ? -1.918 9.867 13.166 1.00 96.44 316 LEU A O 1
ATOM 2379 N N . GLY A 1 317 ? -1.907 8.792 11.191 1.00 94.44 317 GLY A N 1
ATOM 2380 C CA . GLY A 1 317 ? -2.835 7.729 11.588 1.00 94.44 317 GLY A CA 1
ATOM 2381 C C . GLY A 1 317 ? -2.322 6.891 12.764 1.00 94.44 317 GLY A C 1
ATOM 2382 O O . GLY A 1 317 ? -3.049 6.680 13.739 1.00 94.44 317 GLY A O 1
ATOM 2383 N N . TRP A 1 318 ? -1.051 6.479 12.728 1.00 95.81 318 TRP A N 1
ATOM 2384 C CA . TRP A 1 318 ? -0.411 5.798 13.862 1.00 95.81 318 TRP A CA 1
ATOM 2385 C C . TRP A 1 318 ? -0.353 6.674 15.111 1.00 95.81 318 TRP A C 1
ATOM 2387 O O . TRP A 1 318 ? -0.670 6.207 16.206 1.00 95.81 318 TRP A O 1
ATOM 2397 N N . GLY A 1 319 ? -0.021 7.955 14.948 1.00 95.62 319 GLY A N 1
ATOM 2398 C CA . GLY A 1 319 ? -0.029 8.941 16.021 1.00 95.62 319 GLY A CA 1
ATOM 2399 C C . GLY A 1 319 ? -1.394 9.012 16.688 1.00 95.62 319 GLY A C 1
ATOM 2400 O O . GLY A 1 319 ? -1.487 8.905 17.909 1.00 95.62 319 GLY A O 1
ATOM 2401 N N . MET A 1 320 ? -2.466 9.095 15.896 1.00 94.31 320 MET A N 1
ATOM 2402 C CA . MET A 1 320 ? -3.836 9.108 16.409 1.00 94.31 320 MET A CA 1
ATOM 2403 C C . MET A 1 320 ? -4.174 7.842 17.203 1.00 94.31 320 MET A C 1
ATOM 2405 O O . MET A 1 320 ? -4.717 7.943 18.303 1.00 94.31 320 MET A O 1
ATOM 2409 N N . LEU A 1 321 ? -3.821 6.656 16.696 1.00 91.69 321 LEU A N 1
ATOM 2410 C CA . LEU A 1 321 ? -4.045 5.392 17.405 1.00 91.69 321 LEU A CA 1
ATOM 2411 C C . LEU A 1 321 ? -3.316 5.363 18.758 1.00 91.69 321 LEU A C 1
ATOM 2413 O O . LEU A 1 321 ? -3.895 4.981 19.779 1.00 91.69 321 LEU A O 1
ATOM 2417 N N . LEU A 1 322 ? -2.059 5.805 18.776 1.00 93.38 322 LEU A N 1
ATOM 2418 C CA . LEU A 1 322 ? -1.223 5.852 19.973 1.00 93.38 322 LEU A CA 1
ATOM 2419 C C . LEU A 1 322 ? -1.733 6.882 20.988 1.00 93.38 322 LEU A C 1
ATOM 2421 O O . LEU A 1 322 ? -1.836 6.571 22.173 1.00 93.38 322 LEU A O 1
ATOM 2425 N N . GLY A 1 323 ? -2.094 8.087 20.540 1.00 91.75 323 GLY A N 1
ATOM 2426 C CA . GLY A 1 323 ? -2.633 9.151 21.394 1.00 91.75 323 GLY A CA 1
ATOM 2427 C C . GLY A 1 323 ? -3.956 8.761 22.036 1.00 91.75 323 GLY A C 1
ATOM 2428 O O . GLY A 1 323 ? -4.156 8.944 23.238 1.00 91.75 323 GLY A O 1
ATOM 2429 N N . TRP A 1 324 ? -4.821 8.120 21.254 1.00 89.81 324 TRP A N 1
ATOM 2430 C CA . TRP A 1 324 ? -6.075 7.552 21.729 1.00 89.81 324 TRP A CA 1
ATOM 2431 C C . TRP A 1 324 ? -5.862 6.463 22.790 1.00 89.81 324 TRP A C 1
ATOM 2433 O O . TRP A 1 324 ? -6.511 6.485 23.837 1.00 89.81 324 TRP A O 1
ATOM 2443 N N . ALA A 1 325 ? -4.923 5.539 22.564 1.00 89.81 325 ALA A N 1
ATOM 2444 C CA . ALA A 1 325 ? -4.608 4.478 23.520 1.00 89.81 325 ALA A CA 1
ATOM 2445 C C . ALA A 1 325 ? -3.949 5.022 24.805 1.00 89.81 325 ALA A C 1
ATOM 2447 O O . ALA A 1 325 ? -4.203 4.519 25.902 1.00 89.81 325 ALA A O 1
ATOM 2448 N N . ALA A 1 326 ? -3.130 6.071 24.682 1.00 91.06 326 ALA A N 1
ATOM 2449 C CA . ALA A 1 326 ? -2.390 6.683 25.782 1.00 91.06 326 ALA A CA 1
ATOM 2450 C C . ALA A 1 326 ? -3.256 7.539 26.716 1.00 91.06 326 ALA A C 1
ATOM 2452 O O . ALA A 1 326 ? -2.907 7.705 27.887 1.00 91.06 326 ALA A O 1
ATOM 2453 N N . ALA A 1 327 ? -4.392 8.057 26.247 1.00 90.19 327 ALA A N 1
ATOM 2454 C CA . ALA A 1 327 ? -5.248 8.961 27.015 1.00 90.19 327 ALA A CA 1
ATOM 2455 C C . ALA A 1 327 ? -5.718 8.401 28.369 1.00 90.19 327 ALA A C 1
ATOM 2457 O O . ALA A 1 327 ? -5.986 9.153 29.299 1.00 90.19 327 ALA A O 1
ATOM 2458 N N . GLY A 1 328 ? -5.765 7.074 28.500 1.00 85.56 328 GLY A N 1
ATOM 2459 C CA . GLY A 1 328 ? -6.258 6.372 29.686 1.00 85.56 328 GLY A CA 1
ATOM 2460 C C . GLY A 1 328 ? -5.210 6.082 30.748 1.00 85.56 328 GLY A C 1
ATOM 2461 O O . GLY A 1 328 ? -5.496 5.388 31.719 1.00 85.56 328 GLY A O 1
ATOM 2462 N N . THR A 1 329 ? -3.971 6.511 30.524 1.00 87.62 329 THR A N 1
ATOM 2463 C CA . THR A 1 329 ? -2.809 6.060 31.304 1.00 87.62 329 THR A CA 1
ATOM 2464 C C . THR A 1 329 ? -2.448 6.998 32.452 1.00 87.62 329 THR A C 1
ATOM 2466 O O . THR A 1 329 ? -1.587 6.658 33.257 1.00 87.62 329 THR A O 1
ATOM 2469 N N . GLY A 1 330 ? -3.029 8.203 32.501 1.00 87.06 330 GLY A N 1
ATOM 2470 C CA . GLY A 1 330 ? -2.594 9.280 33.400 1.00 87.06 330 GLY A CA 1
ATOM 2471 C C . GLY A 1 330 ? -1.194 9.836 33.090 1.00 87.06 330 GLY A C 1
ATOM 2472 O O . GLY A 1 330 ? -0.766 10.797 33.719 1.00 87.06 330 GLY A O 1
ATOM 2473 N N . ARG A 1 331 ? -0.473 9.262 32.113 1.00 90.12 331 ARG A N 1
ATOM 2474 C CA . ARG A 1 331 ? 0.878 9.669 31.693 1.00 90.12 331 ARG A CA 1
ATOM 2475 C C . ARG A 1 331 ? 0.987 9.772 30.166 1.00 90.12 331 ARG A C 1
ATOM 2477 O O . ARG A 1 331 ? 1.872 9.152 29.579 1.00 90.12 331 ARG A O 1
ATOM 2484 N N . PRO A 1 332 ? 0.102 10.532 29.497 1.00 88.38 332 PRO A N 1
ATOM 2485 C CA . PRO A 1 332 ? 0.045 10.570 28.037 1.00 88.38 332 PRO A CA 1
ATOM 2486 C C . PRO A 1 332 ? 1.397 10.974 27.422 1.00 88.38 332 PRO A C 1
ATOM 2488 O O . PRO A 1 332 ? 1.867 10.310 26.500 1.00 88.38 332 PRO A O 1
ATOM 2491 N N . LEU A 1 333 ? 2.072 11.983 27.984 1.00 91.00 333 LEU A N 1
ATOM 2492 C CA . LEU A 1 333 ? 3.345 12.490 27.463 1.00 91.00 333 LEU A CA 1
ATOM 2493 C C . LEU A 1 333 ? 4.438 11.411 27.373 1.00 91.00 333 LEU A C 1
ATOM 2495 O O . LEU A 1 333 ? 5.156 11.364 26.380 1.00 91.00 333 LEU A O 1
ATOM 2499 N N . LEU A 1 334 ? 4.526 10.512 28.362 1.00 92.00 334 LEU A N 1
ATOM 2500 C CA . LEU A 1 334 ? 5.505 9.418 28.367 1.00 92.00 334 LEU A CA 1
ATOM 2501 C C . LEU A 1 334 ? 5.326 8.500 27.150 1.00 92.00 334 LEU A C 1
ATOM 2503 O O . LEU A 1 334 ? 6.302 8.100 26.522 1.00 92.00 334 LEU A O 1
ATOM 2507 N N . TRP A 1 335 ? 4.077 8.200 26.789 1.00 90.25 335 TRP A N 1
ATOM 2508 C CA . TRP A 1 335 ? 3.754 7.370 25.628 1.00 90.25 335 TRP A CA 1
ATOM 2509 C C . TRP A 1 335 ? 4.014 8.088 24.305 1.00 90.25 335 TRP A C 1
ATOM 2511 O O . TRP A 1 335 ? 4.483 7.457 23.362 1.00 90.25 335 TRP A O 1
ATOM 2521 N N . GLY A 1 336 ? 3.759 9.399 24.243 1.00 86.25 336 GLY A N 1
ATOM 2522 C CA . GLY A 1 336 ? 4.117 10.220 23.084 1.00 86.25 336 GLY A CA 1
ATOM 2523 C C . GLY A 1 336 ? 5.629 10.238 22.842 1.00 86.25 336 GLY A C 1
ATOM 2524 O O . GLY A 1 336 ? 6.081 9.955 21.735 1.00 86.25 336 GLY A O 1
ATOM 2525 N N . VAL A 1 337 ? 6.419 10.478 23.896 1.00 91.38 337 VAL A N 1
ATOM 2526 C CA . VAL A 1 337 ? 7.891 10.433 23.836 1.00 91.38 337 VAL A CA 1
ATOM 2527 C C . VAL A 1 337 ? 8.384 9.036 23.455 1.00 91.38 337 VAL A C 1
ATOM 2529 O O . VAL A 1 337 ? 9.239 8.912 22.584 1.00 91.38 337 VAL A O 1
ATOM 2532 N N . GLY A 1 338 ? 7.815 7.979 24.044 1.00 90.38 338 GLY A N 1
ATOM 2533 C CA . GLY A 1 338 ? 8.156 6.596 23.702 1.00 90.38 338 GLY A CA 1
ATOM 2534 C C . GLY A 1 338 ? 7.871 6.251 22.237 1.00 90.38 338 GLY A C 1
ATOM 2535 O O . GLY A 1 338 ? 8.700 5.622 21.586 1.00 90.38 338 GLY A O 1
ATOM 2536 N N . ALA A 1 339 ? 6.743 6.709 21.687 1.00 88.00 339 ALA A N 1
ATOM 2537 C CA . ALA A 1 339 ? 6.405 6.517 20.278 1.00 88.00 339 ALA A CA 1
ATOM 2538 C C . ALA A 1 339 ? 7.390 7.222 19.335 1.00 88.00 339 ALA A C 1
ATOM 2540 O O . ALA A 1 339 ? 7.831 6.625 18.354 1.00 88.00 339 ALA A O 1
ATOM 2541 N N . VAL A 1 340 ? 7.773 8.465 19.646 1.00 92.06 340 VAL A N 1
ATOM 2542 C CA . VAL A 1 340 ? 8.809 9.182 18.886 1.00 92.06 340 VAL A CA 1
ATOM 2543 C C . VAL A 1 340 ? 10.155 8.472 19.003 1.00 92.06 340 VAL A C 1
ATOM 2545 O O . VAL A 1 340 ? 10.816 8.267 17.991 1.00 92.06 340 VAL A O 1
ATOM 2548 N N . GLY A 1 341 ? 10.539 8.034 20.205 1.00 92.38 341 GLY A N 1
ATOM 2549 C CA . GLY A 1 341 ? 11.764 7.263 20.421 1.00 92.38 341 GLY A CA 1
ATOM 2550 C C . GLY A 1 341 ? 11.804 5.982 19.584 1.00 92.38 341 GLY A C 1
ATOM 2551 O O . GLY A 1 341 ? 12.824 5.690 18.967 1.00 92.38 341 GLY A O 1
ATOM 2552 N N . LEU A 1 342 ? 10.681 5.262 19.487 1.00 92.44 342 LEU A N 1
ATOM 2553 C CA . LEU A 1 342 ? 10.559 4.076 18.637 1.00 92.44 342 LEU A CA 1
ATOM 2554 C C . LEU A 1 342 ? 10.643 4.397 17.148 1.00 92.44 342 LEU A C 1
ATOM 2556 O O . LEU A 1 342 ? 11.304 3.658 16.424 1.00 92.44 342 LEU A O 1
ATOM 2560 N N . LEU A 1 343 ? 10.015 5.484 16.689 1.00 92.50 343 LEU A N 1
ATOM 2561 C CA . LEU A 1 343 ? 10.151 5.929 15.302 1.00 92.50 343 LEU A CA 1
ATOM 2562 C C . LEU A 1 343 ? 11.619 6.231 14.983 1.00 92.50 343 LEU A C 1
ATOM 2564 O O . LEU A 1 343 ? 12.148 5.705 14.009 1.00 92.50 343 LEU A O 1
ATOM 2568 N N . LEU A 1 344 ? 12.289 7.023 15.824 1.00 93.00 344 LEU A N 1
ATOM 2569 C CA . LEU A 1 344 ? 13.695 7.380 15.636 1.00 93.00 344 LEU A CA 1
ATOM 2570 C C . LEU A 1 344 ? 14.589 6.137 15.627 1.00 93.00 344 LEU A C 1
ATOM 2572 O O . LEU A 1 344 ? 15.383 5.977 14.702 1.00 93.00 344 LEU A O 1
ATOM 2576 N N . LEU A 1 345 ? 14.405 5.225 16.587 1.00 92.12 345 LEU A N 1
ATOM 2577 C CA . LEU A 1 345 ? 15.135 3.959 16.650 1.00 92.12 345 LEU A CA 1
ATOM 2578 C C . LEU A 1 345 ? 14.901 3.111 15.395 1.00 92.12 345 LEU A C 1
ATOM 2580 O O . LEU A 1 345 ? 15.858 2.675 14.763 1.00 92.12 345 LEU A O 1
ATOM 2584 N N . GLY A 1 346 ? 13.641 2.918 15.002 1.00 89.12 346 GLY A N 1
ATOM 2585 C CA . GLY A 1 346 ? 13.282 2.146 13.816 1.00 89.12 346 GLY A CA 1
ATOM 2586 C C . GLY A 1 346 ? 13.861 2.745 12.538 1.00 89.12 346 GLY A C 1
ATOM 2587 O O . GLY A 1 346 ? 14.305 2.009 11.661 1.00 89.12 346 GLY A O 1
ATOM 2588 N N . THR A 1 347 ? 13.887 4.073 12.423 1.00 88.69 347 THR A N 1
ATOM 2589 C CA . THR A 1 347 ? 14.465 4.752 11.256 1.00 88.69 347 THR A CA 1
ATOM 2590 C C . THR A 1 347 ? 15.993 4.630 11.252 1.00 88.69 347 THR A C 1
ATOM 2592 O O . THR A 1 347 ? 16.572 4.273 10.225 1.00 88.69 347 THR A O 1
ATOM 2595 N N . ALA A 1 348 ? 16.647 4.788 12.409 1.00 88.94 348 ALA A N 1
ATOM 2596 C CA . ALA A 1 348 ? 18.090 4.619 12.550 1.00 88.94 348 ALA A CA 1
ATOM 2597 C C . ALA A 1 348 ? 18.535 3.188 12.209 1.00 88.94 348 ALA A C 1
ATOM 2599 O O . ALA A 1 348 ? 19.518 3.011 11.492 1.00 88.94 348 ALA A O 1
ATOM 2600 N N . MET A 1 349 ? 17.778 2.174 12.647 1.00 87.81 349 MET A N 1
ATOM 2601 C CA . MET A 1 349 ? 18.022 0.769 12.298 1.00 87.81 349 MET A CA 1
ATOM 2602 C C . MET A 1 349 ? 17.860 0.494 10.798 1.00 87.81 349 MET A C 1
ATOM 2604 O O . MET A 1 349 ? 18.572 -0.347 10.260 1.00 87.81 349 MET A O 1
ATOM 2608 N N . SER A 1 350 ? 16.977 1.219 10.101 1.00 83.81 350 SER A N 1
ATOM 2609 C CA . SER A 1 350 ? 16.868 1.151 8.638 1.00 83.81 350 SER A CA 1
ATOM 2610 C C . SER A 1 350 ? 17.845 2.077 7.902 1.00 83.81 350 SER A C 1
ATOM 2612 O O . SER A 1 350 ? 17.722 2.248 6.690 1.00 83.81 350 SER A O 1
ATOM 2614 N N . HIS A 1 351 ? 18.810 2.679 8.611 1.00 90.19 351 HIS A N 1
ATOM 2615 C CA . HIS A 1 351 ? 19.765 3.672 8.101 1.00 90.19 351 HIS A CA 1
ATOM 2616 C C . HIS A 1 351 ? 19.114 4.899 7.442 1.00 90.19 351 HIS A C 1
ATOM 2618 O O . HIS A 1 351 ? 19.748 5.620 6.680 1.00 90.19 351 HIS A O 1
ATOM 2624 N N . THR A 1 352 ? 17.851 5.172 7.754 1.00 88.56 352 THR A N 1
ATOM 2625 C CA . THR A 1 352 ? 17.121 6.351 7.285 1.00 88.56 352 THR A CA 1
ATOM 2626 C C . THR A 1 352 ? 16.916 7.299 8.450 1.00 88.56 352 THR A C 1
ATOM 2628 O O . THR A 1 352 ? 16.462 6.873 9.498 1.00 88.56 352 THR A O 1
ATOM 2631 N N . LEU A 1 353 ? 17.182 8.591 8.302 1.00 90.88 353 LEU A N 1
ATOM 2632 C CA . LEU A 1 353 ? 16.798 9.544 9.344 1.00 90.88 353 LEU A CA 1
ATOM 2633 C C . LEU A 1 353 ? 15.341 9.954 9.144 1.00 90.88 353 LEU A C 1
ATOM 2635 O O . LEU A 1 353 ? 14.958 10.323 8.031 1.00 90.88 353 LEU A O 1
ATOM 2639 N N . ALA A 1 354 ? 14.543 9.894 10.213 1.00 91.94 354 ALA A N 1
ATOM 2640 C CA . ALA A 1 354 ? 13.197 10.446 10.188 1.00 91.94 354 ALA A CA 1
ATOM 2641 C C . ALA A 1 354 ? 13.258 11.949 9.885 1.00 91.94 354 ALA A C 1
ATOM 2643 O O . ALA A 1 354 ? 14.030 12.687 10.504 1.00 91.94 354 ALA A O 1
ATOM 2644 N N . SER A 1 355 ? 12.438 12.421 8.951 1.00 93.25 355 SER A N 1
ATOM 2645 C CA . SER A 1 355 ? 12.360 13.855 8.670 1.00 93.25 355 SER A CA 1
ATOM 2646 C C . SER A 1 355 ? 11.594 14.599 9.778 1.00 93.25 355 SER A C 1
ATOM 2648 O O . SER A 1 355 ? 10.732 14.012 10.443 1.00 93.25 355 SER A O 1
ATOM 2650 N N . PRO A 1 356 ? 11.816 15.915 9.964 1.00 96.00 356 PRO A N 1
ATOM 2651 C CA . PRO A 1 356 ? 11.028 16.706 10.912 1.00 96.00 356 PRO A CA 1
ATOM 2652 C C . PRO A 1 356 ? 9.516 16.636 10.650 1.00 96.00 356 PRO A C 1
ATOM 2654 O O . PRO A 1 356 ? 8.726 16.615 11.592 1.00 96.00 356 PRO A O 1
ATOM 2657 N N . ALA A 1 357 ? 9.104 16.544 9.379 1.00 94.75 357 ALA A N 1
ATOM 2658 C CA . ALA A 1 357 ? 7.701 16.404 8.998 1.00 94.75 357 ALA A CA 1
ATOM 2659 C C . ALA A 1 357 ? 7.109 15.058 9.448 1.00 94.75 357 ALA A C 1
ATOM 2661 O O . ALA A 1 357 ? 5.967 15.012 9.901 1.00 94.75 357 ALA A O 1
ATOM 2662 N N . GLU A 1 358 ? 7.878 13.971 9.374 1.00 95.12 358 GLU A N 1
ATOM 2663 C CA . GLU A 1 358 ? 7.461 12.639 9.830 1.00 95.12 358 GLU A CA 1
ATOM 2664 C C . GLU A 1 358 ? 7.247 12.609 11.349 1.00 95.12 358 GLU A C 1
ATOM 2666 O O . GLU A 1 358 ? 6.183 12.198 11.819 1.00 95.12 358 GLU A O 1
ATOM 2671 N N . VAL A 1 359 ? 8.216 13.124 12.114 1.00 95.81 359 VAL A N 1
ATOM 2672 C CA . VAL A 1 359 ? 8.114 13.238 13.580 1.00 95.81 359 VAL A CA 1
ATOM 2673 C C . VAL A 1 359 ? 6.954 14.155 13.973 1.00 95.81 359 VAL A C 1
ATOM 2675 O O . VAL A 1 359 ? 6.134 13.795 14.821 1.00 95.81 359 VAL A O 1
ATOM 2678 N N . GLY A 1 360 ? 6.844 15.316 13.321 1.00 96.38 360 GLY A N 1
ATOM 2679 C CA . GLY A 1 360 ? 5.763 16.272 13.544 1.00 96.38 360 GLY A CA 1
ATOM 2680 C C . GLY A 1 360 ? 4.383 15.677 13.264 1.00 96.38 360 GLY A C 1
ATOM 2681 O O . GLY A 1 360 ? 3.452 15.929 14.023 1.00 96.38 360 GLY A O 1
ATOM 2682 N N . SER A 1 361 ? 4.252 14.831 12.240 1.00 94.88 361 SER A N 1
ATOM 2683 C CA . SER A 1 361 ? 2.986 14.172 11.887 1.00 94.88 361 SER A CA 1
ATOM 2684 C C . SER A 1 361 ? 2.566 13.134 12.922 1.00 94.88 361 SER A C 1
ATOM 2686 O O . SER A 1 361 ? 1.406 13.120 13.339 1.00 94.88 361 SER A O 1
ATOM 2688 N N . LEU A 1 362 ? 3.508 12.310 13.396 1.00 96.25 362 LEU A N 1
ATOM 2689 C CA . LEU A 1 362 ? 3.254 11.357 14.480 1.00 96.25 362 LEU A CA 1
ATOM 2690 C C . LEU A 1 362 ? 2.795 12.087 15.755 1.00 96.25 362 LEU A C 1
ATOM 2692 O O . LEU A 1 362 ? 1.788 11.714 16.360 1.00 96.25 362 LEU A O 1
ATOM 2696 N N . LEU A 1 363 ? 3.496 13.162 16.132 1.00 95.81 363 LEU A N 1
ATOM 2697 C CA . LEU A 1 363 ? 3.162 13.985 17.298 1.00 95.81 363 LEU A CA 1
ATOM 2698 C C . LEU A 1 363 ? 1.820 14.705 17.150 1.00 95.81 363 LEU A C 1
ATOM 2700 O O . LEU A 1 363 ? 1.038 14.734 18.098 1.00 95.81 363 LEU A O 1
ATOM 2704 N N . LEU A 1 364 ? 1.531 15.263 15.974 1.00 96.31 364 LEU A N 1
ATOM 2705 C CA . LEU A 1 364 ? 0.267 15.937 15.696 1.00 96.31 364 LEU A CA 1
ATOM 2706 C C . LEU A 1 364 ? -0.908 14.964 15.822 1.00 96.31 364 LEU A C 1
ATOM 2708 O O . LEU A 1 364 ? -1.881 15.268 16.510 1.00 96.31 364 LEU A O 1
ATOM 2712 N N . GLY A 1 365 ? -0.804 13.777 15.221 1.00 94.25 365 GLY A N 1
ATOM 2713 C CA . GLY A 1 365 ? -1.837 12.746 15.321 1.00 94.25 365 GLY A CA 1
ATOM 2714 C C . GLY A 1 365 ? -2.064 12.328 16.769 1.00 94.25 365 GLY A C 1
ATOM 2715 O O . GLY A 1 365 ? -3.204 12.263 17.235 1.00 94.25 365 GLY A O 1
ATOM 2716 N N . TRP A 1 366 ? -0.967 12.133 17.503 1.00 95.00 366 TRP A N 1
ATOM 2717 C CA . TRP A 1 366 ? -0.989 11.822 18.927 1.00 95.00 366 TRP A CA 1
ATOM 2718 C C . TRP A 1 366 ? -1.693 12.909 19.752 1.00 95.00 366 TRP A C 1
ATOM 2720 O O . TRP A 1 366 ? -2.617 12.599 20.509 1.00 95.00 366 TRP A O 1
ATOM 2730 N N . LEU A 1 367 ? -1.332 14.182 19.557 1.00 93.94 367 LEU A N 1
ATOM 2731 C CA . LEU A 1 367 ? -1.927 15.331 20.247 1.00 93.94 367 LEU A CA 1
ATOM 2732 C C . LEU A 1 367 ? -3.425 15.467 19.960 1.00 93.94 367 LEU A C 1
ATOM 2734 O O . LEU A 1 367 ? -4.208 15.665 20.892 1.00 93.94 367 LEU A O 1
ATOM 2738 N N . LEU A 1 368 ? -3.826 15.351 18.691 1.00 93.62 368 LEU A N 1
ATOM 2739 C CA . LEU A 1 368 ? -5.224 15.458 18.271 1.00 93.62 368 LEU A CA 1
ATOM 2740 C C . LEU A 1 368 ? -6.079 14.380 18.939 1.00 93.62 368 LEU A C 1
ATOM 2742 O O . LEU A 1 368 ? -7.096 14.686 19.561 1.00 93.62 368 LEU A O 1
ATOM 2746 N N . ALA A 1 369 ? -5.650 13.120 18.862 1.00 89.88 369 ALA A N 1
ATOM 2747 C CA . ALA A 1 369 ? -6.392 12.015 19.453 1.00 89.88 369 ALA A CA 1
ATOM 2748 C C . ALA A 1 369 ? -6.437 12.096 20.983 1.00 89.88 369 ALA A C 1
ATOM 2750 O O . ALA A 1 369 ? -7.497 11.884 21.580 1.00 89.88 369 ALA A O 1
ATOM 2751 N N . TRP A 1 370 ? -5.321 12.465 21.617 1.00 90.50 370 TRP A N 1
ATOM 2752 C CA . TRP A 1 370 ? -5.274 12.682 23.057 1.00 90.50 370 TRP A CA 1
ATOM 2753 C C . TRP A 1 370 ? -6.266 13.772 23.486 1.00 90.50 370 TRP A C 1
ATOM 2755 O O . TRP A 1 370 ? -7.142 13.494 24.304 1.00 90.50 370 TRP A O 1
ATOM 2765 N N . ARG A 1 371 ? -6.236 14.960 22.867 1.00 90.62 371 ARG A N 1
ATOM 2766 C CA . ARG A 1 371 ? -7.156 16.072 23.180 1.00 90.62 371 ARG A CA 1
ATOM 2767 C C . ARG A 1 371 ? -8.627 15.703 22.995 1.00 90.62 371 ARG A C 1
ATOM 2769 O O . ARG A 1 371 ? -9.448 16.000 23.861 1.00 90.62 371 ARG A O 1
ATOM 2776 N N . LEU A 1 372 ? -8.965 15.023 21.898 1.00 87.50 372 LEU A N 1
ATOM 2777 C CA . LEU A 1 372 ? -10.339 14.581 21.616 1.00 87.50 372 LEU A CA 1
ATOM 2778 C C . LEU A 1 372 ? -10.860 13.566 22.642 1.00 87.50 372 LEU A C 1
ATOM 2780 O O . LEU A 1 372 ? -12.067 13.468 22.872 1.00 87.50 372 LEU A O 1
ATOM 2784 N N . SER A 1 373 ? -9.956 12.801 23.249 1.00 84.50 373 SER A N 1
ATOM 2785 C CA . SER A 1 373 ? -10.294 11.796 24.255 1.00 84.50 373 SER A CA 1
ATOM 2786 C C . SER A 1 373 ? -10.291 12.328 25.692 1.00 84.50 373 SER A C 1
ATOM 2788 O O . SER A 1 373 ? -11.054 11.808 26.504 1.00 84.50 373 SER A O 1
ATOM 2790 N N . SER A 1 374 ? -9.499 13.366 25.989 1.00 82.19 374 SER A N 1
ATOM 2791 C CA . SER A 1 374 ? -9.391 13.994 27.313 1.00 82.19 374 SER A CA 1
ATOM 2792 C C . SER A 1 374 ? -10.382 15.136 27.548 1.00 82.19 374 SER A C 1
ATOM 2794 O O . SER A 1 374 ? -10.512 15.598 28.671 1.00 82.19 374 SER A O 1
ATOM 2796 N N . GLY A 1 375 ? -11.049 15.641 26.505 1.00 72.25 375 GLY A N 1
ATOM 2797 C CA . GLY A 1 375 ? -12.068 16.701 26.599 1.00 72.25 375 GLY A CA 1
ATOM 2798 C C . GLY A 1 375 ? -13.409 16.252 27.201 1.00 72.25 375 GLY A C 1
ATOM 2799 O O . GLY A 1 375 ? -14.455 16.785 26.837 1.00 72.25 375 GLY A O 1
ATOM 2800 N N . ARG A 1 376 ? -13.390 15.231 28.056 1.00 54.56 376 ARG A N 1
ATOM 2801 C CA . ARG A 1 376 ? -14.488 14.773 28.911 1.00 54.56 376 ARG A CA 1
ATOM 2802 C C . ARG A 1 376 ? -13.942 14.588 30.305 1.00 54.56 376 ARG A C 1
ATOM 2804 O O . ARG A 1 376 ? -14.742 14.802 31.234 1.00 54.56 376 ARG A O 1
#

pLDDT: mean 92.13, std 6.87, range [51.66, 98.56]

Secondary structure (DSSP, 8-state):
--HHHHHHHHHHHHHHHHHHHSS--GGGHHHHTTS-TT-SS-STTHHHHHHHHHHHHHHHHHHHHHTT--HHHHHHHHHHHHHHHHHHHHHH-TT----HHHHHHHHHHHHHHHHHHHHTSSS-S--TTHHHHHHHHHHHHHHHHHHHTSB---PPSPPEEEES---TTSPPP-SEEEEEPPPPSSEEEEEEE----S-SS-EEEEEEE-TTS-EEEEEEEETTEEEEEE-BGGGGGTPPPPPEEEEPPS--TT-EEEEEEEEETTEEEEEEE-SS-EEEEEEE-SGGGGGGGT---GGGGS-HHHHHHHHHHHHHHHHHHHHHHHTTSS-HHHHHHHHHHHHHHHHHHTT-PPPHHHHHHHHHHHHHHHHHHH--

Sequence (376 aa):
MSDTRWRVAAAGWVALVLALTLWPNPGAAQAIAETPWWCIVCGAHGGADVFQNLLLLLPLGFCLGRGGWPRGRSLLVVFLLPIGIEALQGLAIPGRDAALGDVLANAVGGVLGLAIGARLRHRPIATARLAPAAVGLFALQLAGSSWLLEPELAGPRPWVEHPIPRDPGRPIYAGAVARAAPPRADQVSWTVTWAPADEPAMTPIARLEDAKGSVLTALDRRGDHLGIEVRIRAAALRLRNPAWLVPVPPARPGDTLTVSLRREAGRIHLGVRTAQDSTARSVAVGSQHGWALINPFSPSQRSDASWARWTVAWLLGWGMLLGWAAAGTGRPLLWGVGAVGLLLLGTAMSHTLASPAEVGSLLLGWLLAWRLSSGR

Foldseek 3Di:
DALVVLVVQLVVLLVVLCVVLQDADQLQQFVQVPDDQADQQDDLQSLLLLVVLLQSQLSNLLSCLLSPHDPVVLLCCQQVSLVVSLVCCVPPGHNHHRHPNSSVSNSNSSPNSNVNNNVCNPPQLQALVVLVVLLVVLLCLLVVQLQQQQFDLDAADDKDKDFQDDDPSADTAPWGWPDWDRDDSFKTKTKIFDDADPDQDWGWGMFIAHPVRHTQKTWIDGHQKIWIWGHGNLSVSSFDTATAIWGADDDDGGWMWMWMWGDDQQKIKIKIDTPPDITIDIAHRFSLQSCNRNPPDNVCNVDNVSVLVVSLVSLLVSLLSNLLNLLNNVCLVVSLVSSLVSVQVSCVVSSHGDDPSNNVSSPNSNVVNNCVSNVD